Protein 3DGB (pdb70)

InterPro domains:
  IPR013341 Mandelate racemase, N-terminal domain [PF02746] (9-129)
  IPR013342 Mandelate racemase, C-terminal domain [PF13378] (151-365)
  IPR013342 Mandelate racemase, C-terminal domain [SM00922] (148-245)
  IPR013370 Muconate/chloromuconate cycloisomerase [SFLDG01258] (3-374)
  IPR013370 Muconate/chloromuconate cycloisomerase [TIGR02534] (6-373)
  IPR013370 Muconate/chloromuconate cycloisomerase [cd03318] (5-369)
  IPR018110 Mandelate racemase/muconate lactonizing enzyme, conserved site [PS00908] (104-129)
  IPR018110 Mandelate racemase/muconate lactonizing enzyme, conserved site [PS00909] (195-226)
  IPR029017 Enolase-like, N-terminal [G3DSA:3.30.390.10] (10-365)
  IPR029017 Enolase-like, N-terminal [SSF54826] (6-130)
  IPR036849 Enolase-like, C-terminal domain superfamily [G3DSA:3.20.20.120] (122-357)
  IPR036849 Enolase-like, C-terminal domain superfamily [SSF51604] (117-372)

B-factor: mean 21.84, std 7.02, range [8.34, 49.79]

Sequence (371 aa):
HASAIESIETIIVDLPTIRPHKLAMHTMQNQTLVLIRLRCADGIEGLGESTTIGGLAYGNESPDSIKTNIDRFVAPLLIGQDASNINAAMLRLEQSIRGNTFAKSGIESALLDAQGKRLGLPVSELLGGRVRDALPVAWTLASGDTAKDIAEAQKMLDLRRHRIFKLKIGAGEVDRDLAHVIAIKKALGDSASVRVDVNQAWDEAVALRACRILGGNGIDLIEQPISRNNRAGMVRLNASSPAPIMADESIECVEDAFNLAREGAASVFALKIAKNGGPRATLRTAAIAEAAGIGLYGGTMLEGGIGTLASAHAFLTLNKLSWDTELFGPLLLTEDILAEPPVYRDFHLHVSKAPGLGLSLDEERLAFFRR

Nearest PDB structures (foldseek):
  3dgb-assembly1_A  TM=1.003E+00  e=4.124E-79  Pseudomonas protegens Pf-5
  3ct2-assembly1_A  TM=9.993E-01  e=1.860E-71  Pseudomonas protegens Pf-5
  1muc-assembly1_A  TM=9.980E-01  e=3.178E-60  Pseudomonas putida
  3muc-assembly1_A  TM=9.979E-01  e=7.940E-60  Pseudomonas putida
  1f9c-assembly1_A  TM=9.973E-01  e=6.229E-59  Pseudomonas putida

Radius of gyration: 19.82 Å; Cα contacts (8 Å, |Δi|>4): 879; chains: 1; bounding box: 39×55×51 Å

Solvent-accessible surface area: 13949 Å² total; per-residue (Å²): 135,80,8,15,1,108,45,17,77,5,5,18,0,45,2,58,20,80,36,56,3,80,7,24,78,61,50,4,122,65,8,19,0,0,0,0,27,0,118,4,46,61,72,32,38,0,4,0,5,1,1,2,9,24,34,114,46,34,19,135,12,11,8,73,42,1,66,80,46,0,57,154,101,2,10,86,40,0,83,48,59,39,0,34,72,16,76,50,3,17,104,82,0,74,143,73,20,163,42,39,21,8,0,8,1,0,0,3,0,0,0,5,0,0,25,0,73,52,104,44,71,8,0,0,59,44,32,71,20,38,95,61,75,26,0,29,2,1,2,1,0,4,11,61,58,45,72,125,1,33,36,36,0,83,118,22,33,118,119,127,54,1,109,17,0,10,0,28,6,16,80,44,111,37,79,163,20,6,58,29,0,47,38,0,31,173,50,11,28,152,66,10,25,0,14,1,0,0,9,51,46,17,102,33,77,52,0,78,110,0,1,120,50,0,25,64,59,36,6,54,1,0,2,0,0,2,38,53,120,48,101,55,0,3,51,131,2,41,92,38,14,91,5,44,2,2,0,3,10,5,2,74,39,24,117,29,0,107,45,8,22,146,49,34,1,5,50,2,0,3,0,10,2,3,15,10,7,0,0,55,8,0,37,126,0,0,52,43,0,82,97,54,72,18,17,4,2,0,0,8,0,11,3,0,0,1,0,0,14,1,1,0,2,0,1,0,29,10,128,124,15,54,59,28,0,3,0,4,1,15,38,3,12,72,48,13,2,3,47,135,91,16,82,34,130,55,16,45,0,45,9,66,142,40,62,0,3,32,21,61,23,34,104,148,82,3,70,162,38,92,152

Structure (mmCIF, N/CA/C/O backbone):
data_3DGB
#
_entry.id   3DGB
#
_cell.length_a   133.842
_cell.length_b   133.842
_cell.length_c   103.371
_cell.angle_alpha   90.00
_cell.angle_beta   90.00
_cell.angle_gamma   90.00
#
_symmetry.space_group_name_H-M   'I 4 2 2'
#
loop_
_entity.id
_entity.type
_entity.pdbx_description
1 polymer 'Muconate cycloisomerase'
2 non-polymer 'MAGNESIUM ION'
3 non-polymer '[(2S)-5-oxo-2,5-dihydrofuran-2-yl]acetic acid'
4 water water
#
loop_
_atom_site.group_PDB
_atom_site.id
_atom_site.type_symbol
_atom_site.label_atom_id
_atom_site.label_alt_id
_atom_site.label_comp_id
_atom_site.label_asym_id
_atom_site.label_entity_id
_atom_site.label_seq_id
_atom_site.pdbx_PDB_ins_code
_atom_site.Cartn_x
_atom_site.Cartn_y
_atom_site.Cartn_z
_atom_site.occupancy
_atom_site.B_iso_or_equiv
_atom_site.auth_seq_id
_atom_site.auth_comp_id
_atom_site.auth_asym_id
_atom_site.auth_atom_id
_atom_site.pdbx_PDB_model_num
ATOM 1 N N . HIS A 1 4 ? 53.577 15.189 -12.865 1.00 42.85 4 HIS A N 1
ATOM 2 C CA . HIS A 1 4 ? 54.795 15.010 -12.023 1.00 42.40 4 HIS A CA 1
ATOM 3 C C . HIS A 1 4 ? 54.493 14.077 -10.853 1.00 40.79 4 HIS A C 1
ATOM 4 O O . HIS A 1 4 ? 53.355 14.001 -10.389 1.00 40.06 4 HIS A O 1
ATOM 11 N N . ALA A 1 5 ? 55.515 13.367 -10.385 1.00 39.52 5 ALA A N 1
ATOM 12 C CA . ALA A 1 5 ? 55.359 12.431 -9.276 1.00 37.98 5 ALA A CA 1
ATOM 13 C C . ALA A 1 5 ? 54.924 13.126 -7.988 1.00 36.65 5 ALA A C 1
ATOM 14 O O . ALA A 1 5 ? 54.323 12.504 -7.111 1.00 36.13 5 ALA A O 1
ATOM 16 N N . SER A 1 6 ? 55.230 14.416 -7.880 1.00 34.57 6 SER A N 1
ATOM 17 C CA . SER A 1 6 ? 54.874 15.192 -6.697 1.00 32.20 6 SER A CA 1
ATOM 18 C C . SER A 1 6 ? 53.826 16.252 -7.023 1.00 31.08 6 SER A C 1
ATOM 19 O O . SER A 1 6 ? 53.762 17.294 -6.369 1.00 30.22 6 SER A O 1
ATOM 22 N N . ALA A 1 7 ? 53.006 15.984 -8.032 1.00 28.27 7 ALA A N 1
ATOM 23 C CA . ALA A 1 7 ? 51.968 16.923 -8.439 1.00 27.44 7 ALA A CA 1
ATOM 24 C C . ALA A 1 7 ? 50.970 17.182 -7.317 1.00 26.07 7 ALA A C 1
ATOM 25 O O . ALA A 1 7 ? 50.639 16.283 -6.544 1.00 25.26 7 ALA A O 1
ATOM 27 N N . ILE A 1 8 ? 50.502 18.423 -7.228 1.00 24.73 8 ILE A N 1
ATOM 28 C CA . ILE A 1 8 ? 49.524 18.798 -6.215 1.00 23.81 8 ILE A CA 1
ATOM 29 C C . ILE A 1 8 ? 48.176 18.252 -6.673 1.00 24.10 8 ILE A C 1
ATOM 30 O O . ILE A 1 8 ? 47.714 18.568 -7.767 1.00 24.10 8 ILE A O 1
ATOM 35 N N . GLU A 1 9 ? 47.549 17.428 -5.841 1.00 25.04 9 GLU A N 1
ATOM 36 C CA . GLU A 1 9 ? 46.267 16.841 -6.207 1.00 26.47 9 GLU A CA 1
ATOM 37 C C . GLU A 1 9 ? 45.070 17.553 -5.593 1.00 25.20 9 GLU A C 1
ATOM 38 O O . GLU A 1 9 ? 43.984 17.568 -6.173 1.00 25.90 9 GLU A O 1
ATOM 44 N N . SER A 1 10 ? 45.261 18.150 -4.424 1.00 24.26 10 SER A N 1
ATOM 45 C CA . SER A 1 10 ? 44.168 18.864 -3.784 1.00 23.39 10 SER A CA 1
ATOM 46 C C . SER A 1 10 ? 44.650 19.862 -2.746 1.00 22.11 10 SER A C 1
ATOM 47 O O . SER A 1 10 ? 45.731 19.719 -2.176 1.00 21.99 10 SER A O 1
ATOM 50 N N . ILE A 1 11 ? 43.832 20.884 -2.528 1.00 20.51 11 ILE A N 1
ATOM 51 C CA . ILE A 1 11 ? 44.103 21.919 -1.544 1.00 20.87 11 ILE A CA 1
ATOM 52 C C . ILE A 1 11 ? 42.777 22.202 -0.852 1.00 21.39 11 ILE A C 1
ATOM 53 O O . ILE A 1 11 ? 41.831 22.676 -1.485 1.00 22.48 11 ILE A O 1
ATOM 58 N N . GLU A 1 12 ? 42.699 21.889 0.436 1.00 20.73 12 GLU A N 1
ATOM 59 C CA . GLU A 1 12 ? 41.479 22.132 1.194 1.00 21.64 12 GLU A CA 1
ATOM 60 C C . GLU A 1 12 ? 41.716 23.231 2.214 1.00 20.58 12 GLU A C 1
ATOM 61 O O . GLU A 1 12 ? 42.711 23.216 2.939 1.00 21.82 12 GLU A O 1
ATOM 67 N N . THR A 1 13 ? 40.809 24.199 2.261 1.00 20.18 13 THR A N 1
ATOM 68 C CA . THR A 1 13 ? 40.928 25.269 3.235 1.00 19.46 13 THR A CA 1
ATOM 69 C C . THR A 1 13 ? 39.823 25.071 4.258 1.00 20.13 13 THR A C 1
ATOM 70 O O . THR A 1 13 ? 38.662 24.848 3.905 1.00 19.59 13 THR A O 1
ATOM 74 N N . ILE A 1 14 ? 40.195 25.144 5.528 1.00 19.12 14 ILE A N 1
ATOM 75 C CA . ILE A 1 14 ? 39.248 24.939 6.612 1.00 18.99 14 ILE A CA 1
ATOM 76 C C . ILE A 1 14 ? 39.326 26.069 7.623 1.00 18.10 14 ILE A C 1
ATOM 77 O O . ILE A 1 14 ? 40.393 26.358 8.156 1.00 18.52 14 ILE A O 1
ATOM 82 N N . ILE A 1 15 ? 38.195 26.718 7.878 1.00 17.58 15 ILE A N 1
ATOM 83 C CA . ILE A 1 15 ? 38.163 27.794 8.852 1.00 17.64 15 ILE A CA 1
ATOM 84 C C . ILE A 1 15 ? 37.909 27.143 10.206 1.00 19.13 15 ILE A C 1
ATOM 85 O O . ILE A 1 15 ? 36.981 26.345 10.359 1.00 20.50 15 ILE A O 1
ATOM 90 N N . VAL A 1 16 ? 38.751 27.476 11.177 1.00 19.72 16 VAL A N 1
ATOM 91 C CA . VAL A 1 16 ? 38.645 26.922 12.519 1.00 18.95 16 VAL A CA 1
ATOM 92 C C . VAL A 1 16 ? 38.524 28.037 13.551 1.00 19.88 16 VAL A C 1
ATOM 93 O O . VAL A 1 16 ? 39.353 28.945 13.598 1.00 19.97 16 VAL A O 1
ATOM 97 N N . ASP A 1 17 ? 37.481 27.972 14.373 1.00 18.82 17 ASP A N 1
ATOM 98 C CA . ASP A 1 17 ? 37.265 28.976 15.410 1.00 20.28 17 ASP A CA 1
ATOM 99 C C . ASP A 1 17 ? 37.714 28.374 16.735 1.00 21.03 17 ASP A C 1
ATOM 100 O O . ASP A 1 17 ? 37.155 27.377 17.184 1.00 20.76 17 ASP A O 1
ATOM 105 N N . LEU A 1 18 ? 38.717 28.988 17.358 1.00 20.54 18 LEU A N 1
ATOM 106 C CA . LEU A 1 18 ? 39.271 28.481 18.612 1.00 22.29 18 LEU A CA 1
ATOM 107 C C . LEU A 1 18 ? 39.178 29.448 19.788 1.00 23.13 18 LEU A C 1
ATOM 108 O O . LEU A 1 18 ? 39.325 30.660 19.630 1.00 23.43 18 LEU A O 1
ATOM 113 N N . PRO A 1 19 ? 38.936 28.918 20.997 1.00 24.72 19 PRO A N 1
ATOM 114 C CA . PRO A 1 19 ? 38.836 29.763 22.191 1.00 24.75 19 PRO A CA 1
ATOM 115 C C . PRO A 1 19 ? 40.214 30.290 22.597 1.00 23.88 19 PRO A C 1
ATOM 116 O O . PRO A 1 19 ? 41.231 29.643 22.337 1.00 24.42 19 PRO A O 1
ATOM 120 N N . THR A 1 20 ? 40.238 31.461 23.226 1.00 24.55 20 THR A N 1
ATOM 121 C CA . THR A 1 20 ? 41.480 32.062 23.702 1.00 25.30 20 THR A CA 1
ATOM 122 C C . THR A 1 20 ? 41.453 32.074 25.231 1.00 25.95 20 THR A C 1
ATOM 123 O O . THR A 1 20 ? 40.392 31.897 25.837 1.00 25.62 20 THR A O 1
ATOM 127 N N . ILE A 1 21 ? 42.611 32.279 25.854 1.00 24.59 21 ILE A N 1
ATOM 128 C CA . ILE A 1 21 ? 42.700 32.275 27.316 1.00 26.04 21 ILE A CA 1
ATOM 129 C C . ILE A 1 21 ? 42.129 33.503 28.022 1.00 27.24 21 ILE A C 1
ATOM 130 O O . ILE A 1 21 ? 41.824 33.452 29.217 1.00 27.35 21 ILE A O 1
ATOM 135 N N . ARG A 1 22 ? 41.991 34.606 27.296 1.00 27.91 22 ARG A N 1
ATOM 136 C CA . ARG A 1 22 ? 41.455 35.836 27.872 1.00 29.02 22 ARG A CA 1
ATOM 137 C C . ARG A 1 22 ? 41.287 36.891 26.793 1.00 30.06 22 ARG A C 1
ATOM 138 O O . ARG A 1 22 ? 41.897 36.803 25.727 1.00 30.16 22 ARG A O 1
ATOM 146 N N . PRO A 1 23 ? 40.448 37.906 27.050 1.00 30.86 23 PRO A N 1
ATOM 147 C CA . PRO A 1 23 ? 40.259 38.954 26.045 1.00 30.31 23 PRO A CA 1
ATOM 148 C C . PRO A 1 23 ? 41.605 39.616 25.754 1.00 31.08 23 PRO A C 1
ATOM 149 O O . PRO A 1 23 ? 42.390 39.870 26.671 1.00 29.81 23 PRO A O 1
ATOM 153 N N . HIS A 1 24 ? 41.868 39.879 24.477 1.00 30.60 24 HIS A N 1
ATOM 154 C CA . HIS A 1 24 ? 43.117 40.504 24.049 1.00 30.61 24 HIS A CA 1
ATOM 155 C C . HIS A 1 24 ? 42.741 41.843 23.422 1.00 31.38 24 HIS A C 1
ATOM 156 O O . HIS A 1 24 ? 42.227 41.894 22.302 1.00 29.90 24 HIS A O 1
ATOM 163 N N . LYS A 1 25 ? 43.004 42.926 24.146 1.00 32.25 25 LYS A N 1
ATOM 164 C CA . LYS A 1 25 ? 42.640 44.258 23.681 1.00 32.71 25 LYS A CA 1
ATOM 165 C C . LYS A 1 25 ? 43.698 45.039 22.911 1.00 32.55 25 LYS A C 1
ATOM 166 O O . LYS A 1 25 ? 44.721 45.442 23.467 1.00 30.95 25 LYS A O 1
ATOM 172 N N . LEU A 1 26 ? 43.431 45.256 21.626 1.00 31.78 26 LEU A N 1
ATOM 173 C CA . LEU A 1 26 ? 44.326 46.028 20.774 1.00 31.92 26 LEU A CA 1
ATOM 174 C C . LEU A 1 26 ? 43.683 47.403 20.613 1.00 31.59 26 LEU A C 1
ATOM 175 O O . LEU A 1 26 ? 42.512 47.589 20.950 1.00 31.29 26 LEU A O 1
ATOM 180 N N . ALA A 1 27 ? 44.438 48.362 20.091 1.00 30.12 27 ALA A N 1
ATOM 181 C CA . ALA A 1 27 ? 43.921 49.715 19.917 1.00 31.12 27 ALA A CA 1
ATOM 182 C C . ALA A 1 27 ? 42.641 49.788 19.087 1.00 30.94 27 ALA A C 1
ATOM 183 O O . ALA A 1 27 ? 41.753 50.593 19.380 1.00 30.62 27 ALA A O 1
ATOM 185 N N . MET A 1 28 ? 42.536 48.940 18.067 1.00 31.51 28 MET A N 1
ATOM 186 C CA . MET A 1 28 ? 41.373 48.956 17.181 1.00 32.52 28 MET A CA 1
ATOM 187 C C . MET A 1 28 ? 40.367 47.828 17.381 1.00 33.21 28 MET A C 1
ATOM 188 O O . MET A 1 28 ? 39.247 47.900 16.871 1.00 32.77 28 MET A O 1
ATOM 193 N N . HIS A 1 29 ? 40.751 46.793 18.120 1.00 32.77 29 HIS A N 1
ATOM 194 C CA . HIS A 1 29 ? 39.856 45.660 18.309 1.00 33.23 29 HIS A CA 1
ATOM 195 C C . HIS A 1 29 ? 40.156 44.863 19.573 1.00 32.71 29 HIS A C 1
ATOM 196 O O . HIS A 1 29 ? 41.297 44.809 20.031 1.00 32.67 29 HIS A O 1
ATOM 203 N N . THR A 1 30 ? 39.117 44.251 20.134 1.00 32.88 30 THR A N 1
ATOM 204 C CA . THR A 1 30 ? 39.264 43.423 21.324 1.00 31.86 30 THR A CA 1
ATOM 205 C C . THR A 1 30 ? 38.950 41.981 20.937 1.00 31.89 30 THR A C 1
ATOM 206 O O . THR A 1 30 ? 37.817 41.655 20.576 1.00 31.61 30 THR A O 1
ATOM 210 N N . MET A 1 31 ? 39.963 41.124 21.005 1.00 30.82 31 MET A N 1
ATOM 211 C CA . MET A 1 31 ? 39.802 39.716 20.664 1.00 30.76 31 MET A CA 1
ATOM 212 C C . MET A 1 31 ? 39.114 38.944 21.785 1.00 31.44 31 MET A C 1
ATOM 213 O O . MET A 1 31 ? 39.486 39.067 22.952 1.00 31.91 31 MET A O 1
ATOM 218 N N . GLN A 1 32 ? 38.111 38.151 21.421 1.00 31.70 32 GLN A N 1
ATOM 219 C CA . GLN A 1 32 ? 37.381 37.330 22.385 1.00 32.00 32 GLN A CA 1
ATOM 220 C C . GLN A 1 32 ? 37.643 35.857 22.064 1.00 31.04 32 GLN A C 1
ATOM 221 O O . GLN A 1 32 ? 37.261 34.968 22.822 1.00 30.83 32 GLN A O 1
ATOM 227 N N . ASN A 1 33 ? 38.296 35.623 20.926 1.00 30.27 33 ASN A N 1
ATOM 228 C CA . ASN A 1 33 ? 38.646 34.282 20.448 1.00 29.25 33 ASN A CA 1
ATOM 229 C C . ASN A 1 33 ? 39.555 34.467 19.228 1.00 26.50 33 ASN A C 1
ATOM 230 O O . ASN A 1 33 ? 39.986 35.585 18.955 1.00 27.23 33 ASN A O 1
ATOM 235 N N . GLN A 1 34 ? 39.855 33.386 18.508 1.00 22.62 34 GLN A N 1
ATOM 236 C CA . GLN A 1 34 ? 40.713 33.474 17.317 1.00 22.04 34 GLN A CA 1
ATOM 237 C C . GLN A 1 34 ? 40.255 32.514 16.225 1.00 21.81 34 GLN A C 1
ATOM 238 O O . GLN A 1 34 ? 39.802 31.406 16.508 1.00 24.00 34 GLN A O 1
ATOM 244 N N . THR A 1 35 ? 40.377 32.942 14.974 1.00 20.15 35 THR A N 1
ATOM 245 C CA . THR A 1 35 ? 39.969 32.119 13.843 1.00 19.14 35 THR A CA 1
ATOM 246 C C . THR A 1 35 ? 41.148 31.864 12.917 1.00 19.69 35 THR A C 1
ATOM 247 O O . THR A 1 35 ? 41.834 32.797 12.508 1.00 19.38 35 THR A O 1
ATOM 251 N N . LEU A 1 36 ? 41.381 30.598 12.591 1.00 20.18 36 LEU A N 1
ATOM 252 C CA . LEU A 1 36 ? 42.488 30.234 11.718 1.00 21.30 36 LEU A CA 1
ATOM 253 C C . LEU A 1 36 ? 41.964 29.637 10.424 1.00 21.49 36 LEU A C 1
ATOM 254 O O . LEU A 1 36 ? 40.828 29.166 10.355 1.00 20.81 36 LEU A O 1
ATOM 259 N N . VAL A 1 37 ? 42.796 29.670 9.391 1.00 20.56 37 VAL A N 1
ATOM 260 C CA . VAL A 1 37 ? 42.437 29.048 8.132 1.00 19.12 37 VAL A CA 1
ATOM 261 C C . VAL A 1 37 ? 43.510 27.991 7.927 1.00 19.21 37 VAL A C 1
ATOM 262 O O . VAL A 1 37 ? 44.678 28.308 7.702 1.00 19.44 37 VAL A O 1
ATOM 266 N N . LEU A 1 38 ? 43.115 26.731 8.060 1.00 17.89 38 LEU A N 1
ATOM 267 C CA . LEU A 1 38 ? 44.039 25.628 7.876 1.00 17.80 38 LEU A CA 1
ATOM 268 C C . LEU A 1 38 ? 44.057 25.250 6.407 1.00 17.95 38 LEU A C 1
ATOM 269 O O . LEU A 1 38 ? 43.010 25.199 5.755 1.00 18.02 38 LEU A O 1
ATOM 274 N N . ILE A 1 39 ? 45.254 25.002 5.890 1.00 17.75 39 ILE A N 1
ATOM 275 C CA . ILE A 1 39 ? 45.428 24.603 4.504 1.00 18.82 39 ILE A CA 1
ATOM 276 C C . ILE A 1 39 ? 45.990 23.187 4.482 1.00 18.86 39 ILE A C 1
ATOM 277 O O . ILE A 1 39 ? 47.033 22.920 5.076 1.00 18.92 39 ILE A O 1
ATOM 282 N N . ARG A 1 40 ? 45.280 22.283 3.817 1.00 18.73 40 ARG A N 1
ATOM 283 C CA . ARG A 1 40 ? 45.722 20.901 3.691 1.00 19.71 40 ARG A CA 1
ATOM 284 C C . ARG A 1 40 ? 46.039 20.680 2.221 1.00 19.56 40 ARG A C 1
ATOM 285 O O . ARG A 1 40 ? 45.141 20.622 1.376 1.00 20.42 40 ARG A O 1
ATOM 293 N N . LEU A 1 41 ? 47.326 20.572 1.916 1.00 20.50 41 LEU A N 1
ATOM 294 C CA . LEU A 1 41 ? 47.774 20.385 0.543 1.00 21.28 41 LEU A CA 1
ATOM 295 C C . LEU A 1 41 ? 48.289 18.960 0.368 1.00 21.92 41 LEU A C 1
ATOM 296 O O . LEU A 1 41 ? 49.258 18.556 1.010 1.00 21.90 41 LEU A O 1
ATOM 301 N N . ARG A 1 42 ? 47.626 18.198 -0.496 1.00 20.68 42 ARG A N 1
ATOM 302 C CA . ARG A 1 42 ? 48.011 16.810 -0.730 1.00 22.15 42 ARG A CA 1
ATOM 303 C C . ARG A 1 42 ? 48.654 16.604 -2.093 1.00 21.90 42 ARG A C 1
ATOM 304 O O . ARG A 1 42 ? 48.194 17.147 -3.098 1.00 22.33 42 ARG A O 1
ATOM 312 N N . CYS A 1 43 ? 49.718 15.806 -2.114 1.00 23.29 43 CYS A N 1
ATOM 313 C CA . CYS A 1 43 ? 50.468 15.545 -3.336 1.00 24.24 43 CYS A CA 1
ATOM 314 C C . CYS A 1 43 ? 50.350 14.112 -3.843 1.00 26.40 43 CYS A C 1
ATOM 315 O O . CYS A 1 43 ? 49.997 13.198 -3.093 1.00 26.45 43 CYS A O 1
ATOM 318 N N . ALA A 1 44 ? 50.673 13.930 -5.120 1.00 26.93 44 ALA A N 1
ATOM 319 C CA . ALA A 1 44 ? 50.605 12.627 -5.775 1.00 29.79 44 ALA A CA 1
ATOM 320 C C . ALA A 1 44 ? 51.457 11.552 -5.107 1.00 30.87 44 ALA A C 1
ATOM 321 O O . ALA A 1 44 ? 51.155 10.361 -5.220 1.00 31.51 44 ALA A O 1
ATOM 323 N N . ASP A 1 45 ? 52.525 11.955 -4.422 1.00 31.20 45 ASP A N 1
ATOM 324 C CA . ASP A 1 45 ? 53.375 10.975 -3.752 1.00 32.34 45 ASP A CA 1
ATOM 325 C C . ASP A 1 45 ? 52.861 10.626 -2.358 1.00 31.96 45 ASP A C 1
ATOM 326 O O . ASP A 1 45 ? 53.594 10.082 -1.532 1.00 32.85 45 ASP A O 1
ATOM 331 N N . GLY A 1 46 ? 51.594 10.947 -2.109 1.00 31.73 46 GLY A N 1
ATOM 332 C CA . GLY A 1 46 ? 50.975 10.642 -0.831 1.00 31.27 46 GLY A CA 1
ATOM 333 C C . GLY A 1 46 ? 51.361 11.517 0.343 1.00 31.36 46 GLY A C 1
ATOM 334 O O . GLY A 1 46 ? 51.035 11.200 1.488 1.00 32.02 46 GLY A O 1
ATOM 335 N N . ILE A 1 47 ? 52.049 12.621 0.077 1.00 28.49 47 ILE A N 1
ATOM 336 C CA . ILE A 1 47 ? 52.465 13.517 1.148 1.00 27.07 47 ILE A CA 1
ATOM 337 C C . ILE A 1 47 ? 51.485 14.671 1.332 1.00 25.88 47 ILE A C 1
ATOM 338 O O . ILE A 1 47 ? 51.008 15.253 0.359 1.00 24.89 47 ILE A O 1
ATOM 343 N N . GLU A 1 48 ? 51.175 14.984 2.586 1.00 24.83 48 GLU A N 1
ATOM 344 C CA . GLU A 1 48 ? 50.278 16.091 2.885 1.00 23.99 48 GLU A CA 1
ATOM 345 C C . GLU A 1 48 ? 51.061 17.180 3.601 1.00 22.63 48 GLU A C 1
ATOM 346 O O . GLU A 1 48 ? 51.799 16.906 4.548 1.00 23.02 48 GLU A O 1
ATOM 352 N N . GLY A 1 49 ? 50.905 18.413 3.135 1.00 20.55 49 GLY A N 1
ATOM 353 C CA . GLY A 1 49 ? 51.585 19.528 3.764 1.00 19.36 49 GLY A CA 1
ATOM 354 C C . GLY A 1 49 ? 50.537 20.381 4.450 1.00 17.59 49 GLY A C 1
ATOM 355 O O . GLY A 1 49 ? 49.440 20.560 3.921 1.00 18.27 49 GLY A O 1
ATOM 356 N N . LEU A 1 50 ? 50.865 20.903 5.624 1.00 17.39 50 LEU A N 1
ATOM 357 C CA . LEU A 1 50 ? 49.930 21.731 6.373 1.00 16.99 50 LEU A CA 1
ATOM 358 C C . LEU A 1 50 ? 50.414 23.171 6.458 1.00 16.84 50 LEU A C 1
ATOM 359 O O . LEU A 1 50 ? 51.595 23.423 6.699 1.00 16.91 50 LEU A O 1
ATOM 364 N N . GLY A 1 51 ? 49.489 24.103 6.254 1.00 16.68 51 GLY A N 1
ATOM 365 C CA . GLY A 1 51 ? 49.812 25.518 6.319 1.00 16.32 51 GLY A CA 1
ATOM 366 C C . GLY A 1 51 ? 48.730 26.272 7.067 1.00 16.82 51 GLY A C 1
ATOM 367 O O . GLY A 1 51 ? 47.643 25.739 7.300 1.00 16.98 51 GLY A O 1
ATOM 368 N N . GLU A 1 52 ? 49.015 27.514 7.442 1.00 16.01 52 GLU A N 1
ATOM 369 C CA . GLU A 1 52 ? 48.043 28.317 8.179 1.00 16.93 52 GLU A CA 1
ATOM 370 C C . GLU A 1 52 ? 48.038 29.786 7.751 1.00 16.40 52 GLU A C 1
ATOM 371 O O . GLU A 1 52 ? 49.093 30.406 7.612 1.00 17.53 52 GLU A O 1
ATOM 377 N N . SER A 1 53 ? 46.841 30.322 7.534 1.00 15.79 53 SER A N 1
ATOM 378 C CA . SER A 1 53 ? 46.648 31.724 7.168 1.00 16.00 53 SER A CA 1
ATOM 379 C C . SER A 1 53 ? 45.720 32.270 8.246 1.00 18.16 53 SER A C 1
ATOM 380 O O . SER A 1 53 ? 44.543 31.908 8.296 1.00 18.87 53 SER A O 1
ATOM 383 N N . THR A 1 54 ? 46.247 33.134 9.106 1.00 17.36 54 THR A N 1
ATOM 384 C CA . THR A 1 54 ? 45.457 33.683 10.199 1.00 18.13 54 THR A CA 1
ATOM 385 C C . THR A 1 54 ? 45.631 35.185 10.355 1.00 18.37 54 THR A C 1
ATOM 386 O O . THR A 1 54 ? 46.706 35.722 10.103 1.00 18.46 54 THR A O 1
ATOM 390 N N . THR A 1 55 ? 44.566 35.868 10.758 1.00 17.75 55 THR A N 1
ATOM 391 C CA . THR A 1 55 ? 44.649 37.305 10.970 1.00 17.60 55 THR A CA 1
ATOM 392 C C . THR A 1 55 ? 44.018 37.655 12.312 1.00 17.99 55 THR A C 1
ATOM 393 O O . THR A 1 55 ? 43.807 36.778 13.153 1.00 20.19 55 THR A O 1
ATOM 397 N N . ILE A 1 56 ? 43.722 38.932 12.513 1.00 17.53 56 ILE A N 1
ATOM 398 C CA . ILE A 1 56 ? 43.136 39.391 13.763 1.00 17.83 56 ILE A CA 1
ATOM 399 C C . ILE A 1 56 ? 41.873 40.218 13.552 1.00 18.76 56 ILE A C 1
ATOM 400 O O . ILE A 1 56 ? 41.850 41.144 12.741 1.00 18.40 56 ILE A O 1
ATOM 405 N N . GLY A 1 57 ? 40.820 39.863 14.283 1.00 18.07 57 GLY A N 1
ATOM 406 C CA . GLY A 1 57 ? 39.570 40.602 14.224 1.00 19.20 57 GLY A CA 1
ATOM 407 C C . GLY A 1 57 ? 38.810 40.754 12.917 1.00 17.59 57 GLY A C 1
ATOM 408 O O . GLY A 1 57 ? 38.261 41.826 12.648 1.00 17.34 57 GLY A O 1
ATOM 409 N N . GLY A 1 58 ? 38.757 39.698 12.114 1.00 16.95 58 GLY A N 1
ATOM 410 C CA . GLY A 1 58 ? 38.022 39.765 10.860 1.00 16.53 58 GLY A CA 1
ATOM 411 C C . GLY A 1 58 ? 38.705 40.663 9.852 1.00 17.15 58 GLY A C 1
ATOM 412 O O . GLY A 1 58 ? 39.649 40.241 9.192 1.00 17.92 58 GLY A O 1
ATOM 413 N N . LEU A 1 59 ? 38.217 41.894 9.722 1.00 16.38 59 LEU A N 1
ATOM 414 C CA . LEU A 1 59 ? 38.805 42.865 8.801 1.00 15.92 59 LEU A CA 1
ATOM 415 C C . LEU A 1 59 ? 39.274 44.094 9.574 1.00 17.70 59 LEU A C 1
ATOM 416 O O . LEU A 1 59 ? 39.628 45.115 8.983 1.00 17.24 59 LEU A O 1
ATOM 421 N N . ALA A 1 60 ? 39.282 43.989 10.901 1.00 17.96 60 ALA A N 1
ATOM 422 C CA . ALA A 1 60 ? 39.691 45.107 11.747 1.00 20.79 60 ALA A CA 1
ATOM 423 C C . ALA A 1 60 ? 41.190 45.380 11.682 1.00 21.58 60 ALA A C 1
ATOM 424 O O . ALA A 1 60 ? 41.641 46.491 11.967 1.00 23.10 60 ALA A O 1
ATOM 426 N N . TYR A 1 61 ? 41.964 44.369 11.306 1.00 21.21 61 TYR A N 1
ATOM 427 C CA . TYR A 1 61 ? 43.406 44.530 11.228 1.00 22.94 61 TYR A CA 1
ATOM 428 C C . TYR A 1 61 ? 43.890 44.696 9.789 1.00 23.71 61 TYR A C 1
ATOM 429 O O . TYR A 1 61 ? 44.549 45.687 9.464 1.00 25.07 61 TYR A O 1
ATOM 438 N N . GLY A 1 62 ? 43.560 43.729 8.935 1.00 22.66 62 GLY A N 1
ATOM 439 C CA . GLY A 1 62 ? 43.979 43.777 7.543 1.00 21.54 62 GLY A CA 1
ATOM 440 C C . GLY A 1 62 ? 42.822 43.603 6.571 1.00 21.20 62 GLY A C 1
ATOM 441 O O . GLY A 1 62 ? 41.686 43.382 6.990 1.00 20.05 62 GLY A O 1
ATOM 442 N N . ASN A 1 63 ? 43.104 43.687 5.272 1.00 19.30 63 ASN A N 1
ATOM 443 C CA . ASN A 1 63 ? 42.050 43.564 4.269 1.00 19.05 63 ASN A CA 1
ATOM 444 C C . ASN A 1 63 ? 41.597 42.140 3.970 1.00 18.68 63 ASN A C 1
ATOM 445 O O . ASN A 1 63 ? 40.606 41.946 3.273 1.00 17.83 63 ASN A O 1
ATOM 450 N N . GLU A 1 64 ? 42.321 41.149 4.483 1.00 17.91 64 GLU A N 1
ATOM 451 C CA . GLU A 1 64 ? 41.950 39.749 4.272 1.00 17.40 64 GLU A CA 1
ATOM 452 C C . GLU A 1 64 ? 41.321 39.197 5.546 1.00 17.24 64 GLU A C 1
ATOM 453 O O . GLU A 1 64 ? 41.879 39.346 6.634 1.00 17.86 64 GLU A O 1
ATOM 459 N N . SER A 1 65 ? 40.158 38.570 5.413 1.00 16.35 65 SER A N 1
ATOM 460 C CA . SER A 1 65 ? 39.494 37.961 6.563 1.00 14.96 65 SER A CA 1
ATOM 461 C C . SER A 1 65 ? 39.674 36.457 6.410 1.00 15.38 65 SER A C 1
ATOM 462 O O . SER A 1 65 ? 40.054 35.979 5.344 1.00 13.58 65 SER A O 1
ATOM 465 N N . PRO A 1 66 ? 39.430 35.688 7.480 1.00 14.75 66 PRO A N 1
ATOM 466 C CA . PRO A 1 66 ? 39.594 34.242 7.315 1.00 16.00 66 PRO A CA 1
ATOM 467 C C . PRO A 1 66 ? 38.650 33.789 6.198 1.00 15.70 66 PRO A C 1
ATOM 468 O O . PRO A 1 66 ? 38.971 32.912 5.397 1.00 14.99 66 PRO A O 1
ATOM 472 N N . ASP A 1 67 ? 37.486 34.426 6.151 1.00 15.68 67 ASP A N 1
ATOM 473 C CA . ASP A 1 67 ? 36.464 34.106 5.165 1.00 15.58 67 ASP A CA 1
ATOM 474 C C . ASP A 1 67 ? 36.909 34.390 3.732 1.00 16.23 67 ASP A C 1
ATOM 475 O O . ASP A 1 67 ? 36.753 33.536 2.856 1.00 16.04 67 ASP A O 1
ATOM 480 N N . SER A 1 68 ? 37.475 35.572 3.488 1.00 15.47 68 SER A N 1
ATOM 481 C CA . SER A 1 68 ? 37.905 35.907 2.133 1.00 14.21 68 SER A CA 1
ATOM 482 C C . SER A 1 68 ? 39.164 35.147 1.728 1.00 15.37 68 SER A C 1
ATOM 483 O O . SER A 1 68 ? 39.396 34.908 0.544 1.00 14.49 68 SER A O 1
ATOM 486 N N . ILE A 1 69 ? 39.975 34.760 2.709 1.00 15.64 69 ILE A N 1
ATOM 487 C CA . ILE A 1 69 ? 41.176 33.987 2.424 1.00 14.81 69 ILE A CA 1
ATOM 488 C C . ILE A 1 69 ? 40.721 32.640 1.860 1.00 15.06 69 ILE A C 1
ATOM 489 O O . ILE A 1 69 ? 41.259 32.159 0.865 1.00 15.62 69 ILE A O 1
ATOM 494 N N . LYS A 1 70 ? 39.715 32.036 2.487 1.00 14.60 70 LYS A N 1
ATOM 495 C CA . LYS A 1 70 ? 39.212 30.760 1.995 1.00 14.37 70 LYS A CA 1
ATOM 496 C C . LYS A 1 70 ? 38.620 30.939 0.602 1.00 14.89 70 LYS A C 1
ATOM 497 O O . LYS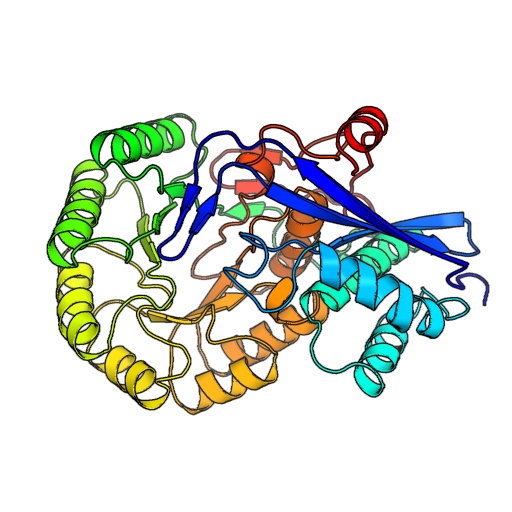 A 1 70 ? 38.866 30.131 -0.296 1.00 16.47 70 LYS A O 1
ATOM 503 N N . THR A 1 71 ? 37.854 32.008 0.415 1.00 14.65 71 THR A N 1
ATOM 504 C CA . THR A 1 71 ? 37.242 32.265 -0.883 1.00 15.13 71 THR A CA 1
ATOM 505 C C . THR A 1 71 ? 38.272 32.403 -1.998 1.00 15.60 71 THR A C 1
ATOM 506 O O . THR A 1 71 ? 38.155 31.756 -3.036 1.00 14.78 71 THR A O 1
ATOM 510 N N . ASN A 1 72 ? 39.284 33.242 -1.791 1.00 14.77 72 ASN A N 1
ATOM 511 C CA . ASN A 1 72 ? 40.292 33.441 -2.825 1.00 14.96 72 ASN A CA 1
ATOM 512 C C . ASN A 1 72 ? 41.198 32.234 -3.063 1.00 15.68 72 ASN A C 1
ATOM 513 O O . ASN A 1 72 ? 41.627 31.998 -4.193 1.00 15.68 72 ASN A O 1
ATOM 518 N N . ILE A 1 73 ? 41.495 31.460 -2.021 1.00 15.17 73 ILE A N 1
ATOM 519 C CA . ILE A 1 73 ? 42.329 30.281 -2.234 1.00 14.65 73 ILE A CA 1
ATOM 520 C C . ILE A 1 73 ? 41.528 29.258 -3.042 1.00 16.32 73 ILE A C 1
ATOM 521 O O . ILE A 1 73 ? 42.012 28.729 -4.045 1.00 16.09 73 ILE A O 1
ATOM 526 N N . ASP A 1 74 ? 40.294 28.994 -2.619 1.00 16.63 74 ASP A N 1
ATOM 527 C CA . ASP A 1 74 ? 39.460 28.017 -3.320 1.00 18.36 74 ASP A CA 1
ATOM 528 C C . ASP A 1 74 ? 39.155 28.386 -4.770 1.00 18.83 74 ASP A C 1
ATOM 529 O O . ASP A 1 74 ? 39.188 27.532 -5.657 1.00 19.06 74 ASP A O 1
ATOM 534 N N . ARG A 1 75 ? 38.862 29.660 -5.006 1.00 18.55 75 ARG A N 1
ATOM 535 C CA . ARG A 1 75 ? 38.491 30.127 -6.336 1.00 19.29 75 ARG A CA 1
ATOM 536 C C . ARG A 1 75 ? 39.629 30.464 -7.292 1.00 18.99 75 ARG A C 1
ATOM 537 O O . ARG A 1 75 ? 39.490 30.290 -8.504 1.00 19.72 75 ARG A O 1
ATOM 545 N N . PHE A 1 76 ? 40.754 30.933 -6.763 1.00 17.83 76 PHE A N 1
ATOM 546 C CA . PHE A 1 76 ? 41.863 31.334 -7.622 1.00 18.30 76 PHE A CA 1
ATOM 547 C C . PHE A 1 76 ? 43.187 30.605 -7.447 1.00 19.25 76 PHE A C 1
ATOM 548 O O . PHE A 1 76 ? 43.853 30.284 -8.432 1.00 20.70 76 PHE A O 1
ATOM 556 N N . VAL A 1 77 ? 43.575 30.347 -6.204 1.00 18.75 77 VAL A N 1
ATOM 557 C CA . VAL A 1 77 ? 44.836 29.664 -5.942 1.00 19.02 77 VAL A CA 1
ATOM 558 C C . VAL A 1 77 ? 44.821 28.190 -6.337 1.00 20.18 77 VAL A C 1
ATOM 559 O O . VAL A 1 77 ? 45.684 27.733 -7.088 1.00 19.69 77 VAL A O 1
ATOM 563 N N . ALA A 1 78 ? 43.841 27.448 -5.831 1.00 20.51 78 ALA A N 1
ATOM 564 C CA . ALA A 1 78 ? 43.747 26.021 -6.127 1.00 22.12 78 ALA A CA 1
ATOM 565 C C . ALA A 1 78 ? 43.799 25.708 -7.626 1.00 23.21 78 ALA A C 1
ATOM 566 O O . ALA A 1 78 ? 44.569 24.850 -8.057 1.00 23.10 78 ALA A O 1
ATOM 568 N N . PRO A 1 79 ? 42.987 26.400 -8.441 1.00 23.59 79 PRO A N 1
ATOM 569 C CA . PRO A 1 79 ? 42.987 26.151 -9.887 1.00 24.56 79 PRO A CA 1
ATOM 570 C C . PRO A 1 79 ? 44.371 26.317 -10.515 1.00 24.33 79 PRO A C 1
ATOM 571 O O . PRO A 1 79 ? 44.733 25.602 -11.451 1.00 24.14 79 PRO A O 1
ATOM 575 N N . LEU A 1 80 ? 45.142 27.265 -9.993 1.00 22.45 80 LEU A N 1
ATOM 576 C CA . LEU A 1 80 ? 46.482 27.525 -10.505 1.00 22.70 80 LEU A CA 1
ATOM 577 C C . LEU A 1 80 ? 47.522 26.494 -10.087 1.00 22.47 80 LEU A C 1
ATOM 578 O O . LEU A 1 80 ? 48.464 26.225 -10.831 1.00 23.32 80 LEU A O 1
ATOM 583 N N . LEU A 1 81 ? 47.350 25.910 -8.905 1.00 21.38 81 LEU A N 1
ATOM 584 C CA . LEU A 1 81 ? 48.322 24.954 -8.392 1.00 22.24 81 LEU A CA 1
ATOM 585 C C . LEU A 1 81 ? 48.038 23.472 -8.578 1.00 22.72 81 LEU A C 1
ATOM 586 O O . LEU A 1 81 ? 48.970 22.677 -8.696 1.00 23.10 81 LEU A O 1
ATOM 591 N N . ILE A 1 82 ? 46.770 23.084 -8.581 1.00 22.78 82 ILE A N 1
ATOM 592 C CA . ILE A 1 82 ? 46.457 21.674 -8.755 1.00 23.33 82 ILE A CA 1
ATOM 593 C C . ILE A 1 82 ? 47.050 21.196 -10.077 1.00 22.36 82 ILE A C 1
ATOM 594 O O . ILE A 1 82 ? 46.773 21.760 -11.135 1.00 23.31 82 ILE A O 1
ATOM 599 N N . GLY A 1 83 ? 47.886 20.165 -10.000 1.00 23.25 83 GLY A N 1
ATOM 600 C CA . GLY A 1 83 ? 48.525 19.636 -11.190 1.00 23.93 83 GLY A CA 1
ATOM 601 C C . GLY A 1 83 ? 49.974 20.078 -11.300 1.00 24.91 83 GLY A C 1
ATOM 602 O O . GLY A 1 83 ? 50.754 19.508 -12.064 1.00 25.49 83 GLY A O 1
ATOM 603 N N . GLN A 1 84 ? 50.343 21.100 -10.535 1.00 23.81 84 GLN A N 1
ATOM 604 C CA . GLN A 1 84 ? 51.709 21.612 -10.557 1.00 22.42 84 GLN A CA 1
ATOM 605 C C . GLN A 1 84 ? 52.627 20.781 -9.664 1.00 22.66 84 GLN A C 1
ATOM 606 O O . GLN A 1 84 ? 52.175 20.143 -8.712 1.00 22.43 84 GLN A O 1
ATOM 612 N N . ASP A 1 85 ? 53.917 20.795 -9.983 1.00 21.81 85 ASP A N 1
ATOM 613 C CA . ASP A 1 85 ? 54.917 20.062 -9.217 1.00 23.26 85 ASP A CA 1
ATOM 614 C C . ASP A 1 85 ? 55.103 20.724 -7.854 1.00 23.10 85 ASP A C 1
ATOM 615 O O . ASP A 1 85 ? 55.610 21.840 -7.764 1.00 23.07 85 ASP A O 1
ATOM 620 N N . ALA A 1 86 ? 54.693 20.032 -6.795 1.00 22.54 86 ALA A N 1
ATOM 621 C CA . ALA A 1 86 ? 54.800 20.567 -5.440 1.00 22.68 86 ALA A CA 1
ATOM 622 C C . ALA A 1 86 ? 56.233 20.673 -4.929 1.00 22.82 86 ALA A C 1
ATOM 623 O O . ALA A 1 86 ? 56.502 21.421 -3.984 1.00 22.85 86 ALA A O 1
ATOM 625 N N . SER A 1 87 ? 57.149 19.934 -5.550 1.00 22.27 87 SER A N 1
ATOM 626 C CA . SER A 1 87 ? 58.545 19.936 -5.126 1.00 22.85 87 SER A CA 1
ATOM 627 C C . SER A 1 87 ? 59.352 21.147 -5.595 1.00 22.51 87 SER A C 1
ATOM 628 O O . SER A 1 87 ? 60.506 21.312 -5.203 1.00 23.76 87 SER A O 1
ATOM 631 N N . ASN A 1 88 ? 58.759 21.986 -6.439 1.00 20.19 88 ASN A N 1
ATOM 632 C CA . ASN A 1 88 ? 59.447 23.192 -6.898 1.00 19.95 88 ASN A CA 1
ATOM 633 C C . ASN A 1 88 ? 58.649 24.355 -6.328 1.00 18.61 88 ASN A C 1
ATOM 634 O O . ASN A 1 88 ? 57.769 24.908 -6.987 1.00 18.73 88 ASN A O 1
ATOM 639 N N . ILE A 1 89 ? 58.963 24.719 -5.092 1.00 17.95 89 ILE A N 1
ATOM 640 C CA . ILE A 1 89 ? 58.241 25.776 -4.408 1.00 16.61 89 ILE A CA 1
ATOM 641 C C . ILE A 1 89 ? 58.389 27.165 -5.023 1.00 16.91 89 ILE A C 1
ATOM 642 O O . ILE A 1 89 ? 57.423 27.919 -5.090 1.00 16.44 89 ILE A O 1
ATOM 647 N N . ASN A 1 90 ? 59.588 27.499 -5.485 1.00 15.96 90 ASN A N 1
ATOM 648 C CA . ASN A 1 90 ? 59.815 28.807 -6.083 1.00 16.17 90 ASN A CA 1
ATOM 649 C C . ASN A 1 90 ? 58.952 28.999 -7.330 1.00 16.27 90 ASN A C 1
ATOM 650 O O . ASN A 1 90 ? 58.328 30.041 -7.508 1.00 15.71 90 ASN A O 1
ATOM 655 N N . ALA A 1 91 ? 58.898 27.984 -8.187 1.00 16.80 91 ALA A N 1
ATOM 656 C CA . ALA A 1 91 ? 58.093 28.083 -9.399 1.00 16.89 91 ALA A CA 1
ATOM 657 C C . ALA A 1 91 ? 56.608 28.198 -9.060 1.00 16.37 91 ALA A C 1
ATOM 658 O O . ALA A 1 91 ? 55.875 28.963 -9.685 1.00 16.99 91 ALA A O 1
ATOM 660 N N . ALA A 1 92 ? 56.167 27.433 -8.068 1.00 16.96 92 ALA A N 1
ATOM 661 C CA . ALA A 1 92 ? 54.766 27.453 -7.665 1.00 16.56 92 ALA A CA 1
ATOM 662 C C . ALA A 1 92 ? 54.352 28.813 -7.113 1.00 16.40 92 ALA A C 1
ATOM 663 O O . ALA A 1 92 ? 53.299 29.341 -7.471 1.00 16.58 92 ALA A O 1
ATOM 665 N N . MET A 1 93 ? 55.176 29.386 -6.242 1.00 17.26 93 MET A N 1
ATOM 666 C CA . MET A 1 93 ? 54.840 30.681 -5.664 1.00 16.19 93 MET A CA 1
ATOM 667 C C . MET A 1 93 ? 54.946 31.804 -6.696 1.00 17.07 93 MET A C 1
ATOM 668 O O . MET A 1 93 ? 54.204 32.783 -6.625 1.00 16.76 93 MET A O 1
ATOM 673 N N . LEU A 1 94 ? 55.849 31.663 -7.665 1.00 16.90 94 LEU A N 1
ATOM 674 C CA . LEU A 1 94 ? 55.977 32.682 -8.706 1.00 18.22 94 LEU A CA 1
ATOM 675 C C . LEU A 1 94 ? 54.787 32.579 -9.656 1.00 17.63 94 LEU A C 1
ATOM 676 O O . LEU A 1 94 ? 54.344 33.577 -10.228 1.00 19.05 94 LEU A O 1
ATOM 681 N N . ARG A 1 95 ? 54.267 31.366 -9.817 1.00 18.76 95 ARG A N 1
ATOM 682 C CA . ARG A 1 95 ? 53.108 31.155 -10.675 1.00 19.02 95 ARG A CA 1
ATOM 683 C C . ARG A 1 95 ? 51.929 31.910 -10.055 1.00 19.20 95 ARG A C 1
ATOM 684 O O . ARG A 1 95 ? 51.126 32.516 -10.762 1.00 19.77 95 ARG A O 1
ATOM 692 N N . LEU A 1 96 ? 51.830 31.879 -8.729 1.00 18.80 96 LEU A N 1
ATOM 693 C CA . LEU A 1 96 ? 50.751 32.587 -8.046 1.00 19.40 96 LEU A CA 1
ATOM 694 C C . LEU A 1 96 ? 50.964 34.089 -8.166 1.00 20.03 96 LEU A C 1
ATOM 695 O O . LEU A 1 96 ? 50.029 34.843 -8.426 1.00 19.01 96 LEU A O 1
ATOM 700 N N . GLU A 1 97 ? 52.209 34.512 -7.983 1.00 20.63 97 GLU A N 1
ATOM 701 C CA . GLU A 1 97 ? 52.547 35.925 -8.032 1.00 22.48 97 GLU A CA 1
ATOM 702 C C . GLU A 1 97 ? 52.233 36.581 -9.374 1.00 23.22 97 GLU A C 1
ATOM 703 O O . GLU A 1 97 ? 51.847 37.750 -9.419 1.00 23.19 97 GLU A O 1
ATOM 709 N N . GLN A 1 98 ? 52.379 35.840 -10.468 1.00 23.51 98 GLN A N 1
ATOM 710 C CA . GLN A 1 98 ? 52.101 36.421 -11.776 1.00 26.76 98 GLN A CA 1
ATOM 711 C C . GLN A 1 98 ? 50.615 36.590 -12.090 1.00 25.81 98 GLN A C 1
ATOM 712 O O . GLN A 1 98 ? 50.261 37.338 -13.000 1.00 26.81 98 GLN A O 1
ATOM 718 N N . SER A 1 99 ? 49.747 35.914 -11.342 1.00 23.78 99 SER A N 1
ATOM 719 C CA . SER A 1 99 ? 48.308 36.017 -11.585 1.00 22.73 99 SER A CA 1
ATOM 720 C C . SER A 1 99 ? 47.495 36.554 -10.410 1.00 21.95 99 SER A C 1
ATOM 721 O O . SER A 1 99 ? 46.334 36.928 -10.580 1.00 20.26 99 SER A O 1
ATOM 724 N N . ILE A 1 100 ? 48.098 36.593 -9.226 1.00 19.00 100 ILE A N 1
ATOM 725 C CA . ILE A 1 100 ? 47.394 37.062 -8.037 1.00 18.85 100 ILE A CA 1
ATOM 726 C C . ILE A 1 100 ? 48.067 38.239 -7.339 1.00 17.71 100 ILE A C 1
ATOM 727 O O . ILE A 1 100 ? 49.206 38.134 -6.882 1.00 18.34 100 ILE A O 1
ATOM 732 N N . ARG A 1 101 ? 47.344 39.350 -7.245 1.00 17.18 101 ARG A N 1
ATOM 733 C CA . ARG A 1 101 ? 47.849 40.558 -6.596 1.00 19.16 101 ARG A CA 1
ATOM 734 C C . ARG A 1 101 ? 47.497 40.543 -5.113 1.00 18.68 101 ARG A C 1
ATOM 735 O O . ARG A 1 101 ? 46.396 40.143 -4.741 1.00 19.67 101 ARG A O 1
ATOM 743 N N . GLY A 1 102 ? 48.431 40.979 -4.272 1.00 18.32 102 GLY A N 1
ATOM 744 C CA . GLY A 1 102 ? 48.178 41.004 -2.841 1.00 16.98 102 GLY A CA 1
ATOM 745 C C . GLY A 1 102 ? 47.906 39.623 -2.274 1.00 16.23 102 GLY A C 1
ATOM 746 O O . GLY A 1 102 ? 48.586 38.658 -2.627 1.00 15.47 102 GLY A O 1
AT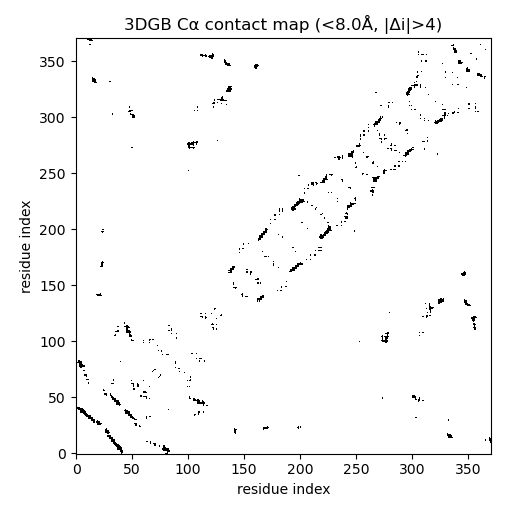OM 747 N N . ASN A 1 103 ? 46.916 39.529 -1.389 1.00 14.86 103 ASN A N 1
ATOM 748 C CA . ASN A 1 103 ? 46.556 38.254 -0.774 1.00 15.49 103 ASN A CA 1
ATOM 749 C C . ASN A 1 103 ? 47.775 37.573 -0.149 1.00 14.44 103 ASN A C 1
ATOM 750 O O . ASN A 1 103 ? 47.969 36.368 -0.302 1.00 13.99 103 ASN A O 1
ATOM 755 N N . THR A 1 104 ? 48.589 38.350 0.565 1.00 13.30 104 THR A N 1
ATOM 756 C CA . THR A 1 104 ? 49.787 37.809 1.199 1.00 14.00 104 THR A CA 1
ATOM 757 C C . THR A 1 104 ? 49.479 36.777 2.280 1.00 13.02 104 THR A C 1
ATOM 758 O O . THR A 1 104 ? 50.232 35.817 2.452 1.00 13.17 104 THR A O 1
ATOM 762 N N . PHE A 1 105 ? 48.385 36.967 3.014 1.00 13.96 105 PHE A N 1
ATOM 763 C CA . PHE A 1 105 ? 48.029 36.010 4.063 1.00 13.87 105 PHE A CA 1
ATOM 764 C C . PHE A 1 105 ? 47.750 34.641 3.446 1.00 14.07 105 PHE A C 1
ATOM 765 O O . PHE A 1 105 ? 48.218 33.613 3.943 1.00 14.44 105 PHE A O 1
ATOM 773 N N . ALA A 1 106 ? 46.990 34.631 2.354 1.00 14.43 106 ALA A N 1
ATOM 774 C CA . ALA A 1 106 ? 46.672 33.386 1.668 1.00 14.16 106 ALA A CA 1
ATOM 775 C C . ALA A 1 106 ? 47.954 32.746 1.143 1.00 14.72 106 ALA A C 1
ATOM 776 O O . ALA A 1 106 ? 48.183 31.548 1.315 1.00 15.30 106 ALA A O 1
ATOM 778 N N . LYS A 1 107 ? 48.797 33.551 0.502 1.00 13.87 107 LYS A N 1
ATOM 779 C CA . LYS A 1 107 ? 50.051 33.049 -0.048 1.00 14.21 107 LYS A CA 1
ATOM 780 C C . LYS A 1 107 ? 50.954 32.453 1.024 1.00 13.95 107 LYS A C 1
ATOM 781 O O . LYS A 1 107 ? 51.620 31.442 0.794 1.00 14.45 107 LYS A O 1
ATOM 787 N N . SER A 1 108 ? 50.975 33.081 2.194 1.00 13.38 108 SER A N 1
ATOM 788 C CA . SER A 1 108 ? 51.801 32.611 3.302 1.00 14.73 108 SER A CA 1
ATOM 789 C C . SER A 1 108 ? 51.385 31.206 3.730 1.00 15.05 108 SER A C 1
ATOM 790 O O . SER A 1 108 ? 52.231 30.341 3.965 1.00 14.75 108 SER A O 1
ATOM 793 N N . GLY A 1 109 ? 50.078 30.992 3.842 1.00 14.62 109 GLY A N 1
ATOM 794 C CA . GLY A 1 109 ? 49.578 29.688 4.236 1.00 14.56 109 GLY A CA 1
ATOM 795 C C . GLY A 1 109 ? 49.907 28.638 3.191 1.00 14.99 109 GLY A C 1
ATOM 796 O O . GLY A 1 109 ? 50.265 27.507 3.519 1.00 14.99 109 GLY A O 1
ATOM 797 N N . ILE A 1 110 ? 49.788 29.014 1.921 1.00 13.91 110 ILE A N 1
ATOM 798 C CA . ILE A 1 110 ? 50.080 28.094 0.830 1.00 14.97 110 ILE A CA 1
ATOM 799 C C . ILE A 1 110 ? 51.558 27.705 0.816 1.00 16.07 110 ILE A C 1
ATOM 800 O O . ILE A 1 110 ? 51.896 26.525 0.703 1.00 15.31 110 ILE A O 1
ATOM 805 N N . GLU A 1 111 ? 52.448 28.685 0.944 1.00 14.14 111 GLU A N 1
ATOM 806 C CA . GLU A 1 111 ? 53.868 28.364 0.929 1.00 14.98 111 GLU A CA 1
ATOM 807 C C . GLU A 1 111 ? 54.259 27.536 2.148 1.00 15.22 111 GLU A C 1
ATOM 808 O O . GLU A 1 111 ? 55.116 26.661 2.067 1.00 14.83 111 GLU A O 1
ATOM 814 N N . SER A 1 112 ? 53.625 27.811 3.281 1.00 15.47 112 SER A N 1
ATOM 815 C CA . SER A 1 112 ? 53.928 27.068 4.496 1.00 14.47 112 SER A CA 1
ATOM 816 C C . SER A 1 112 ? 53.601 25.593 4.288 1.00 14.91 112 SER A C 1
ATOM 817 O O . SER A 1 112 ? 54.363 24.716 4.693 1.00 14.55 112 SER A O 1
ATOM 820 N N . ALA A 1 113 ? 52.469 25.329 3.641 1.00 14.74 113 ALA A N 1
ATOM 821 C CA . ALA A 1 113 ? 52.041 23.957 3.374 1.00 15.38 113 ALA A CA 1
ATOM 822 C C . ALA A 1 113 ? 53.002 23.273 2.406 1.00 16.52 113 ALA A C 1
ATOM 823 O O . ALA A 1 113 ? 53.336 22.099 2.578 1.00 16.28 113 ALA A O 1
ATOM 825 N N . LEU A 1 114 ? 53.454 24.008 1.392 1.00 16.13 114 LEU A N 1
ATOM 826 C CA . LEU A 1 114 ? 54.382 23.447 0.416 1.00 15.90 114 LEU A CA 1
ATOM 827 C C . LEU A 1 114 ? 55.710 23.108 1.081 1.00 16.44 114 LEU A C 1
ATOM 828 O O . LEU A 1 114 ? 56.312 22.076 0.783 1.00 16.57 114 LEU A O 1
ATOM 833 N N . LEU A 1 115 ? 56.162 23.980 1.982 1.00 15.36 115 LEU A N 1
ATOM 834 C CA . LEU A 1 115 ? 57.415 23.764 2.697 1.00 16.19 115 LEU A CA 1
ATOM 835 C C . LEU A 1 115 ? 57.294 22.562 3.627 1.00 16.20 115 LEU A C 1
ATOM 836 O O . LEU A 1 115 ? 58.218 21.751 3.731 1.00 16.96 115 LEU A O 1
ATOM 841 N N . ASP A 1 116 ? 56.151 22.445 4.295 1.00 16.02 116 ASP A N 1
ATOM 842 C CA . ASP A 1 116 ? 55.922 21.321 5.196 1.00 17.62 116 ASP A CA 1
ATOM 843 C C . ASP A 1 116 ? 55.998 20.019 4.398 1.00 18.48 116 ASP A C 1
ATOM 844 O O . ASP A 1 116 ? 56.692 19.083 4.794 1.00 18.68 116 ASP A O 1
ATOM 849 N N . ALA A 1 117 ? 55.299 19.972 3.265 1.00 18.87 117 ALA A N 1
ATOM 850 C CA . ALA A 1 117 ? 55.295 18.779 2.415 1.00 19.20 117 ALA A CA 1
ATOM 851 C C . ALA A 1 117 ? 56.687 18.463 1.866 1.00 20.58 117 ALA A C 1
ATOM 852 O O . ALA A 1 117 ? 57.103 17.302 1.829 1.00 19.68 117 ALA A O 1
ATOM 854 N N . GLN A 1 118 ? 57.405 19.496 1.434 1.00 19.85 118 GLN A N 1
ATOM 855 C CA . GLN A 1 118 ? 58.747 19.313 0.894 1.00 20.57 118 GLN A CA 1
ATOM 856 C C . GLN A 1 118 ? 59.700 18.816 1.978 1.00 20.56 118 GLN A C 1
ATOM 857 O O . GLN A 1 118 ? 60.618 18.043 1.702 1.00 21.54 118 GLN A O 1
ATOM 863 N N . GLY A 1 119 ? 59.484 19.269 3.211 1.00 20.12 119 GLY A N 1
ATOM 864 C CA . GLY A 1 119 ? 60.329 18.843 4.313 1.00 20.45 119 GLY A CA 1
ATOM 865 C C . GLY A 1 119 ? 60.123 17.365 4.574 1.00 21.01 119 GLY A C 1
ATOM 866 O O . GLY A 1 119 ? 61.075 16.618 4.793 1.00 21.75 119 GLY A O 1
ATOM 867 N N . LYS A 1 120 ? 58.867 16.940 4.546 1.00 21.32 120 LYS A N 1
ATOM 868 C CA . LYS A 1 120 ? 58.541 15.537 4.763 1.00 22.86 120 LYS A CA 1
ATOM 869 C C . LYS A 1 120 ? 59.091 14.716 3.603 1.00 22.54 120 LYS A C 1
ATOM 870 O O . LYS A 1 120 ? 59.581 13.601 3.791 1.00 23.68 120 LYS A O 1
ATOM 876 N N . ARG A 1 121 ? 59.012 15.282 2.404 1.00 22.83 121 ARG A N 1
ATOM 877 C CA . ARG A 1 121 ? 59.485 14.613 1.196 1.00 23.21 121 ARG A CA 1
ATOM 878 C C . ARG A 1 121 ? 60.984 14.321 1.238 1.00 24.56 121 ARG A C 1
ATOM 879 O O . ARG A 1 121 ? 61.428 13.253 0.807 1.00 24.00 121 ARG A O 1
ATOM 887 N N . LEU A 1 122 ? 61.760 15.267 1.759 1.00 23.91 122 LEU A N 1
ATOM 888 C CA . LEU A 1 122 ? 63.207 15.108 1.843 1.00 24.94 122 LEU A CA 1
ATOM 889 C C . LEU A 1 122 ? 63.673 14.665 3.224 1.00 24.15 122 LEU A C 1
ATOM 890 O O . LEU A 1 122 ? 64.856 14.396 3.425 1.00 25.48 122 LEU A O 1
ATOM 895 N N . GLY A 1 123 ? 62.745 14.595 4.173 1.00 23.61 123 GLY A N 1
ATOM 896 C CA . GLY A 1 123 ? 63.102 14.195 5.523 1.00 24.10 123 GLY A CA 1
ATOM 897 C C . GLY A 1 123 ? 63.956 15.249 6.203 1.00 24.63 123 GLY A C 1
ATOM 898 O O . GLY A 1 123 ? 64.892 14.934 6.943 1.00 25.08 123 GLY A O 1
ATOM 899 N N . LEU A 1 124 ? 63.624 16.511 5.957 1.00 23.34 124 LEU A N 1
ATOM 900 C CA . LEU A 1 124 ? 64.364 17.629 6.530 1.00 22.73 124 LEU A CA 1
ATOM 901 C C . LEU A 1 124 ? 63.422 18.657 7.142 1.00 20.70 124 LEU A C 1
ATOM 902 O O . LEU A 1 124 ? 62.321 18.873 6.643 1.00 20.90 124 LEU A O 1
ATOM 907 N N . PRO A 1 125 ? 63.836 19.289 8.248 1.00 20.78 125 PRO A N 1
ATOM 908 C CA . PRO A 1 125 ? 62.949 20.294 8.835 1.00 20.28 125 PRO A CA 1
ATOM 909 C C . PRO A 1 125 ? 62.985 21.507 7.902 1.00 19.50 125 PRO A C 1
ATOM 910 O O . PRO A 1 125 ? 63.961 21.705 7.175 1.00 18.56 125 PRO A O 1
ATOM 914 N N . VAL A 1 126 ? 61.925 22.306 7.911 1.00 17.96 126 VAL A N 1
ATOM 915 C CA . VAL A 1 126 ? 61.853 23.476 7.041 1.00 17.25 126 VAL A CA 1
ATOM 916 C C . VAL A 1 126 ? 63.062 24.396 7.177 1.00 17.16 126 VAL A C 1
ATOM 917 O O . VAL A 1 126 ? 63.559 24.930 6.184 1.00 18.33 126 VAL A O 1
ATOM 921 N N . SER A 1 127 ? 63.541 24.573 8.404 1.00 17.27 127 SER A N 1
ATOM 922 C CA . SER A 1 127 ? 64.692 25.433 8.650 1.00 16.64 127 SER A CA 1
ATOM 923 C C . SER A 1 127 ? 65.887 25.026 7.798 1.00 18.71 127 SER A C 1
ATOM 924 O O . SER A 1 127 ? 66.694 25.875 7.403 1.00 17.49 127 SER A O 1
ATOM 927 N N . GLU A 1 128 ? 66.004 23.731 7.512 1.00 18.84 128 GLU A N 1
ATOM 928 C CA . GLU A 1 128 ? 67.120 23.256 6.705 1.00 21.18 128 GLU A CA 1
ATOM 929 C C . GLU A 1 128 ? 66.831 23.451 5.223 1.00 21.06 128 GLU A C 1
ATOM 930 O O . GLU A 1 128 ? 67.750 23.661 4.433 1.00 21.50 128 GLU A O 1
ATOM 936 N N . LEU A 1 129 ? 65.556 23.388 4.847 1.00 20.65 129 LEU A N 1
ATOM 937 C CA . LEU A 1 129 ? 65.170 23.604 3.458 1.00 20.86 129 LEU A CA 1
ATOM 938 C C . LEU A 1 129 ? 65.483 25.052 3.117 1.00 21.48 129 LEU A C 1
ATOM 939 O O . LEU A 1 129 ? 65.814 25.376 1.977 1.00 22.61 129 LEU A O 1
ATOM 944 N N . LEU A 1 130 ? 65.372 25.920 4.118 1.00 20.14 130 LEU A N 1
ATOM 945 C CA . LEU A 1 130 ? 65.620 27.343 3.928 1.00 20.38 130 LEU A CA 1
ATOM 946 C C . LEU A 1 130 ? 67.082 27.747 4.059 1.00 20.49 130 LEU A C 1
ATOM 947 O O . LEU A 1 130 ? 67.394 28.934 4.098 1.00 22.83 130 LEU A O 1
ATOM 952 N N . GLY A 1 131 ? 67.978 26.768 4.135 1.00 20.79 131 GLY A N 1
ATOM 953 C CA . GLY A 1 131 ? 69.391 27.089 4.228 1.00 20.24 131 GLY A CA 1
ATOM 954 C C . GLY A 1 131 ? 70.151 26.504 5.400 1.00 20.36 131 GLY A C 1
ATOM 955 O O . GLY A 1 131 ? 71.352 26.251 5.293 1.00 20.29 131 GLY A O 1
ATOM 956 N N . GLY A 1 132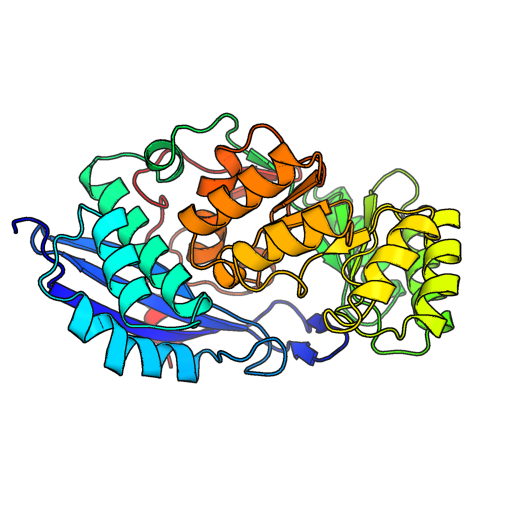 ? 69.467 26.301 6.522 1.00 18.76 132 GLY A N 1
ATOM 957 C CA . GLY A 1 132 ? 70.126 25.746 7.689 1.00 18.47 132 GLY A CA 1
ATOM 958 C C . GLY A 1 132 ? 69.990 26.639 8.905 1.00 18.84 132 GLY A C 1
ATOM 959 O O . GLY A 1 132 ? 70.169 27.853 8.824 1.00 17.80 132 GLY A O 1
ATOM 960 N N . ARG A 1 133 ? 69.672 26.038 10.044 1.00 17.92 133 ARG A N 1
ATOM 961 C CA . ARG A 1 133 ? 69.512 26.798 11.274 1.00 18.39 133 ARG A CA 1
ATOM 962 C C . ARG A 1 133 ? 70.849 27.164 11.905 1.00 18.29 133 ARG A C 1
ATOM 963 O O . ARG A 1 133 ? 71.856 26.479 11.705 1.00 18.88 133 ARG A O 1
ATOM 971 N N . VAL A 1 134 ? 70.851 28.252 12.667 1.00 17.93 134 VAL A N 1
ATOM 972 C CA . VAL A 1 134 ? 72.045 28.688 13.377 1.00 19.23 134 VAL A CA 1
ATOM 973 C C . VAL A 1 134 ? 71.711 28.730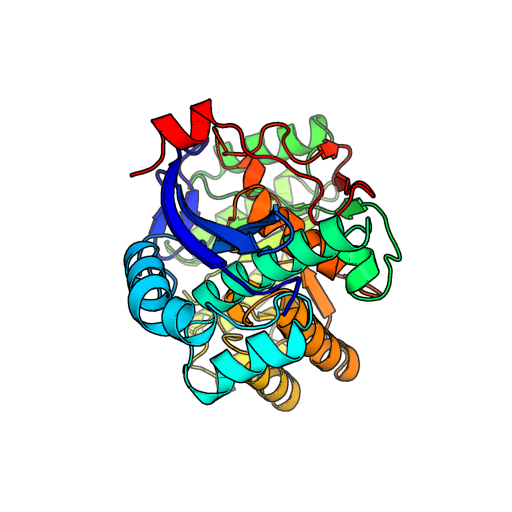 14.865 1.00 18.88 134 VAL A C 1
ATOM 974 O O . VAL A 1 134 ? 72.514 29.171 15.686 1.00 19.83 134 VAL A O 1
ATOM 978 N N . ARG A 1 135 ? 70.507 28.264 15.194 1.00 18.78 135 ARG A N 1
ATOM 979 C CA . ARG A 1 135 ? 70.033 28.194 16.573 1.00 16.31 135 ARG A CA 1
ATOM 980 C C . ARG A 1 135 ? 68.860 27.218 16.632 1.00 16.90 135 ARG A C 1
ATOM 981 O O . ARG A 1 135 ? 68.211 26.961 15.615 1.00 15.41 135 ARG A O 1
ATOM 989 N N . ASP A 1 136 ? 68.605 26.666 17.816 1.00 17.10 136 ASP A N 1
ATOM 990 C CA . ASP A 1 136 ? 67.506 25.723 18.006 1.00 19.18 136 ASP A CA 1
ATOM 991 C C . ASP A 1 136 ? 66.354 26.348 18.781 1.00 18.92 136 ASP A C 1
ATOM 992 O O . ASP A 1 136 ? 65.250 25.807 18.801 1.00 20.44 136 ASP A O 1
ATOM 997 N N . ALA A 1 137 ? 66.614 27.481 19.423 1.00 18.46 137 ALA A N 1
ATOM 998 C CA . ALA A 1 137 ? 65.589 28.141 20.223 1.00 18.74 137 ALA A CA 1
ATOM 999 C C . ALA A 1 137 ? 65.467 29.627 19.920 1.00 18.68 137 ALA A C 1
ATOM 1000 O O . ALA A 1 137 ? 66.438 30.276 19.530 1.00 18.78 137 ALA A O 1
ATOM 1002 N N . LEU A 1 138 ? 64.261 30.156 20.113 1.00 16.92 138 LEU A N 1
ATOM 1003 C CA . LEU A 1 138 ? 63.980 31.567 19.870 1.00 16.26 138 LEU A CA 1
ATOM 1004 C C . LEU A 1 138 ? 63.369 32.217 21.104 1.00 16.31 138 LEU A C 1
ATOM 1005 O O . LEU A 1 138 ? 62.463 31.655 21.723 1.00 17.48 138 LEU A O 1
ATOM 1010 N N . PRO A 1 139 ? 63.867 33.404 21.488 1.00 15.73 139 PRO A N 1
ATOM 1011 C CA . PRO A 1 139 ? 63.332 34.106 22.660 1.00 16.15 139 PRO A CA 1
ATOM 1012 C C . PRO A 1 139 ? 61.914 34.562 22.322 1.00 17.20 139 PRO A C 1
ATOM 1013 O O . PRO A 1 139 ? 61.664 35.043 21.214 1.00 16.52 139 PRO A O 1
ATOM 1017 N N . VAL A 1 140 ? 60.991 34.409 23.267 1.00 15.99 140 VAL A N 1
ATOM 1018 C CA . VAL A 1 140 ? 59.598 34.771 23.020 1.00 15.82 140 VAL A CA 1
ATOM 1019 C C . VAL A 1 140 ? 59.011 35.774 24.007 1.00 16.16 140 VAL A C 1
ATOM 1020 O O . VAL A 1 140 ? 58.930 35.506 25.205 1.00 16.16 140 VAL A O 1
ATOM 1024 N N . ALA A 1 141 ? 58.599 36.928 23.488 1.00 16.23 141 ALA A N 1
ATOM 1025 C CA . ALA A 1 141 ? 57.998 37.973 24.303 1.00 16.06 141 ALA A CA 1
ATOM 1026 C C . ALA A 1 141 ? 56.541 37.617 24.568 1.00 16.65 141 ALA A C 1
ATOM 1027 O O . ALA A 1 141 ? 56.006 36.674 23.984 1.00 17.58 141 ALA A O 1
ATOM 1029 N N . TRP A 1 142 ? 55.906 38.386 25.445 1.00 15.02 142 TRP A N 1
ATOM 1030 C CA . TRP A 1 142 ? 54.513 38.165 25.807 1.00 15.76 142 TRP A CA 1
ATOM 1031 C C . TRP A 1 142 ? 53.786 39.498 25.792 1.00 15.33 142 TRP A C 1
ATOM 1032 O O . TRP A 1 142 ? 54.307 40.501 26.274 1.00 17.48 142 TRP A O 1
ATOM 1043 N N . THR A 1 143 ? 52.579 39.513 25.240 1.00 16.60 143 THR A N 1
ATOM 1044 C CA . THR A 1 143 ? 51.818 40.750 25.182 1.00 16.59 143 THR A CA 1
ATOM 1045 C C . THR A 1 143 ? 50.846 40.893 26.341 1.00 18.42 143 THR A C 1
ATOM 1046 O O . THR A 1 143 ? 50.107 39.964 26.671 1.00 18.96 143 THR A O 1
ATOM 1050 N N . LEU A 1 144 ? 50.873 42.067 26.962 1.00 19.23 144 LEU A N 1
ATOM 1051 C CA . LEU A 1 144 ? 49.979 42.383 28.068 1.00 22.77 144 LEU A CA 1
ATOM 1052 C C . LEU A 1 144 ? 48.911 43.291 27.455 1.00 23.45 144 LEU A C 1
ATOM 1053 O O . LEU A 1 144 ? 49.215 44.381 26.965 1.00 25.20 144 LEU A O 1
ATOM 1058 N N . ALA A 1 145 ? 47.664 42.833 27.454 1.00 26.39 145 ALA A N 1
ATOM 1059 C CA . ALA A 1 145 ? 46.583 43.616 26.868 1.00 27.07 145 ALA A CA 1
ATOM 1060 C C . ALA A 1 145 ? 45.227 43.296 27.486 1.00 29.00 145 ALA A C 1
ATOM 1061 O O . ALA A 1 145 ? 44.230 43.171 26.775 1.00 28.32 145 ALA A O 1
ATOM 1063 N N . SER A 1 146 ? 45.193 43.170 28.808 1.00 29.07 146 SER A N 1
ATOM 1064 C CA . SER A 1 146 ? 43.949 42.869 29.508 1.00 31.48 146 SER A CA 1
ATOM 1065 C C . SER A 1 146 ? 43.092 44.125 29.628 1.00 32.04 146 SER A C 1
ATOM 1066 O O . SER A 1 146 ? 41.871 44.045 29.765 1.00 33.84 146 SER A O 1
ATOM 1069 N N . GLY A 1 147 ? 43.743 45.283 29.580 1.00 33.16 147 GLY A N 1
ATOM 1070 C CA . GLY A 1 147 ? 43.036 46.544 29.696 1.00 33.70 147 GLY A CA 1
ATOM 1071 C C . GLY A 1 147 ? 43.073 47.071 31.120 1.00 34.54 147 GLY A C 1
ATOM 1072 O O . GLY A 1 147 ? 42.490 48.114 31.417 1.00 35.81 147 GLY A O 1
ATOM 1073 N N . ASP A 1 148 ? 43.764 46.347 31.998 1.00 33.87 148 ASP A N 1
ATOM 1074 C CA . ASP A 1 148 ? 43.886 46.726 33.405 1.00 33.83 148 ASP A CA 1
ATOM 1075 C C . ASP A 1 148 ? 45.347 46.693 33.848 1.00 32.38 148 ASP A C 1
ATOM 1076 O O . ASP A 1 148 ? 46.026 45.677 33.698 1.00 33.25 148 ASP A O 1
ATOM 1081 N N . THR A 1 149 ? 45.819 47.799 34.413 1.00 29.84 149 THR A N 1
ATOM 1082 C CA . THR A 1 149 ? 47.204 47.908 34.860 1.00 29.07 149 THR A CA 1
ATOM 1083 C C . THR A 1 149 ? 47.594 46.884 35.920 1.00 29.17 149 THR A C 1
ATOM 1084 O O . THR A 1 149 ? 48.637 46.235 35.814 1.00 27.92 149 THR A O 1
ATOM 1088 N N . ALA A 1 150 ? 46.761 46.745 36.947 1.00 28.70 150 ALA A N 1
ATOM 1089 C CA . ALA A 1 150 ? 47.032 45.799 38.022 1.00 29.08 150 ALA A CA 1
ATOM 1090 C C . ALA A 1 150 ? 47.103 44.366 37.496 1.00 27.55 150 ALA A C 1
ATOM 1091 O O . ALA A 1 150 ? 47.992 43.604 37.873 1.00 27.65 150 ALA A O 1
ATOM 1093 N N . LYS A 1 151 ? 46.166 44.005 36.626 1.00 27.83 151 LYS A N 1
ATOM 1094 C CA . LYS A 1 151 ? 46.143 42.661 36.059 1.00 29.61 151 LYS A CA 1
ATOM 1095 C C . LYS A 1 151 ? 47.396 42.390 35.225 1.00 28.55 151 LYS A C 1
ATOM 1096 O O . LYS A 1 151 ? 47.995 41.319 35.329 1.00 28.23 151 LYS A O 1
ATOM 1102 N N . ASP A 1 152 ? 47.795 43.363 34.411 1.00 27.12 152 ASP A N 1
ATOM 1103 C CA . ASP A 1 152 ? 48.980 43.210 33.567 1.00 25.76 152 ASP A CA 1
ATOM 1104 C C . ASP A 1 152 ? 50.259 43.004 34.379 1.00 24.36 152 ASP A C 1
ATOM 1105 O O . ASP A 1 152 ? 51.079 42.143 34.055 1.00 24.32 152 ASP A O 1
ATOM 1110 N N . ILE A 1 153 ? 50.440 43.799 35.427 1.00 23.76 153 ILE A N 1
ATOM 1111 C CA . ILE A 1 153 ? 51.628 43.674 36.257 1.00 22.89 153 ILE A CA 1
ATOM 1112 C C . ILE A 1 153 ? 51.697 42.291 36.895 1.00 24.57 153 ILE A C 1
ATOM 1113 O O . ILE A 1 153 ? 52.752 41.657 36.914 1.00 23.52 153 ILE A O 1
ATOM 1118 N N . ALA A 1 154 ? 50.565 41.824 37.410 1.00 24.88 154 ALA A N 1
ATOM 1119 C CA . ALA A 1 154 ? 50.506 40.515 38.048 1.00 25.82 154 ALA A CA 1
ATOM 1120 C C . ALA A 1 154 ? 50.836 39.411 37.051 1.00 24.81 154 ALA A C 1
ATOM 1121 O O . ALA A 1 154 ? 51.586 38.488 37.361 1.00 24.66 154 ALA A O 1
ATOM 1123 N N . GLU A 1 155 ? 50.272 39.516 35.852 1.00 25.88 155 GLU A N 1
ATOM 1124 C CA . GLU A 1 155 ? 50.495 38.523 34.806 1.00 23.94 155 GLU A CA 1
ATOM 1125 C C . GLU A 1 155 ? 51.964 38.464 34.399 1.00 23.27 155 GLU A C 1
ATOM 1126 O O . GLU A 1 155 ? 52.526 37.380 34.244 1.00 23.50 155 GLU A O 1
ATOM 1132 N N . ALA A 1 156 ? 52.585 39.628 34.229 1.00 22.08 156 ALA A N 1
ATOM 1133 C CA . ALA A 1 156 ? 53.994 39.681 33.845 1.00 22.01 156 ALA A CA 1
ATOM 1134 C C . ALA A 1 156 ? 54.874 39.072 34.935 1.00 22.67 156 ALA A C 1
ATOM 1135 O O . ALA A 1 156 ? 55.798 38.315 34.645 1.00 21.57 156 ALA A O 1
ATOM 1137 N N . GLN A 1 157 ? 54.581 39.401 36.189 1.00 24.03 157 GLN A N 1
ATOM 1138 C CA . GLN A 1 157 ? 55.355 38.872 37.304 1.00 24.78 157 GLN A CA 1
ATOM 1139 C C . GLN A 1 157 ? 55.291 37.344 37.344 1.00 23.82 157 GLN A C 1
ATOM 1140 O O . GLN A 1 157 ? 56.288 36.683 37.640 1.00 23.87 157 GLN A O 1
ATOM 1146 N N . LYS A 1 158 ? 54.122 36.789 37.037 1.00 24.50 158 LYS A N 1
ATOM 1147 C CA . LYS A 1 158 ? 53.950 35.340 37.031 1.00 24.91 158 LYS A CA 1
ATOM 1148 C C . LYS A 1 158 ? 54.721 34.700 35.878 1.00 23.37 158 LYS A C 1
ATOM 1149 O O . LYS A 1 158 ? 55.331 33.643 36.043 1.00 22.18 158 LYS A O 1
ATOM 1155 N N . MET A 1 159 ? 54.688 35.332 34.707 1.00 21.09 159 MET A N 1
ATOM 1156 C CA . MET A 1 159 ? 55.403 34.785 33.561 1.00 19.92 159 MET A CA 1
ATOM 1157 C C . MET A 1 159 ? 56.899 34.776 33.840 1.00 19.70 159 MET A C 1
ATOM 1158 O O . MET A 1 159 ? 57.624 33.913 33.351 1.00 20.40 159 MET A O 1
ATOM 1163 N N . LEU A 1 160 ? 57.359 35.737 34.633 1.00 20.77 160 LEU A N 1
ATOM 1164 C CA . LEU A 1 160 ? 58.767 35.797 34.996 1.00 22.57 160 LEU A CA 1
ATOM 1165 C C . LEU A 1 160 ? 59.073 34.643 35.945 1.00 23.83 160 LEU A C 1
ATOM 1166 O O . LEU A 1 160 ? 60.031 33.898 35.743 1.00 23.30 160 LEU A O 1
ATOM 1171 N N . ASP A 1 161 ? 58.242 34.485 36.970 1.00 25.16 161 ASP A N 1
ATOM 1172 C CA . ASP A 1 161 ? 58.445 33.418 37.944 1.00 25.67 161 ASP A CA 1
ATOM 1173 C C . ASP A 1 161 ? 58.424 32.036 37.303 1.00 25.32 161 ASP A C 1
ATOM 1174 O O . ASP A 1 161 ? 59.162 31.142 37.716 1.00 25.30 161 ASP A O 1
ATOM 1179 N N . LEU A 1 162 ? 57.579 31.870 36.291 1.00 23.26 162 LEU A N 1
ATOM 1180 C CA . LEU A 1 162 ? 57.452 30.600 35.586 1.00 22.19 162 LEU A CA 1
ATOM 1181 C C . LEU A 1 162 ? 58.555 30.416 34.546 1.00 21.56 162 LEU A C 1
ATOM 1182 O O . LEU A 1 162 ? 58.627 29.378 33.887 1.00 21.17 162 LEU A O 1
ATOM 1187 N N . ARG A 1 163 ? 59.416 31.421 34.414 1.00 20.65 163 ARG A N 1
ATOM 1188 C CA . ARG A 1 163 ? 60.499 31.392 33.434 1.00 21.24 163 ARG A CA 1
ATOM 1189 C C . ARG A 1 163 ? 59.900 31.201 32.044 1.00 20.64 163 ARG A C 1
ATOM 1190 O O . ARG A 1 163 ? 60.483 30.552 31.175 1.00 21.89 163 ARG A O 1
ATOM 1198 N N . ARG A 1 164 ? 58.720 31.780 31.850 1.00 18.96 164 ARG A N 1
ATOM 1199 C CA . ARG A 1 164 ? 58.017 31.702 30.578 1.00 18.65 164 ARG A CA 1
ATOM 1200 C C . ARG A 1 164 ? 58.379 32.873 29.667 1.00 17.38 164 ARG A C 1
ATOM 1201 O O . ARG A 1 164 ? 58.682 32.676 28.490 1.00 16.58 164 ARG A O 1
ATOM 1209 N N . HIS A 1 165 ? 58.350 34.086 30.211 1.00 17.91 165 HIS A N 1
ATOM 1210 C CA . HIS A 1 165 ? 58.661 35.285 29.430 1.00 17.09 165 HIS A CA 1
ATOM 1211 C C . HIS A 1 165 ? 59.346 36.352 30.274 1.00 17.78 165 HIS A C 1
ATOM 1212 O O . HIS A 1 165 ? 59.080 36.473 31.468 1.00 16.96 165 HIS A O 1
ATOM 1219 N N . ARG A 1 166 ? 60.223 37.130 29.644 1.00 17.27 166 ARG A N 1
ATOM 1220 C CA . ARG A 1 166 ? 60.916 38.208 30.336 1.00 18.64 166 ARG A CA 1
ATOM 1221 C C . ARG A 1 166 ? 60.941 39.466 29.474 1.00 18.75 166 ARG A C 1
ATOM 1222 O O . ARG A 1 166 ? 61.598 40.450 29.805 1.00 19.42 166 ARG A O 1
ATOM 1230 N N . ILE A 1 167 ? 60.211 39.416 28.365 1.00 16.20 167 ILE A N 1
ATOM 1231 C CA . ILE A 1 167 ? 60.086 40.549 27.452 1.00 16.42 167 ILE A CA 1
ATOM 1232 C C . ILE A 1 167 ? 58.586 40.761 27.319 1.00 15.35 167 ILE A C 1
ATOM 1233 O O . ILE A 1 167 ? 57.858 39.834 26.972 1.00 16.60 167 ILE A O 1
ATOM 1238 N N . PHE A 1 168 ? 58.123 41.974 27.599 1.00 16.59 168 PHE A N 1
ATOM 1239 C CA . PHE A 1 168 ? 56.698 42.257 27.542 1.00 16.36 168 PHE A CA 1
ATOM 1240 C C . PHE A 1 168 ? 56.331 43.375 26.590 1.00 16.84 168 PHE A C 1
ATOM 1241 O O . PHE A 1 168 ? 56.953 44.437 26.586 1.00 18.50 168 PHE A O 1
ATOM 1249 N N . LYS A 1 169 ? 55.310 43.105 25.783 1.00 16.27 169 LYS A N 1
ATOM 1250 C CA . LYS A 1 169 ? 54.801 44.042 24.794 1.00 17.20 169 LYS A CA 1
ATOM 1251 C C . LYS A 1 169 ? 53.452 44.546 25.281 1.00 17.77 169 LYS A C 1
ATOM 1252 O O . LYS A 1 169 ? 52.548 43.756 25.552 1.00 19.14 169 LYS A O 1
ATOM 1258 N N . LEU A 1 170 ? 53.327 45.862 25.405 1.00 18.27 170 LEU A N 1
ATOM 1259 C CA . LEU A 1 170 ? 52.091 46.469 25.885 1.00 19.06 170 LEU A CA 1
ATOM 1260 C C . LEU A 1 170 ? 51.295 47.136 24.777 1.00 18.82 170 LEU A C 1
ATOM 1261 O O . LEU A 1 170 ? 51.804 48.004 24.066 1.00 18.71 170 LEU A O 1
ATOM 1266 N N . LYS A 1 171 ? 50.039 46.723 24.644 1.00 18.88 171 LYS A N 1
ATOM 1267 C CA . LYS A 1 171 ? 49.135 47.281 23.647 1.00 18.66 171 LYS A CA 1
ATOM 1268 C C . LYS A 1 171 ? 48.532 48.574 24.175 1.00 19.62 171 LYS A C 1
ATOM 1269 O O . LYS A 1 171 ? 47.896 48.577 25.230 1.00 21.49 171 LYS A O 1
ATOM 1275 N N . ILE A 1 172 ? 48.740 49.670 23.453 1.00 17.34 172 ILE A N 1
ATOM 1276 C CA . ILE A 1 172 ? 48.177 50.957 23.851 1.00 17.69 172 ILE A CA 1
ATOM 1277 C C . ILE A 1 172 ? 47.596 51.666 22.633 1.00 18.66 172 ILE A C 1
ATOM 1278 O O . ILE A 1 172 ? 47.699 51.172 21.512 1.00 17.96 172 ILE A O 1
ATOM 1283 N N . GLY A 1 173 ? 46.965 52.814 22.856 1.00 19.23 173 GLY A N 1
ATOM 1284 C CA . GLY A 1 173 ? 46.399 53.563 21.746 1.00 21.76 173 GLY A CA 1
ATOM 1285 C C . GLY A 1 173 ? 44.885 53.650 21.726 1.00 24.35 173 GLY A C 1
ATOM 1286 O O . GLY A 1 173 ? 44.324 54.469 21.001 1.00 24.89 173 GLY A O 1
ATOM 1287 N N . ALA A 1 174 ? 44.216 52.815 22.515 1.00 25.69 174 ALA A N 1
ATOM 1288 C CA . ALA A 1 174 ? 42.755 52.826 22.555 1.00 28.80 174 ALA A CA 1
ATOM 1289 C C . ALA A 1 174 ? 42.207 53.899 23.494 1.00 29.92 174 ALA A C 1
ATOM 1290 O O . ALA A 1 174 ? 41.093 54.389 23.302 1.00 31.57 174 ALA A O 1
ATOM 1292 N N . GLY A 1 175 ? 42.988 54.268 24.503 1.00 29.96 175 GLY A N 1
ATOM 1293 C CA . GLY A 1 175 ? 42.528 55.272 25.447 1.00 29.79 175 GLY A CA 1
ATOM 1294 C C . GLY A 1 175 ? 43.199 56.626 25.322 1.00 29.74 175 GLY A C 1
ATOM 1295 O O . GLY A 1 175 ? 43.866 56.915 24.326 1.00 28.58 175 GLY A O 1
ATOM 1296 N N . GLU A 1 176 ? 43.006 57.465 26.335 1.00 29.49 176 GLU A N 1
ATOM 1297 C CA . GLU A 1 176 ? 43.607 58.793 26.355 1.00 30.36 176 GLU A CA 1
ATOM 1298 C C . GLU A 1 176 ? 45.114 58.601 26.441 1.00 29.07 176 GLU A C 1
ATOM 1299 O O . GLU A 1 176 ? 45.596 57.772 27.213 1.00 27.00 176 GLU A O 1
ATOM 1305 N N . VAL A 1 177 ? 45.857 59.366 25.650 1.00 27.96 177 VAL A N 1
ATOM 1306 C CA . VAL A 1 177 ? 47.307 59.240 25.627 1.00 27.07 177 VAL A CA 1
ATOM 1307 C C . VAL A 1 177 ? 47.971 59.241 27.004 1.00 26.15 177 VAL A C 1
ATOM 1308 O O . VAL A 1 177 ? 48.768 58.357 27.308 1.00 23.54 177 VAL A O 1
ATOM 1312 N N . ASP A 1 178 ? 47.643 60.212 27.850 1.00 25.73 178 ASP A N 1
ATOM 1313 C CA . ASP A 1 178 ? 48.267 60.264 29.166 1.00 27.01 178 ASP A CA 1
ATOM 1314 C C . ASP A 1 178 ? 47.921 59.072 30.051 1.00 25.47 178 ASP A C 1
ATOM 1315 O O . ASP A 1 178 ? 48.748 58.626 30.846 1.00 25.13 178 ASP A O 1
ATOM 1320 N N . ARG A 1 179 ? 46.707 58.551 29.919 1.00 25.76 179 ARG A N 1
ATOM 1321 C CA . ARG A 1 179 ? 46.317 57.396 30.718 1.00 25.39 179 ARG A CA 1
ATOM 1322 C C . ARG A 1 179 ? 47.082 56.171 30.229 1.00 23.99 179 ARG A C 1
ATOM 1323 O O . ARG A 1 179 ? 47.520 55.341 31.029 1.00 21.57 179 ARG A O 1
ATOM 1331 N N . ASP A 1 180 ? 47.243 56.057 28.913 1.00 21.56 180 ASP A N 1
ATOM 1332 C CA . ASP A 1 180 ? 47.987 54.936 28.345 1.00 20.73 180 ASP A CA 1
ATOM 1333 C C . ASP A 1 180 ? 49.458 55.043 28.746 1.00 20.70 180 ASP A C 1
ATOM 1334 O O . ASP A 1 180 ? 50.117 54.037 29.014 1.00 19.93 180 ASP A O 1
ATOM 1339 N N . LEU A 1 181 ? 49.976 56.268 28.782 1.00 20.92 181 LEU A N 1
ATOM 1340 C CA . LEU A 1 181 ? 51.367 56.477 29.158 1.00 20.87 181 LEU A CA 1
ATOM 1341 C C . LEU A 1 181 ? 51.602 56.105 30.623 1.00 20.27 181 LEU A C 1
ATOM 1342 O O . LEU A 1 181 ? 52.592 55.455 30.954 1.00 19.25 181 LEU A O 1
ATOM 1347 N N . ALA A 1 182 ? 50.684 56.515 31.493 1.00 21.07 182 ALA A N 1
ATOM 1348 C CA . ALA A 1 182 ? 50.799 56.216 32.916 1.00 21.67 182 ALA A CA 1
ATOM 1349 C C . ALA A 1 182 ? 50.787 54.705 33.122 1.00 20.88 182 ALA A C 1
ATOM 1350 O O . ALA A 1 182 ? 51.520 54.172 33.954 1.00 20.87 182 ALA A O 1
ATOM 1352 N N . HIS A 1 183 ? 49.934 54.035 32.356 1.00 20.34 183 HIS A N 1
ATOM 1353 C CA . HIS A 1 183 ? 49.779 52.587 32.392 1.00 19.98 183 HIS A CA 1
ATOM 1354 C C . HIS A 1 183 ? 51.111 51.905 32.085 1.00 20.69 183 HIS A C 1
ATOM 1355 O O . HIS A 1 183 ? 51.575 51.044 32.837 1.00 18.56 183 HIS A O 1
ATOM 1362 N N . VAL A 1 184 ? 51.729 52.304 30.978 1.00 19.69 184 VAL A N 1
ATOM 1363 C CA . VAL A 1 184 ? 53.005 51.732 30.564 1.00 20.02 184 VAL A CA 1
ATOM 1364 C C . VAL A 1 184 ? 54.121 52.012 31.566 1.00 20.15 184 VAL A C 1
ATOM 1365 O O . VAL A 1 184 ? 54.910 51.129 31.902 1.00 20.19 184 VAL A O 1
ATOM 1369 N N . ILE A 1 185 ? 54.188 53.247 32.040 1.00 21.11 185 ILE A N 1
ATOM 1370 C CA . ILE A 1 185 ? 55.218 53.622 32.990 1.00 22.37 185 ILE A CA 1
ATOM 1371 C C . ILE A 1 185 ? 55.092 52.840 34.295 1.00 22.34 185 ILE A C 1
ATOM 1372 O O . ILE A 1 185 ? 56.095 52.403 34.857 1.00 24.06 185 ILE A O 1
ATOM 1377 N N . ALA A 1 186 ? 53.862 52.651 34.762 1.00 22.67 186 ALA A N 1
ATOM 1378 C CA . ALA A 1 186 ? 53.621 51.921 36.007 1.00 21.82 186 ALA A CA 1
ATOM 1379 C C . ALA A 1 186 ? 54.074 50.469 35.902 1.00 22.61 186 ALA A C 1
ATOM 1380 O O . ALA A 1 186 ? 54.598 49.899 36.862 1.00 22.06 186 ALA A O 1
ATOM 1382 N N . ILE A 1 187 ? 53.866 49.870 34.735 1.00 21.30 187 ILE A N 1
ATOM 1383 C CA . ILE A 1 187 ? 54.263 48.487 34.513 1.00 20.72 187 ILE A CA 1
ATOM 1384 C C . ILE A 1 187 ? 55.782 48.350 34.514 1.00 21.41 187 ILE A C 1
ATOM 1385 O O . ILE A 1 187 ? 56.327 47.448 35.150 1.00 21.38 187 ILE A O 1
ATOM 1390 N N . LYS A 1 188 ? 56.471 49.242 33.809 1.00 21.25 188 LYS A N 1
ATOM 1391 C CA . LYS A 1 188 ? 57.927 49.180 33.771 1.00 22.48 188 LYS A CA 1
ATOM 1392 C C . LYS A 1 188 ? 58.502 49.459 35.158 1.00 22.50 188 LYS A C 1
ATOM 1393 O O . LYS A 1 188 ? 59.498 48.860 35.558 1.00 22.93 188 LYS A O 1
ATOM 1399 N N . LYS A 1 189 ? 57.865 50.363 35.893 1.00 24.52 189 LYS A N 1
ATOM 1400 C CA . LYS A 1 189 ? 58.326 50.698 37.235 1.00 27.59 189 LYS A CA 1
ATOM 1401 C C . LYS A 1 189 ? 58.240 49.468 38.135 1.00 26.81 189 LYS A C 1
ATOM 1402 O O . LYS A 1 189 ? 59.169 49.170 38.885 1.00 28.08 189 LYS A O 1
ATOM 1408 N N . ALA A 1 190 ? 57.125 48.748 38.042 1.00 26.64 190 ALA A N 1
ATOM 1409 C CA . ALA A 1 190 ? 56.906 47.550 38.851 1.00 26.93 190 ALA A CA 1
ATOM 1410 C C . ALA A 1 190 ? 57.862 46.406 38.515 1.00 27.71 190 ALA A C 1
ATOM 1411 O O . ALA A 1 190 ? 58.289 45.667 39.402 1.00 27.39 190 ALA A O 1
ATOM 1413 N N . LEU A 1 191 ? 58.198 46.259 37.236 1.00 26.43 191 LEU A N 1
ATOM 1414 C CA . LEU A 1 191 ? 59.093 45.187 36.804 1.00 27.03 191 LEU A CA 1
ATOM 1415 C C . LEU A 1 191 ? 60.571 45.560 36.865 1.00 27.70 191 LEU A C 1
ATOM 1416 O O . LEU A 1 191 ? 61.431 44.688 36.977 1.00 27.61 191 LEU A O 1
ATOM 1421 N N . GLY A 1 192 ? 60.866 46.852 36.781 1.00 28.72 192 GLY A N 1
ATOM 1422 C CA . GLY A 1 192 ? 62.249 47.289 36.834 1.00 29.01 192 GLY A CA 1
ATOM 1423 C C . GLY A 1 192 ? 63.138 46.634 35.792 1.00 30.16 192 GLY A C 1
ATOM 1424 O O . GLY A 1 192 ? 62.725 46.429 34.650 1.00 29.54 192 GLY A O 1
ATOM 1425 N N . ASP A 1 193 ? 64.359 46.290 36.190 1.00 30.71 193 ASP A N 1
ATOM 1426 C CA . ASP A 1 193 ? 65.319 45.676 35.279 1.00 32.08 193 ASP A CA 1
ATOM 1427 C C . ASP A 1 193 ? 65.132 44.176 35.069 1.00 30.59 193 ASP A C 1
ATOM 1428 O O . ASP A 1 193 ? 65.915 43.548 34.360 1.00 31.02 193 ASP A O 1
ATOM 1433 N N . SER A 1 194 ? 64.100 43.600 35.677 1.00 29.83 194 SER A N 1
ATOM 1434 C CA . SER A 1 194 ? 63.856 42.169 35.531 1.00 28.70 194 SER A CA 1
ATOM 1435 C C . SER A 1 194 ? 63.241 41.830 34.177 1.00 27.38 194 SER A C 1
ATOM 1436 O O . SER A 1 194 ? 63.138 40.660 33.809 1.00 26.79 194 SER A O 1
ATOM 1439 N N . ALA A 1 195 ? 62.833 42.848 33.428 1.00 24.92 195 ALA A N 1
ATOM 1440 C CA . ALA A 1 195 ? 62.225 42.594 32.130 1.00 23.66 195 ALA A CA 1
ATOM 1441 C C . ALA A 1 195 ? 62.352 43.756 31.161 1.00 22.58 195 ALA A C 1
ATOM 1442 O O . ALA A 1 195 ? 62.589 44.897 31.560 1.00 23.70 195 ALA A O 1
ATOM 1444 N N . SER A 1 196 ? 62.208 43.443 29.879 1.00 21.86 196 SER A N 1
ATOM 1445 C CA . SER A 1 196 ? 62.250 44.451 28.830 1.00 21.49 196 SER A CA 1
ATOM 1446 C C . SER A 1 196 ? 60.791 44.795 28.562 1.00 20.72 196 SER A C 1
ATOM 1447 O O . SER A 1 196 ? 59.970 43.897 28.366 1.00 21.88 196 SER A O 1
ATOM 1450 N N . VAL A 1 197 ? 60.466 46.083 28.570 1.00 18.97 197 VAL A N 1
ATOM 1451 C CA . VAL A 1 197 ? 59.097 46.516 28.316 1.00 19.06 197 VAL A CA 1
ATOM 1452 C C . VAL A 1 197 ? 59.047 47.342 27.037 1.00 18.49 197 VAL A C 1
ATOM 1453 O O . VAL A 1 197 ? 59.817 48.292 26.864 1.00 18.52 197 VAL A O 1
ATOM 1457 N N . ARG A 1 198 ? 58.143 46.966 26.139 1.00 18.26 198 ARG A N 1
ATOM 1458 C CA . ARG A 1 198 ? 57.981 47.664 24.870 1.00 17.65 198 ARG A CA 1
ATOM 1459 C C . ARG A 1 198 ? 56.504 47.949 24.662 1.00 16.87 198 ARG A C 1
ATOM 1460 O O . ARG A 1 198 ? 55.658 47.410 25.374 1.00 16.41 198 ARG A O 1
ATOM 1468 N N . VAL A 1 199 ? 56.189 48.797 23.689 1.00 15.40 199 VAL A N 1
ATOM 1469 C CA . VAL A 1 199 ? 54.793 49.109 23.410 1.00 14.50 199 VAL A CA 1
ATOM 1470 C C . VAL A 1 199 ? 54.477 48.981 21.928 1.00 15.39 199 VAL A C 1
ATOM 1471 O O . VAL A 1 199 ? 55.374 48.995 21.086 1.00 14.73 199 VAL A O 1
ATOM 1475 N N . ASP A 1 200 ? 53.191 48.827 21.628 1.00 14.17 200 ASP A N 1
ATOM 1476 C CA . ASP A 1 200 ? 52.710 48.739 20.253 1.00 14.54 200 ASP A CA 1
ATOM 1477 C C . ASP A 1 200 ? 51.464 49.613 20.242 1.00 15.44 200 ASP A C 1
ATOM 1478 O O . ASP A 1 200 ? 50.514 49.344 20.976 1.00 16.67 200 ASP A O 1
ATOM 1483 N N . VAL A 1 201 ? 51.475 50.661 19.423 1.00 15.11 201 VAL A N 1
ATOM 1484 C CA . VAL A 1 201 ? 50.344 51.575 19.347 1.00 15.06 201 VAL A CA 1
ATOM 1485 C C . VAL A 1 201 ? 49.405 51.247 18.184 1.00 14.37 201 VAL A C 1
ATOM 1486 O O . VAL A 1 201 ? 48.367 51.884 18.021 1.00 15.40 201 VAL A O 1
ATOM 1490 N N . ASN A 1 202 ? 49.771 50.25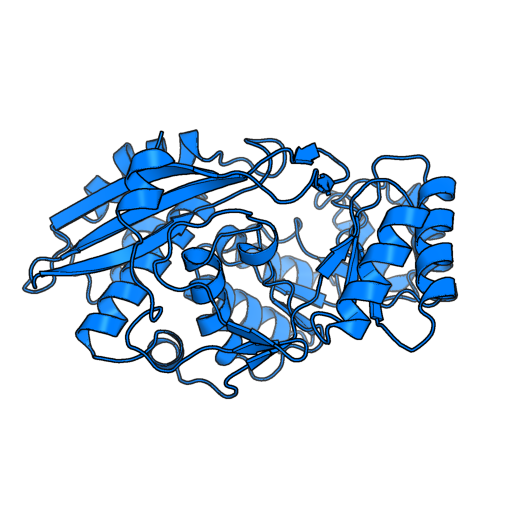1 17.382 1.00 14.00 202 ASN A N 1
ATOM 1491 C CA . ASN A 1 202 ? 48.955 49.846 16.237 1.00 15.52 202 ASN A CA 1
ATOM 1492 C C . ASN A 1 202 ? 48.438 51.023 15.398 1.00 15.31 202 ASN A C 1
ATOM 1493 O O . ASN A 1 202 ? 47.248 51.088 15.066 1.00 15.42 202 ASN A O 1
ATOM 1498 N N . GLN A 1 203 ? 49.339 51.950 15.072 1.00 14.18 203 GLN A N 1
ATOM 1499 C CA . GLN A 1 203 ? 49.023 53.122 14.244 1.00 14.50 203 GLN A CA 1
ATOM 1500 C C . GLN A 1 203 ? 48.058 54.129 14.857 1.00 15.22 203 GLN A C 1
ATOM 1501 O O . GLN A 1 203 ? 47.691 55.106 14.202 1.00 15.80 203 GLN A O 1
ATOM 1507 N N . ALA A 1 204 ? 47.656 53.910 16.103 1.00 15.62 204 ALA A N 1
ATOM 1508 C CA . ALA A 1 204 ? 46.657 54.765 16.741 1.00 17.79 204 ALA A CA 1
ATOM 1509 C C . ALA A 1 204 ? 46.920 56.254 16.914 1.00 17.50 204 ALA A C 1
ATOM 1510 O O . ALA A 1 204 ? 45.985 57.055 16.830 1.00 20.87 204 ALA A O 1
ATOM 1512 N N . TRP A 1 205 ? 48.166 56.643 17.154 1.00 17.04 205 TRP A N 1
ATOM 1513 C CA . TRP A 1 205 ? 48.467 58.057 17.366 1.00 16.14 205 TRP A CA 1
ATOM 1514 C C . TRP A 1 205 ? 48.687 58.906 16.128 1.00 16.12 205 TRP A C 1
ATOM 1515 O O . TRP A 1 205 ? 49.099 58.411 15.082 1.00 17.19 205 TRP A O 1
ATOM 1526 N N . ASP A 1 206 ? 48.399 60.198 16.269 1.00 16.48 206 ASP A N 1
ATOM 1527 C CA . ASP A 1 206 ? 48.668 61.161 15.209 1.00 16.90 206 ASP A CA 1
ATOM 1528 C C . ASP A 1 206 ? 50.101 61.566 15.523 1.00 15.25 206 ASP A C 1
ATOM 1529 O O . ASP A 1 206 ? 50.534 61.471 16.674 1.00 14.76 206 ASP A O 1
ATOM 1534 N N . GLU A 1 207 ? 50.837 62.028 14.519 1.00 13.67 207 GLU A N 1
ATOM 1535 C CA . GLU A 1 207 ? 52.211 62.467 14.735 1.00 13.03 207 GLU A CA 1
ATOM 1536 C C . GLU A 1 207 ? 52.274 63.550 15.825 1.00 15.15 207 GLU A C 1
ATOM 1537 O O . GLU A 1 207 ? 53.222 63.601 16.607 1.00 14.91 207 GLU A O 1
ATOM 1543 N N . ALA A 1 208 ? 51.257 64.406 15.877 1.00 14.59 208 ALA A N 1
ATOM 1544 C CA . ALA A 1 208 ? 51.204 65.483 16.868 1.00 16.32 208 ALA A CA 1
ATOM 1545 C C . ALA A 1 208 ? 51.250 64.945 18.297 1.00 17.49 208 ALA A C 1
ATOM 1546 O O . ALA A 1 208 ? 51.772 65.602 19.198 1.00 19.83 208 ALA A O 1
ATOM 1548 N N . VAL A 1 209 ? 50.686 63.759 18.499 1.00 17.43 209 VAL A N 1
ATOM 1549 C CA . VAL A 1 209 ? 50.665 63.122 19.815 1.00 19.78 209 VAL A CA 1
ATOM 1550 C C . VAL A 1 209 ? 51.935 62.299 20.017 1.00 19.66 209 VAL A C 1
ATOM 1551 O O . VAL A 1 209 ? 52.578 62.358 21.068 1.00 17.82 209 VAL A O 1
ATOM 1555 N N . ALA A 1 210 ? 52.303 61.546 18.986 1.00 18.86 210 ALA A N 1
ATOM 1556 C CA . ALA A 1 210 ? 53.480 60.684 19.041 1.00 18.88 210 ALA A CA 1
ATOM 1557 C C . ALA A 1 210 ? 54.788 61.406 19.325 1.00 19.27 210 ALA A C 1
ATOM 1558 O O . ALA A 1 210 ? 55.645 60.884 20.037 1.00 17.77 210 ALA A O 1
ATOM 1560 N N . LEU A 1 211 ? 54.954 62.601 18.768 1.00 21.65 211 LEU A N 1
ATOM 1561 C CA . LEU A 1 211 ? 56.196 63.332 18.976 1.00 21.84 211 LEU A CA 1
ATOM 1562 C C . LEU A 1 211 ? 56.461 63.611 20.459 1.00 23.01 211 LEU A C 1
ATOM 1563 O O . LEU A 1 211 ? 57.613 63.694 20.886 1.00 23.90 211 LEU A O 1
ATOM 1568 N N . ARG A 1 212 ? 55.398 63.733 21.244 1.00 22.06 212 ARG A N 1
ATOM 1569 C CA . ARG A 1 212 ? 55.533 63.975 22.680 1.00 22.13 212 ARG A CA 1
ATOM 1570 C C . ARG A 1 212 ? 55.609 62.642 23.429 1.00 21.97 212 ARG A C 1
ATOM 1571 O O . ARG A 1 212 ? 56.512 62.417 24.238 1.00 21.76 212 ARG A O 1
ATOM 1579 N N . ALA A 1 213 ? 54.664 61.754 23.134 1.00 20.27 213 ALA A N 1
ATOM 1580 C CA . ALA A 1 213 ? 54.593 60.448 23.786 1.00 19.93 213 ALA A CA 1
ATOM 1581 C C . ALA A 1 213 ? 55.865 59.608 23.686 1.00 20.21 213 ALA A C 1
ATOM 1582 O O . ALA A 1 213 ? 56.258 58.958 24.650 1.00 20.25 213 ALA A O 1
ATOM 1584 N N . CYS A 1 214 ? 56.507 59.608 22.523 1.00 19.95 214 CYS A N 1
ATOM 1585 C CA . CYS A 1 214 ? 57.724 58.825 22.353 1.00 19.37 214 CYS A CA 1
ATOM 1586 C C . CYS A 1 214 ? 58.838 59.331 23.260 1.00 20.43 214 CYS A C 1
ATOM 1587 O O . CYS A 1 214 ? 59.631 58.544 23.777 1.00 19.56 214 CYS A O 1
ATOM 1590 N N . ARG A 1 215 ? 58.897 60.645 23.448 1.00 21.65 215 ARG A N 1
ATOM 1591 C CA . ARG A 1 215 ? 59.909 61.238 24.313 1.00 23.02 215 ARG A CA 1
ATOM 1592 C C . ARG A 1 215 ? 59.684 60.754 25.748 1.00 22.65 215 ARG A C 1
ATOM 1593 O O . ARG A 1 215 ? 60.619 60.341 26.433 1.00 21.94 215 ARG A O 1
ATOM 1601 N N . ILE A 1 216 ? 58.432 60.792 26.189 1.00 21.76 216 ILE A N 1
ATOM 1602 C CA . ILE A 1 216 ? 58.085 60.359 27.539 1.00 23.37 216 ILE A CA 1
ATOM 1603 C C . ILE A 1 216 ? 58.392 58.879 27.761 1.00 23.05 216 ILE A C 1
ATOM 1604 O O . ILE A 1 216 ? 58.963 58.507 28.784 1.00 23.55 216 ILE A O 1
ATOM 1609 N N . LEU A 1 217 ? 58.019 58.033 26.806 1.00 22.71 217 LEU A N 1
ATOM 1610 C CA . LEU A 1 217 ? 58.277 56.604 26.934 1.00 22.57 217 LEU A CA 1
ATOM 1611 C C . LEU A 1 217 ? 59.771 56.306 26.951 1.00 23.17 217 LEU A C 1
ATOM 1612 O O . LEU A 1 217 ? 60.246 55.526 27.775 1.00 22.93 217 LEU A O 1
ATOM 1617 N N . GLY A 1 218 ? 60.510 56.931 26.041 1.00 24.10 218 GLY A N 1
ATOM 1618 C CA . GLY A 1 218 ? 61.943 56.710 25.986 1.00 25.55 218 GLY A CA 1
ATOM 1619 C C . GLY A 1 218 ? 62.618 57.164 27.266 1.00 27.06 218 GLY A C 1
ATOM 1620 O O . GLY A 1 218 ? 63.607 56.578 27.701 1.00 28.36 218 GLY A O 1
ATOM 1621 N N . GLY A 1 219 ? 62.074 58.208 27.877 1.00 26.71 219 GLY A N 1
ATOM 1622 C CA . GLY A 1 219 ? 62.649 58.718 29.107 1.00 27.77 219 GLY A CA 1
ATOM 1623 C C . GLY A 1 219 ? 62.216 57.942 30.336 1.00 28.05 219 GLY A C 1
ATOM 1624 O O . GLY A 1 219 ? 62.620 58.271 31.452 1.00 29.43 219 GLY A O 1
ATOM 1625 N N . ASN A 1 220 ? 61.401 56.909 30.143 1.00 26.11 220 ASN A N 1
ATOM 1626 C CA . ASN A 1 220 ? 60.922 56.111 31.264 1.00 26.49 220 ASN A CA 1
ATOM 1627 C C . ASN A 1 220 ? 61.220 54.616 31.168 1.00 25.79 220 ASN A C 1
ATOM 1628 O O . ASN A 1 220 ? 60.488 53.794 31.718 1.00 26.23 220 ASN A O 1
ATOM 1633 N N . GLY A 1 221 ? 62.289 54.268 30.459 1.00 24.46 221 GLY A N 1
ATOM 1634 C CA . GLY A 1 221 ? 62.681 52.875 30.355 1.00 22.74 221 GLY A CA 1
ATOM 1635 C C . GLY A 1 221 ? 61.982 51.973 29.355 1.00 21.25 221 GLY A C 1
ATOM 1636 O O . GLY A 1 221 ? 62.094 50.752 29.456 1.00 21.14 221 GLY A O 1
ATOM 1637 N N . ILE A 1 222 ? 61.259 52.545 28.400 1.00 18.10 222 ILE A N 1
ATOM 1638 C CA . ILE A 1 222 ? 60.581 51.727 27.395 1.00 17.95 222 ILE A CA 1
ATOM 1639 C C . ILE A 1 222 ? 61.594 51.473 26.281 1.00 16.38 222 ILE A C 1
ATOM 1640 O O . ILE A 1 222 ? 62.130 52.413 25.699 1.00 18.16 222 ILE A O 1
ATOM 1645 N N . ASP A 1 223 ? 61.846 50.202 25.984 1.00 16.32 223 ASP A N 1
ATOM 1646 C CA . ASP A 1 223 ? 62.853 49.827 24.993 1.00 15.77 223 ASP A CA 1
ATOM 1647 C C . ASP A 1 223 ? 62.543 49.938 23.508 1.00 16.99 223 ASP A C 1
ATOM 1648 O O . ASP A 1 223 ? 63.461 50.088 22.702 1.00 17.37 223 ASP A O 1
ATOM 1653 N N . LEU A 1 224 ? 61.272 49.856 23.136 1.00 15.68 224 LEU A N 1
ATOM 1654 C CA . LEU A 1 224 ? 60.909 49.902 21.723 1.00 15.82 224 LEU A CA 1
ATOM 1655 C C . LEU A 1 224 ? 59.486 50.414 21.552 1.00 15.33 224 LEU A C 1
ATOM 1656 O O . LEU A 1 224 ? 58.610 50.098 22.356 1.00 15.44 224 LEU A O 1
ATOM 1661 N N . ILE A 1 225 ? 59.262 51.201 20.502 1.00 13.66 225 ILE A N 1
ATOM 1662 C CA . ILE A 1 225 ? 57.939 51.748 20.222 1.00 14.05 225 ILE A CA 1
ATOM 1663 C C . ILE A 1 225 ? 57.502 51.249 18.845 1.00 14.58 225 ILE A C 1
ATOM 1664 O O . ILE A 1 225 ? 58.014 51.696 17.817 1.00 14.12 225 ILE A O 1
ATOM 1669 N N . GLU A 1 226 ? 56.558 50.312 18.841 1.00 14.04 226 GLU A N 1
ATOM 1670 C CA . GLU A 1 226 ? 56.062 49.720 17.604 1.00 13.33 226 GLU A CA 1
ATOM 1671 C C . GLU A 1 226 ? 54.924 50.503 16.953 1.00 14.57 226 GLU A C 1
ATOM 1672 O O . GLU A 1 226 ? 53.934 50.832 17.607 1.00 13.25 226 GLU A O 1
ATOM 1678 N N . GLN A 1 227 ? 55.101 50.787 15.660 1.00 13.39 227 GLN A N 1
ATOM 1679 C CA . GLN A 1 227 ? 54.142 51.503 14.806 1.00 13.32 227 GLN A CA 1
ATOM 1680 C C . GLN A 1 227 ? 53.285 52.531 15.551 1.00 13.37 227 GLN A C 1
ATOM 1681 O O . GLN A 1 227 ? 52.072 52.373 15.677 1.00 11.46 227 GLN A O 1
ATOM 1687 N N . PRO A 1 228 ? 53.906 53.618 16.032 1.00 14.14 228 PRO A N 1
ATOM 1688 C CA . PRO A 1 228 ? 53.149 54.641 16.762 1.00 13.29 228 PRO A CA 1
ATOM 1689 C C . PRO A 1 228 ? 52.089 55.377 15.946 1.00 14.25 228 PRO A C 1
ATOM 1690 O O . PRO A 1 228 ? 51.046 55.755 16.479 1.00 14.31 228 PRO A O 1
ATOM 1694 N N . ILE A 1 229 ? 52.347 55.578 14.657 1.00 13.07 229 ILE A N 1
ATOM 1695 C CA . ILE A 1 229 ? 51.398 56.299 13.817 1.00 13.98 229 ILE A CA 1
ATOM 1696 C C . ILE A 1 229 ? 51.026 55.553 12.541 1.00 14.24 229 ILE A C 1
ATOM 1697 O O . ILE A 1 229 ? 51.544 54.475 12.262 1.00 14.49 229 ILE A O 1
ATOM 1702 N N . SER A 1 230 ? 50.111 56.141 11.781 1.00 13.51 230 SER A N 1
ATOM 1703 C CA . SER A 1 230 ? 49.640 55.550 10.538 1.00 13.97 230 SER A CA 1
ATOM 1704 C C . SER A 1 230 ? 50.749 55.308 9.526 1.00 13.72 230 SER A C 1
ATOM 1705 O O . SER A 1 230 ? 51.625 56.152 9.335 1.00 14.52 230 SER A O 1
ATOM 1708 N N . ARG A 1 231 ? 50.691 54.154 8.871 1.00 12.87 231 ARG A N 1
ATOM 1709 C CA . ARG A 1 231 ? 51.664 53.796 7.843 1.00 13.82 231 ARG A CA 1
ATOM 1710 C C . ARG A 1 231 ? 51.560 54.787 6.686 1.00 14.07 231 ARG A C 1
ATOM 1711 O O . ARG A 1 231 ? 52.470 54.899 5.862 1.00 14.52 231 ARG A O 1
ATOM 1719 N N . ASN A 1 232 ? 50.440 55.500 6.629 1.00 13.39 232 ASN A N 1
ATOM 1720 C CA . ASN A 1 232 ? 50.202 56.483 5.578 1.00 13.50 232 ASN A CA 1
ATOM 1721 C C . ASN A 1 232 ? 50.962 57.787 5.811 1.00 13.95 232 ASN A C 1
ATOM 1722 O O . ASN A 1 232 ? 51.176 58.555 4.874 1.00 14.60 232 ASN A O 1
ATOM 1727 N N . ASN A 1 233 ? 51.353 58.057 7.054 1.00 12.08 233 ASN A N 1
ATOM 1728 C CA . ASN A 1 233 ? 52.104 59.277 7.322 1.00 12.87 233 ASN A CA 1
ATOM 1729 C C . ASN A 1 233 ? 53.571 58.907 7.169 1.00 13.70 233 ASN A C 1
ATOM 1730 O O . ASN A 1 233 ? 54.314 58.782 8.148 1.00 13.41 233 ASN A O 1
ATOM 1735 N N . ARG A 1 234 ? 53.971 58.722 5.916 1.00 13.91 234 ARG A N 1
ATOM 1736 C CA . ARG A 1 234 ? 55.327 58.324 5.579 1.00 15.08 234 ARG A CA 1
ATOM 1737 C C . ARG A 1 234 ? 56.383 59.309 6.066 1.00 15.99 234 ARG A C 1
ATOM 1738 O O . ARG A 1 234 ? 57.377 58.907 6.669 1.00 15.84 234 ARG A O 1
ATOM 1746 N N . ALA A 1 235 ? 56.163 60.593 5.802 1.00 14.78 235 ALA A N 1
ATOM 1747 C CA . ALA A 1 235 ? 57.108 61.628 6.209 1.00 15.71 235 ALA A CA 1
ATOM 1748 C C . ALA A 1 235 ? 57.169 61.730 7.728 1.00 15.43 235 ALA A C 1
ATOM 1749 O O . ALA A 1 235 ? 58.231 61.997 8.298 1.00 15.13 235 ALA A O 1
ATOM 1751 N N . GLY A 1 236 ? 56.028 61.506 8.377 1.00 14.43 236 GLY A N 1
ATOM 1752 C CA . GLY A 1 236 ? 55.968 61.569 9.829 1.00 14.91 236 GLY A CA 1
ATOM 1753 C C . GLY A 1 236 ? 56.768 60.470 10.502 1.00 15.62 236 GLY A C 1
ATOM 1754 O O . GLY A 1 236 ? 57.415 60.698 11.524 1.00 15.16 236 GLY A O 1
ATOM 1755 N N . MET A 1 237 ? 56.721 59.262 9.952 1.00 13.50 237 MET A N 1
ATOM 1756 C CA . MET A 1 237 ? 57.482 58.177 10.544 1.00 15.12 237 MET A CA 1
ATOM 1757 C C . MET A 1 237 ? 58.965 58.512 10.488 1.00 15.11 237 MET A C 1
ATOM 1758 O O . MET A 1 237 ? 59.694 58.264 11.444 1.00 16.48 237 MET A O 1
ATOM 1763 N N . VAL A 1 238 ? 59.404 59.095 9.376 1.00 14.06 238 VAL A N 1
ATOM 1764 C CA . VAL A 1 238 ? 60.808 59.472 9.229 1.00 15.54 238 VAL A CA 1
ATOM 1765 C C . VAL A 1 238 ? 61.177 60.516 10.286 1.00 16.24 238 VAL A C 1
ATOM 1766 O O . VAL A 1 238 ? 62.209 60.406 10.950 1.00 17.42 238 VAL A O 1
ATOM 1770 N N . ARG A 1 239 ? 60.323 61.521 10.452 1.00 16.49 239 ARG A N 1
ATOM 1771 C CA . ARG A 1 239 ? 60.582 62.563 11.441 1.00 15.74 239 ARG A CA 1
ATOM 1772 C C . ARG A 1 239 ? 60.617 62.009 12.867 1.00 17.58 239 ARG A C 1
ATOM 1773 O O . ARG A 1 239 ? 61.457 62.413 13.675 1.00 19.01 239 ARG A O 1
ATOM 1781 N N . LEU A 1 240 ? 59.718 61.080 13.182 1.00 16.97 240 LEU A N 1
ATOM 1782 C CA . LEU A 1 240 ? 59.685 60.507 14.525 1.00 18.77 240 LEU A CA 1
ATOM 1783 C C . LEU A 1 240 ? 60.930 59.685 14.844 1.00 19.26 240 LEU A C 1
ATOM 1784 O O . LEU A 1 240 ? 61.350 59.610 15.997 1.00 20.08 240 LEU A O 1
ATOM 1789 N N . ASN A 1 241 ? 61.516 59.056 13.833 1.00 20.72 241 ASN A N 1
ATOM 1790 C CA . ASN A 1 241 ? 62.722 58.270 14.058 1.00 25.07 241 ASN A CA 1
ATOM 1791 C C . ASN A 1 241 ? 63.841 59.175 14.561 1.00 28.04 241 ASN A C 1
ATOM 1792 O O . ASN A 1 241 ? 64.743 58.730 15.271 1.00 29.44 241 ASN A O 1
ATOM 1797 N N . ALA A 1 242 ? 63.765 60.452 14.202 1.00 28.88 242 ALA A N 1
ATOM 1798 C CA . ALA A 1 242 ? 64.777 61.422 14.608 1.00 27.59 242 ALA A CA 1
ATOM 1799 C C . ALA A 1 242 ? 64.515 62.032 15.984 1.00 27.65 242 ALA A C 1
ATOM 1800 O O . ALA A 1 242 ? 65.442 62.216 16.776 1.00 27.67 242 ALA A O 1
ATOM 1802 N N . SER A 1 243 ? 63.255 62.343 16.272 1.00 27.28 243 SER A N 1
ATOM 1803 C CA . SER A 1 243 ? 62.896 62.948 17.552 1.00 27.39 243 SER A CA 1
ATOM 1804 C C . SER A 1 243 ? 62.753 61.950 18.701 1.00 27.01 243 SER A C 1
ATOM 1805 O O . SER A 1 243 ? 62.905 62.315 19.870 1.00 26.38 243 SER A O 1
ATOM 1808 N N . SER A 1 244 ? 62.466 60.694 18.381 1.00 25.62 244 SER A N 1
ATOM 1809 C CA . SER A 1 244 ? 62.298 59.691 19.423 1.00 24.32 244 SER A CA 1
ATOM 1810 C C . SER A 1 244 ? 63.609 59.151 19.979 1.00 22.93 244 SER A C 1
ATOM 1811 O O . SER A 1 244 ? 64.473 58.694 19.235 1.00 22.15 244 SER A O 1
ATOM 1814 N N . PRO A 1 245 ? 63.771 59.209 21.309 1.00 23.26 245 PRO A N 1
ATOM 1815 C CA . PRO A 1 245 ? 64.980 58.714 21.969 1.00 22.47 245 PRO A CA 1
ATOM 1816 C C . PRO A 1 245 ? 64.929 57.191 22.090 1.00 20.59 245 PRO A C 1
ATOM 1817 O O . PRO A 1 245 ? 65.904 56.554 22.488 1.00 19.97 245 PRO A O 1
ATOM 1821 N N . ALA A 1 246 ? 63.776 56.618 21.751 1.00 18.72 246 ALA A N 1
ATOM 1822 C CA . ALA A 1 246 ? 63.586 55.171 21.788 1.00 16.58 246 ALA A CA 1
ATOM 1823 C C . ALA A 1 246 ? 63.403 54.707 20.348 1.00 15.74 246 ALA A C 1
ATOM 1824 O O . ALA A 1 246 ? 62.733 55.376 19.555 1.00 17.78 246 ALA A O 1
ATOM 1826 N N . PRO A 1 247 ? 63.995 53.561 19.984 1.00 14.60 247 PRO A N 1
ATOM 1827 C CA . PRO A 1 247 ? 63.843 53.089 18.605 1.00 13.75 247 PRO A CA 1
ATOM 1828 C C . PRO A 1 247 ? 62.398 52.790 18.215 1.00 14.80 247 PRO A C 1
ATOM 1829 O O . PRO A 1 247 ? 61.601 52.325 19.030 1.00 14.17 247 PRO A O 1
ATOM 1833 N N . ILE A 1 248 ? 62.076 53.071 16.958 1.00 13.85 248 ILE A N 1
ATOM 1834 C CA . ILE A 1 248 ? 60.738 52.841 16.428 1.00 13.97 248 ILE A CA 1
ATOM 1835 C C . ILE A 1 248 ? 60.757 51.631 15.493 1.00 14.48 248 ILE A C 1
ATOM 1836 O O . ILE A 1 248 ? 61.662 51.491 14.660 1.00 14.16 248 ILE A O 1
ATOM 1841 N N . MET A 1 249 ? 59.769 50.750 15.645 1.00 13.17 249 MET A N 1
ATOM 1842 C CA . MET A 1 249 ? 59.674 49.554 14.811 1.00 14.29 249 MET A CA 1
ATOM 1843 C C . MET A 1 249 ? 58.484 49.652 13.864 1.00 13.80 249 MET A C 1
ATOM 1844 O O . MET A 1 249 ? 57.402 50.093 14.252 1.00 14.42 249 MET A O 1
ATOM 1849 N N . ALA A 1 250 ? 58.696 49.252 12.615 1.00 12.56 250 ALA A N 1
ATOM 1850 C CA . ALA A 1 250 ? 57.630 49.267 11.621 1.00 11.95 250 ALA A CA 1
ATOM 1851 C C . ALA A 1 250 ? 56.973 47.890 11.593 1.00 13.15 250 ALA A C 1
ATOM 1852 O O . ALA A 1 250 ? 57.659 46.868 11.620 1.00 13.88 250 ALA A O 1
ATOM 1854 N N . ASP A 1 251 ? 55.646 47.869 11.567 1.00 12.10 251 ASP A N 1
ATOM 1855 C CA . ASP A 1 251 ? 54.903 46.617 11.491 1.00 13.45 251 ASP A CA 1
ATOM 1856 C C . ASP A 1 251 ? 53.889 46.766 10.366 1.00 12.76 251 ASP A C 1
ATOM 1857 O O . ASP A 1 251 ? 54.119 46.291 9.257 1.00 14.25 251 ASP A O 1
ATOM 1862 N N . GLU A 1 252 ? 52.779 47.443 10.642 1.00 14.30 252 GLU A N 1
ATOM 1863 C CA . GLU A 1 252 ? 51.758 47.645 9.625 1.00 14.28 252 GLU A CA 1
ATOM 1864 C C . GLU A 1 252 ? 52.307 48.357 8.388 1.00 13.73 252 GLU A C 1
ATOM 1865 O O . GLU A 1 252 ? 51.759 48.219 7.294 1.00 14.30 252 GLU A O 1
ATOM 1871 N N . SER A 1 253 ? 53.386 49.117 8.551 1.00 12.62 253 SER A N 1
ATOM 1872 C CA . SER A 1 253 ? 53.973 49.805 7.401 1.00 13.86 253 SER A CA 1
ATOM 1873 C C . SER A 1 253 ? 54.493 48.806 6.366 1.00 14.52 253 SER A C 1
ATOM 1874 O O . SER A 1 253 ? 54.675 49.150 5.198 1.00 15.34 253 SER A O 1
ATOM 1877 N N . ILE A 1 254 ? 54.736 47.572 6.794 1.00 14.02 254 ILE A N 1
ATOM 1878 C CA . ILE A 1 254 ? 55.211 46.539 5.878 1.00 14.13 254 ILE A CA 1
ATOM 1879 C C . ILE A 1 254 ? 54.051 45.637 5.458 1.00 14.46 254 ILE A C 1
ATOM 1880 O O . ILE A 1 254 ? 53.525 44.873 6.271 1.00 14.70 254 ILE A O 1
ATOM 1885 N N . GLU A 1 255 ? 53.639 45.742 4.197 1.00 15.06 255 GLU A N 1
ATOM 1886 C CA . GLU A 1 255 ? 52.559 44.905 3.681 1.00 16.36 255 GLU A CA 1
ATOM 1887 C C . GLU A 1 255 ? 53.042 44.107 2.470 1.00 17.01 255 GLU A C 1
ATOM 1888 O O . GLU A 1 255 ? 52.255 43.451 1.784 1.00 18.89 255 GLU A O 1
ATOM 1894 N N . CYS A 1 256 ? 54.346 44.176 2.220 1.00 15.51 256 CYS A N 1
ATOM 1895 C CA . CYS A 1 256 ? 54.998 43.451 1.132 1.00 15.98 256 CYS A CA 1
ATOM 1896 C C . CYS A 1 256 ? 56.502 43.706 1.208 1.00 15.85 256 CYS A C 1
ATOM 1897 O O . CYS A 1 256 ? 56.958 44.619 1.902 1.00 15.00 256 CYS A O 1
ATOM 1900 N N . VAL A 1 257 ? 57.275 42.886 0.509 1.00 14.76 257 VAL A N 1
ATOM 1901 C CA . VAL A 1 257 ? 58.719 43.036 0.518 1.00 14.74 257 VAL A CA 1
ATOM 1902 C C . VAL A 1 257 ? 59.144 44.424 0.039 1.00 14.48 257 VAL A C 1
ATOM 1903 O O . VAL A 1 257 ? 60.056 45.031 0.605 1.00 15.55 257 VAL A O 1
ATOM 1907 N N . GLU A 1 258 ? 58.486 44.927 -0.999 1.00 13.29 258 GLU A N 1
ATOM 1908 C CA . GLU A 1 258 ? 58.827 46.244 -1.525 1.00 13.67 258 GLU A CA 1
ATOM 1909 C C . GLU A 1 258 ? 58.668 47.354 -0.486 1.00 13.46 258 GLU A C 1
ATOM 1910 O O . GLU A 1 258 ? 59.425 48.330 -0.495 1.00 13.45 258 GLU A O 1
ATOM 1916 N N . ASP A 1 259 ? 57.691 47.215 0.409 1.00 13.64 259 ASP A N 1
ATOM 1917 C CA . ASP A 1 259 ? 57.491 48.226 1.446 1.00 14.53 259 ASP A CA 1
ATOM 1918 C C . ASP A 1 259 ? 58.733 48.270 2.333 1.00 15.15 259 ASP A C 1
ATOM 1919 O O . ASP A 1 259 ? 59.161 49.340 2.772 1.00 14.97 259 ASP A O 1
ATOM 1924 N N . ALA A 1 260 ? 59.313 47.102 2.598 1.00 14.59 260 ALA A N 1
ATOM 1925 C CA . ALA A 1 260 ? 60.507 47.027 3.427 1.00 14.58 260 ALA A CA 1
ATOM 1926 C C . ALA A 1 260 ? 61.615 47.865 2.804 1.00 14.28 260 ALA A C 1
ATOM 1927 O O . ALA A 1 260 ? 62.305 48.615 3.494 1.00 13.47 260 ALA A O 1
ATOM 1929 N N . PHE A 1 261 ? 61.793 47.742 1.493 1.00 12.92 261 PHE A N 1
ATOM 1930 C CA . PHE A 1 261 ? 62.828 48.525 0.847 1.00 13.12 261 PHE A CA 1
ATOM 1931 C C . PHE A 1 261 ? 62.543 50.019 0.961 1.00 12.93 261 PHE A C 1
ATOM 1932 O O . PHE A 1 261 ? 63.415 50.796 1.351 1.00 12.46 261 PHE A O 1
ATOM 1940 N N . ASN A 1 262 ? 61.327 50.424 0.612 1.00 12.59 262 ASN A N 1
ATOM 1941 C CA . ASN A 1 262 ? 60.980 51.836 0.674 1.00 12.06 262 ASN A CA 1
ATOM 1942 C C . ASN A 1 262 ? 61.124 52.414 2.078 1.00 11.68 262 ASN A C 1
ATOM 1943 O O . ASN A 1 262 ? 61.607 53.530 2.240 1.00 12.92 262 ASN A O 1
ATOM 1948 N N . LEU A 1 263 ? 60.721 51.661 3.097 1.00 11.62 263 LEU A N 1
ATOM 1949 C CA . LEU A 1 263 ? 60.860 52.151 4.468 1.00 12.12 263 LEU A CA 1
ATOM 1950 C C . LEU A 1 263 ? 62.338 52.329 4.821 1.00 12.20 263 LEU A C 1
ATOM 1951 O O . LEU A 1 263 ? 62.718 53.294 5.484 1.00 12.83 263 LEU A O 1
ATOM 1956 N N . ALA A 1 264 ? 63.168 51.387 4.383 1.00 11.83 264 ALA A N 1
ATOM 1957 C CA . ALA A 1 264 ? 64.598 51.460 4.661 1.00 13.16 264 ALA A CA 1
ATOM 1958 C C . ALA A 1 264 ? 65.211 52.640 3.903 1.00 12.28 264 ALA A C 1
ATOM 1959 O O . ALA A 1 264 ? 66.062 53.362 4.434 1.00 14.35 264 ALA A O 1
ATOM 1961 N N . ARG A 1 265 ? 64.775 52.836 2.663 1.00 12.77 265 ARG A N 1
ATOM 1962 C CA . ARG A 1 265 ? 65.281 53.939 1.847 1.00 13.17 265 ARG A CA 1
ATOM 1963 C C . ARG A 1 265 ? 64.965 55.282 2.494 1.00 13.25 265 ARG A C 1
ATOM 1964 O O . ARG A 1 265 ? 65.821 56.168 2.580 1.00 14.67 265 ARG A O 1
ATOM 1972 N N . GLU A 1 266 ? 63.730 55.427 2.960 1.00 13.26 266 GLU A N 1
ATOM 1973 C CA . GLU A 1 266 ? 63.283 56.669 3.570 1.00 15.12 266 GLU A CA 1
ATOM 1974 C C . GLU A 1 266 ? 63.753 56.880 5.013 1.00 14.54 266 GLU A C 1
ATOM 1975 O O . GLU A 1 266 ? 63.840 58.020 5.477 1.00 15.17 266 GLU A O 1
ATOM 1981 N N . GLY A 1 267 ? 64.084 55.789 5.702 1.00 14.37 267 GLY A N 1
ATOM 1982 C CA . GLY A 1 267 ? 64.518 55.878 7.089 1.00 14.35 267 GLY A CA 1
ATOM 1983 C C . GLY A 1 267 ? 63.311 56.005 8.007 1.00 15.29 267 GLY A C 1
ATOM 1984 O O . GLY A 1 267 ? 63.316 56.785 8.965 1.00 15.69 267 GLY A O 1
ATOM 1985 N N . ALA A 1 268 ? 62.284 55.210 7.724 1.00 14.64 268 ALA A N 1
ATOM 1986 C CA . ALA A 1 268 ? 61.034 55.247 8.483 1.00 14.24 268 ALA A CA 1
ATOM 1987 C C . ALA A 1 268 ? 61.030 54.504 9.818 1.00 14.77 268 ALA A C 1
ATOM 1988 O O . ALA A 1 268 ? 60.137 54.715 10.645 1.00 14.46 268 ALA A O 1
ATOM 1990 N N . ALA A 1 269 ? 62.012 53.633 10.029 1.00 13.19 269 ALA A N 1
ATOM 1991 C CA . ALA A 1 269 ? 62.104 52.867 11.271 1.00 13.70 269 ALA A CA 1
ATOM 1992 C C . ALA A 1 269 ? 63.485 52.226 11.390 1.00 13.42 269 ALA A C 1
ATOM 1993 O O . ALA A 1 269 ? 64.129 51.955 10.376 1.00 14.88 269 ALA A O 1
ATOM 1995 N N . SER A 1 270 ? 63.936 51.978 12.619 1.00 12.56 270 SER A N 1
ATOM 1996 C CA . SER A 1 270 ? 65.248 51.363 12.822 1.00 14.15 270 SER A CA 1
ATOM 1997 C C . SER A 1 270 ? 65.161 49.865 13.102 1.00 13.81 270 SER A C 1
ATOM 1998 O O . SER A 1 270 ? 66.184 49.182 13.199 1.00 13.35 270 SER A O 1
ATOM 2001 N N . VAL A 1 271 ? 63.933 49.364 13.223 1.00 12.66 271 VAL A N 1
ATOM 2002 C CA . VAL A 1 271 ? 63.680 47.944 13.459 1.00 12.44 271 VAL A CA 1
ATOM 2003 C C . VAL A 1 271 ? 62.468 47.545 12.620 1.00 11.54 271 VAL A C 1
ATOM 2004 O O . VAL A 1 271 ? 61.520 48.323 12.491 1.00 11.86 271 VAL A O 1
ATOM 2008 N N . PHE A 1 272 ? 62.506 46.346 12.040 1.00 11.57 272 PHE A N 1
ATOM 2009 C CA . PHE A 1 272 ? 61.389 45.842 11.237 1.00 12.44 272 PHE A CA 1
ATOM 2010 C C . PHE A 1 272 ? 60.815 44.580 11.861 1.00 12.65 272 PHE A C 1
ATOM 2011 O O . PHE A 1 272 ? 61.565 43.690 12.267 1.00 12.64 272 PHE A O 1
ATOM 2019 N N . ALA A 1 273 ? 59.490 44.504 11.935 1.00 13.22 273 ALA A N 1
ATOM 2020 C CA . ALA A 1 273 ? 58.842 43.302 12.434 1.00 14.69 273 ALA A CA 1
ATOM 2021 C C . ALA A 1 273 ? 58.775 42.402 11.200 1.00 14.08 273 ALA A C 1
ATOM 2022 O O . ALA A 1 273 ? 58.508 42.881 10.097 1.00 15.82 273 ALA A O 1
ATOM 2024 N N . LEU A 1 274 ? 59.032 41.111 11.382 1.00 13.60 274 LEU A N 1
ATOM 2025 C CA . LEU A 1 274 ? 58.993 40.157 10.279 1.00 12.85 274 LEU A CA 1
ATOM 2026 C C . LEU A 1 274 ? 57.789 39.248 10.463 1.00 12.93 274 LEU A C 1
ATOM 2027 O O . LEU A 1 274 ? 57.754 38.461 11.400 1.00 13.60 274 LEU A O 1
ATOM 2032 N N . LYS A 1 275 ? 56.814 39.354 9.565 1.00 13.37 275 LYS A N 1
ATOM 2033 C CA . LYS A 1 275 ? 55.609 38.527 9.643 1.00 12.82 275 LYS A CA 1
ATOM 2034 C C . LYS A 1 275 ? 55.381 37.799 8.326 1.00 14.07 275 LYS A C 1
ATOM 2035 O O . LYS A 1 275 ? 55.278 38.422 7.269 1.00 13.48 275 LYS A O 1
ATOM 2041 N N . ILE A 1 276 ? 55.289 36.474 8.382 1.00 13.40 276 ILE A N 1
ATOM 2042 C CA . ILE A 1 276 ? 55.103 35.727 7.152 1.00 12.72 276 ILE A CA 1
ATOM 2043 C C . ILE A 1 276 ? 53.785 36.076 6.474 1.00 12.75 276 ILE A C 1
ATOM 2044 O O . ILE A 1 276 ? 53.704 36.101 5.247 1.00 13.74 276 ILE A O 1
ATOM 2049 N N . ALA A 1 277 ? 52.767 36.390 7.271 1.00 12.90 277 ALA A N 1
ATOM 2050 C CA . ALA A 1 277 ? 51.463 36.745 6.722 1.00 13.03 277 ALA A CA 1
ATOM 2051 C C . ALA A 1 277 ? 51.483 38.053 5.936 1.00 13.24 277 ALA A C 1
ATOM 2052 O O . ALA A 1 277 ? 50.753 38.199 4.957 1.00 14.04 277 ALA A O 1
ATOM 2054 N N . LYS A 1 278 ? 52.310 39.002 6.366 1.00 12.25 278 LYS A N 1
ATOM 2055 C CA . LYS A 1 278 ? 52.382 40.305 5.709 1.00 12.70 278 LYS A CA 1
ATOM 2056 C C . LYS A 1 278 ? 53.281 40.321 4.473 1.00 14.29 278 LYS A C 1
ATOM 2057 O O . LYS A 1 278 ? 53.150 41.198 3.618 1.00 15.42 278 LYS A O 1
ATOM 2063 N N . ASN A 1 279 ? 54.186 39.353 4.374 1.00 12.15 279 ASN A N 1
ATOM 2064 C CA . ASN A 1 279 ? 55.101 39.307 3.238 1.00 13.21 279 ASN A CA 1
ATOM 2065 C C . ASN A 1 279 ? 54.751 38.269 2.182 1.00 13.69 279 ASN A C 1
ATOM 2066 O O . ASN A 1 279 ? 55.169 38.389 1.029 1.00 15.30 279 ASN A O 1
ATOM 2071 N N . GLY A 1 280 ? 53.996 37.248 2.573 1.00 13.44 280 GLY A N 1
ATOM 2072 C CA . GLY A 1 280 ? 53.612 36.222 1.621 1.00 14.02 280 GLY A CA 1
ATOM 2073 C C . GLY A 1 280 ? 54.281 34.879 1.856 1.00 14.36 280 GLY A C 1
ATOM 2074 O O . GLY A 1 280 ? 54.481 34.106 0.915 1.00 14.62 280 GLY A O 1
ATOM 2075 N N . GLY A 1 281 ? 54.638 34.600 3.106 1.00 14.21 281 GLY A N 1
ATOM 2076 C CA . GLY A 1 281 ? 55.264 33.329 3.423 1.00 13.96 281 GLY A CA 1
ATOM 2077 C C . GLY A 1 281 ? 56.681 33.427 3.950 1.00 15.18 281 GLY A C 1
ATOM 2078 O O . GLY A 1 281 ? 57.304 34.486 3.872 1.00 15.41 281 GLY A O 1
ATOM 2079 N N . PRO A 1 282 ? 57.221 32.328 4.503 1.00 15.29 282 PRO A N 1
ATOM 2080 C CA . PRO A 1 282 ? 58.581 32.286 5.050 1.00 14.07 282 PRO A CA 1
ATOM 2081 C C . PRO A 1 282 ? 59.672 32.797 4.102 1.00 14.70 282 PRO A C 1
ATOM 2082 O O . PRO A 1 282 ? 60.555 33.549 4.516 1.00 14.18 282 PRO A O 1
ATOM 2086 N N . ARG A 1 283 ? 59.614 32.389 2.837 1.00 13.92 283 ARG A N 1
ATOM 2087 C CA . ARG A 1 283 ? 60.637 32.797 1.876 1.00 14.67 283 ARG A CA 1
ATOM 2088 C C . ARG A 1 283 ? 60.626 34.288 1.574 1.00 13.28 283 ARG A C 1
ATOM 2089 O O . ARG A 1 283 ? 61.681 34.920 1.531 1.00 13.78 283 ARG A O 1
ATOM 2097 N N . ALA A 1 284 ? 59.441 34.854 1.370 1.00 13.83 284 ALA A N 1
ATOM 2098 C CA . ALA A 1 284 ? 59.339 36.285 1.098 1.00 13.89 284 ALA A CA 1
ATOM 2099 C C . ALA A 1 284 ? 59.806 37.054 2.330 1.00 12.97 284 ALA A C 1
ATOM 2100 O O . ALA A 1 284 ? 60.445 38.104 2.225 1.00 14.55 284 ALA A O 1
ATOM 2102 N N . THR A 1 285 ? 59.491 36.521 3.506 1.00 13.62 285 THR A N 1
ATOM 2103 C CA . THR A 1 285 ? 59.877 37.174 4.748 1.00 12.75 285 THR A CA 1
ATOM 2104 C C . THR A 1 285 ? 61.394 37.214 4.890 1.00 13.20 285 THR A C 1
ATOM 2105 O O . THR A 1 285 ? 61.944 38.167 5.440 1.00 13.57 285 THR A O 1
ATOM 2109 N N . LEU A 1 286 ? 62.073 36.185 4.392 1.00 13.09 286 LEU A N 1
ATOM 2110 C CA . LEU A 1 286 ? 63.525 36.163 4.469 1.00 13.64 286 LEU A CA 1
ATOM 2111 C C . LEU A 1 286 ? 64.113 37.203 3.518 1.00 13.66 286 LEU A C 1
ATOM 2112 O O . LEU A 1 286 ? 65.215 37.701 3.743 1.00 13.85 286 LEU A O 1
ATOM 2117 N N . ARG A 1 287 ? 63.385 37.537 2.456 1.00 14.30 287 ARG A N 1
ATOM 2118 C CA . ARG A 1 287 ? 63.869 38.562 1.537 1.00 14.45 287 ARG A CA 1
ATOM 2119 C C . ARG A 1 287 ? 63.735 39.913 2.235 1.00 14.14 287 ARG A C 1
ATOM 2120 O O . ARG A 1 287 ? 64.617 40.764 2.137 1.00 13.04 287 ARG A O 1
ATOM 2128 N N . THR A 1 288 ? 62.633 40.106 2.956 1.00 13.91 288 THR A N 1
ATOM 2129 C CA . THR A 1 288 ? 62.435 41.350 3.691 1.00 13.85 288 THR A CA 1
ATOM 2130 C C . THR A 1 288 ? 63.532 41.479 4.752 1.00 13.83 288 THR A C 1
ATOM 2131 O O . THR A 1 288 ? 64.065 42.562 4.982 1.00 12.64 288 THR A O 1
ATOM 2135 N N . ALA A 1 289 ? 63.881 40.364 5.386 1.00 12.93 289 ALA A N 1
ATOM 2136 C CA . ALA A 1 289 ? 64.931 40.375 6.396 1.00 12.31 289 ALA A CA 1
ATOM 2137 C C . ALA A 1 289 ? 66.265 40.738 5.735 1.00 13.34 289 ALA A C 1
ATOM 2138 O O . ALA A 1 289 ? 67.071 41.475 6.308 1.00 13.72 289 ALA A O 1
ATOM 2140 N N . ALA A 1 290 ? 66.500 40.224 4.531 1.00 12.50 290 ALA A N 1
ATOM 2141 C CA . ALA A 1 290 ? 67.752 40.517 3.827 1.00 14.15 290 ALA A CA 1
ATOM 2142 C C . ALA A 1 290 ? 67.873 42.010 3.550 1.00 14.37 290 ALA A C 1
ATOM 2143 O O . ALA A 1 290 ? 68.960 42.583 3.657 1.00 13.52 290 ALA A O 1
ATOM 2145 N N . ILE A 1 291 ? 66.756 42.635 3.188 1.00 14.24 291 ILE A N 1
ATOM 2146 C CA . ILE A 1 291 ? 66.741 44.069 2.913 1.00 14.40 291 ILE A CA 1
ATOM 2147 C C . ILE A 1 291 ? 67.044 44.829 4.200 1.00 13.83 291 ILE A C 1
ATOM 2148 O O . ILE A 1 291 ? 67.886 45.727 4.220 1.00 14.08 291 ILE A O 1
ATOM 2153 N N . ALA A 1 292 ? 66.359 44.469 5.279 1.00 13.28 292 ALA A N 1
ATOM 2154 C CA . ALA A 1 292 ? 66.591 45.135 6.553 1.00 12.68 292 ALA A CA 1
ATOM 2155 C C . ALA A 1 292 ? 68.053 45.021 6.977 1.00 13.39 292 ALA A C 1
ATOM 2156 O O . ALA A 1 292 ? 68.671 46.016 7.350 1.00 13.79 292 ALA A O 1
ATOM 2158 N N . GLU A 1 293 ? 68.601 43.809 6.923 1.00 13.95 293 GLU A N 1
ATOM 2159 C CA . GLU A 1 293 ? 69.996 43.588 7.312 1.00 14.76 293 GLU A CA 1
ATOM 2160 C C . GLU A 1 293 ? 70.949 44.437 6.481 1.00 15.73 293 GLU A C 1
ATOM 2161 O O . GLU A 1 293 ? 71.893 45.023 7.014 1.00 15.65 293 GLU A O 1
ATOM 2167 N N . ALA A 1 294 ? 70.699 44.496 5.176 1.00 15.47 294 ALA A N 1
ATOM 2168 C CA . ALA A 1 294 ? 71.548 45.264 4.270 1.00 15.05 294 ALA A CA 1
ATOM 2169 C C . ALA A 1 294 ? 71.500 46.756 4.575 1.00 16.03 294 ALA A C 1
ATOM 2170 O O . ALA A 1 294 ? 72.425 47.497 4.230 1.00 17.71 294 ALA A O 1
ATOM 2172 N N . ALA A 1 295 ? 70.425 47.186 5.229 1.00 13.94 295 ALA A N 1
ATOM 2173 C CA . ALA A 1 295 ? 70.227 48.591 5.584 1.00 14.13 295 ALA A CA 1
ATOM 2174 C C . ALA A 1 295 ? 70.615 48.894 7.030 1.00 14.92 295 ALA A C 1
ATOM 2175 O O . ALA A 1 295 ? 70.541 50.043 7.467 1.00 15.81 295 ALA A O 1
ATOM 2177 N N . GLY A 1 296 ? 71.010 47.864 7.773 1.00 12.67 296 GLY A N 1
ATOM 2178 C CA . GLY A 1 296 ? 71.408 48.057 9.159 1.00 14.08 296 GLY A CA 1
ATOM 2179 C C . GLY A 1 296 ? 70.234 48.189 10.111 1.00 14.76 296 GLY A C 1
ATOM 2180 O O . GLY A 1 296 ? 70.366 48.734 11.210 1.00 13.63 296 GLY A O 1
ATOM 2181 N N . ILE A 1 297 ? 69.085 47.688 9.672 1.00 13.95 297 ILE A N 1
ATOM 2182 C CA . ILE A 1 297 ? 67.851 47.726 10.444 1.00 13.87 297 ILE A CA 1
ATOM 2183 C C . ILE A 1 297 ? 67.703 46.434 11.255 1.00 13.62 297 ILE A C 1
ATOM 2184 O O . ILE A 1 297 ? 67.926 45.333 10.743 1.00 14.71 297 ILE A O 1
ATOM 2189 N N . GLY A 1 298 ? 67.348 46.582 12.528 1.00 12.36 298 GLY A N 1
ATOM 2190 C CA . GLY A 1 298 ? 67.200 45.431 13.403 1.00 13.34 298 GLY A CA 1
ATOM 2191 C C . GLY A 1 298 ? 66.008 44.566 13.047 1.00 14.29 298 GLY A C 1
ATOM 2192 O O . GLY A 1 298 ? 65.059 45.043 12.421 1.00 13.58 298 GLY A O 1
ATOM 2193 N N . LEU A 1 299 ? 66.053 43.298 13.453 1.00 14.35 299 LEU A N 1
ATOM 2194 C CA . LEU A 1 299 ? 64.970 42.362 13.163 1.00 14.69 299 LEU A CA 1
ATOM 2195 C C . LEU A 1 299 ? 64.207 41.902 14.402 1.00 14.29 299 LEU A C 1
ATOM 2196 O O . LEU A 1 299 ? 64.769 41.763 15.492 1.00 14.89 299 LEU A O 1
ATOM 2201 N N . TYR A 1 300 ? 62.916 41.663 14.197 1.00 12.61 300 TYR A N 1
ATOM 2202 C CA . TYR A 1 300 ? 61.994 41.205 15.228 1.00 13.76 300 TYR A CA 1
ATOM 2203 C C . TYR A 1 300 ? 61.128 40.119 14.598 1.00 13.87 300 TYR A C 1
ATOM 2204 O O . TYR A 1 300 ? 60.577 40.315 13.511 1.00 14.75 300 TYR A O 1
ATOM 2213 N N . GLY A 1 301 ? 61.012 38.975 15.267 1.00 12.06 301 GLY A N 1
ATOM 2214 C CA . GLY A 1 301 ? 60.194 37.897 14.734 1.00 13.12 301 GLY A CA 1
ATOM 2215 C C . GLY A 1 301 ? 58.747 38.150 15.110 1.00 15.73 301 GLY A C 1
ATOM 2216 O O . GLY A 1 301 ? 58.345 37.897 16.243 1.00 16.35 301 GLY A O 1
ATOM 2217 N N . GLY A 1 302 ? 57.961 38.646 14.159 1.00 14.98 302 GLY A N 1
ATOM 2218 C CA . GLY A 1 302 ? 56.574 38.966 14.442 1.00 14.73 302 GLY A CA 1
ATOM 2219 C C . GLY A 1 302 ? 55.551 37.868 14.236 1.00 13.84 302 GLY A C 1
ATOM 2220 O O . GLY A 1 302 ? 55.850 36.803 13.691 1.00 14.36 302 GLY A O 1
ATOM 2221 N N . THR A 1 303 ? 54.327 38.146 14.671 1.00 15.07 303 THR A N 1
ATOM 2222 C CA . THR A 1 303 ? 53.238 37.188 14.543 1.00 15.26 303 THR A CA 1
ATOM 2223 C C . THR A 1 303 ? 51.907 37.893 14.314 1.00 14.69 303 THR A C 1
ATOM 2224 O O . THR A 1 303 ? 51.752 39.078 14.637 1.00 14.48 303 THR A O 1
ATOM 2228 N N . MET A 1 304 ? 50.960 37.169 13.724 1.00 14.21 304 MET A N 1
ATOM 2229 C CA . MET A 1 304 ? 49.610 37.690 13.525 1.00 15.60 304 MET A CA 1
ATOM 2230 C C . MET A 1 304 ? 48.716 36.828 14.424 1.00 16.73 304 MET A C 1
ATOM 2231 O O . MET A 1 304 ? 47.519 36.677 14.185 1.00 17.72 304 MET A O 1
ATOM 2236 N N . LEU A 1 305 ? 49.335 36.270 15.464 1.00 16.35 305 LEU A N 1
ATOM 2237 C CA . LEU A 1 305 ? 48.676 35.409 16.445 1.00 17.25 305 LEU A CA 1
ATOM 2238 C C . LEU A 1 305 ? 48.228 34.071 15.863 1.00 18.10 305 LEU A C 1
ATOM 2239 O O . LEU A 1 305 ? 47.127 33.583 16.134 1.00 17.40 305 LEU A O 1
ATOM 2244 N N . GLU A 1 306 ? 49.111 33.481 15.063 1.00 17.69 306 GLU A N 1
ATOM 2245 C CA . GLU A 1 306 ? 48.860 32.188 14.448 1.00 16.74 306 GLU A CA 1
ATOM 2246 C C . GLU A 1 306 ? 48.933 31.084 15.495 1.00 17.39 306 GLU A C 1
ATOM 2247 O O . GLU A 1 306 ? 49.503 31.268 16.575 1.00 16.76 306 GLU A O 1
ATOM 2253 N N . GLY A 1 307 ? 48.349 29.938 15.162 1.00 17.26 307 GLY A N 1
ATOM 2254 C CA . GLY A 1 307 ? 48.404 28.794 16.048 1.00 17.48 307 GLY A CA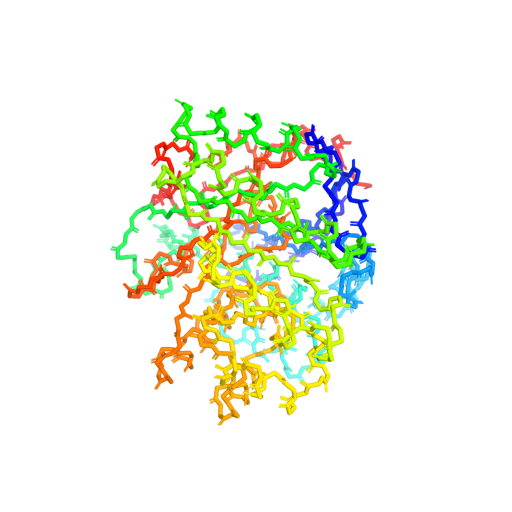 1
ATOM 2255 C C . GLY A 1 307 ? 49.746 28.121 15.815 1.00 17.69 307 GLY A C 1
ATOM 2256 O O . GLY A 1 307 ? 50.657 28.729 15.250 1.00 17.64 307 GLY A O 1
ATOM 2257 N N . GLY A 1 308 ? 49.873 26.866 16.230 1.00 17.89 308 GLY A N 1
ATOM 2258 C CA . GLY A 1 308 ? 51.129 26.156 16.066 1.00 16.41 308 GLY A CA 1
ATOM 2259 C C . GLY A 1 308 ? 51.699 26.039 14.662 1.00 16.50 308 GLY A C 1
ATOM 2260 O O . GLY A 1 308 ? 52.910 26.147 14.481 1.00 17.77 308 GLY A O 1
ATOM 2261 N N . ILE A 1 309 ? 50.849 25.815 13.667 1.00 15.67 309 ILE A N 1
ATOM 2262 C CA . ILE A 1 309 ? 51.330 25.666 12.297 1.00 16.45 309 ILE A CA 1
ATOM 2263 C C . ILE A 1 309 ? 52.000 26.939 11.787 1.00 16.66 309 ILE A C 1
ATOM 2264 O O . ILE A 1 309 ? 53.149 26.909 11.343 1.00 16.01 309 ILE A O 1
ATOM 2269 N N . GLY A 1 310 ? 51.275 28.049 11.847 1.00 15.59 310 GLY A N 1
ATOM 2270 C CA . GLY A 1 310 ? 51.821 29.312 11.386 1.00 14.60 310 GLY A CA 1
ATOM 2271 C C . GLY A 1 310 ? 52.985 29.785 12.230 1.00 15.42 310 GLY A C 1
ATOM 2272 O O . GLY A 1 310 ? 53.913 30.419 11.726 1.00 14.37 310 GLY A O 1
ATOM 2273 N N . THR A 1 311 ? 52.934 29.493 13.525 1.00 14.35 311 THR A N 1
ATOM 2274 C CA . THR A 1 311 ? 54.000 29.890 14.433 1.00 14.70 311 THR A CA 1
ATOM 2275 C C . THR A 1 311 ? 55.285 29.146 14.105 1.00 14.34 311 THR A C 1
ATOM 2276 O O . THR A 1 311 ? 56.363 29.742 14.070 1.00 13.98 311 THR A O 1
ATOM 2280 N N . LEU A 1 312 ? 55.179 27.844 13.850 1.00 14.11 312 LEU A N 1
ATOM 2281 C CA . LEU A 1 312 ? 56.365 27.066 13.517 1.00 15.30 312 LEU A CA 1
ATOM 2282 C C . LEU A 1 312 ? 56.899 27.418 12.127 1.00 15.05 312 LEU A C 1
ATOM 2283 O O . LEU A 1 312 ? 58.112 27.409 11.908 1.00 15.38 312 LEU A O 1
ATOM 2288 N N . ALA A 1 313 ? 56.008 27.744 11.195 1.00 14.43 313 ALA A N 1
ATOM 2289 C CA . ALA A 1 313 ? 56.449 28.126 9.852 1.00 14.99 313 ALA A CA 1
ATOM 2290 C C . ALA A 1 313 ? 57.304 29.388 9.995 1.00 15.20 313 ALA A C 1
ATOM 2291 O O . ALA A 1 313 ? 58.337 29.532 9.340 1.00 15.66 313 ALA A O 1
ATOM 2293 N N . SER A 1 314 ? 56.869 30.294 10.866 1.00 14.32 314 SER A N 1
ATOM 2294 C CA . SER A 1 314 ? 57.606 31.529 11.116 1.00 14.02 314 SER A CA 1
ATOM 2295 C C . SER A 1 314 ? 58.930 31.197 11.807 1.00 13.96 314 SER A C 1
ATOM 2296 O O . SER A 1 314 ? 59.994 31.675 11.409 1.00 13.47 314 SER A O 1
ATOM 2299 N N . ALA A 1 315 ? 58.854 30.369 12.845 1.00 14.66 315 ALA A N 1
ATOM 2300 C CA . ALA A 1 315 ? 60.032 29.974 13.609 1.00 14.80 315 ALA A CA 1
ATOM 2301 C C . ALA A 1 315 ? 61.130 29.357 12.747 1.00 14.50 315 ALA A C 1
ATOM 2302 O O . ALA A 1 315 ? 62.299 29.719 12.877 1.00 14.61 315 ALA A O 1
ATOM 2304 N N . HIS A 1 316 ? 60.761 28.422 11.876 1.00 14.79 316 HIS A N 1
ATOM 2305 C CA . HIS A 1 316 ? 61.755 27.778 11.022 1.00 15.48 316 HIS A CA 1
ATOM 2306 C C . HIS A 1 316 ? 62.525 28.771 10.166 1.00 15.53 316 HIS A C 1
ATOM 2307 O O . HIS A 1 316 ? 63.713 28.583 9.912 1.00 16.31 316 HIS A O 1
ATOM 2314 N N . ALA A 1 317 ? 61.856 29.828 9.722 1.00 15.48 317 ALA A N 1
ATOM 2315 C CA . ALA A 1 317 ? 62.533 30.842 8.927 1.00 15.39 317 ALA A CA 1
ATOM 2316 C C . ALA A 1 317 ? 63.469 31.642 9.841 1.00 15.35 317 ALA A C 1
ATOM 2317 O O . ALA A 1 317 ? 64.625 31.893 9.499 1.00 15.32 317 ALA A O 1
ATOM 2319 N N . PHE A 1 318 ? 62.975 32.024 11.016 1.00 14.50 318 PHE A N 1
ATOM 2320 C CA . PHE A 1 318 ? 63.781 32.812 11.941 1.00 14.25 318 PHE A CA 1
ATOM 2321 C C . PHE A 1 318 ? 65.026 32.084 12.443 1.00 15.03 318 PHE A C 1
ATOM 2322 O O . PHE A 1 318 ? 66.022 32.721 12.783 1.00 15.46 318 PHE A O 1
ATOM 2330 N N . LEU A 1 319 ? 64.975 30.756 12.490 1.00 15.05 319 LEU A N 1
ATOM 2331 C CA . LEU A 1 319 ? 66.126 29.986 12.947 1.00 15.10 319 LEU A CA 1
ATOM 2332 C C . LEU A 1 319 ? 67.337 30.189 12.040 1.00 16.36 319 LEU A C 1
ATOM 2333 O O . LEU A 1 319 ? 68.473 29.971 12.462 1.00 16.91 319 LEU A O 1
ATOM 2338 N N . THR A 1 320 ? 67.092 30.602 10.798 1.00 16.33 320 THR A N 1
ATOM 2339 C CA . THR A 1 320 ? 68.175 30.796 9.835 1.00 15.58 320 THR A CA 1
ATOM 2340 C C . THR A 1 320 ? 68.793 32.192 9.835 1.00 15.36 320 THR A C 1
ATOM 2341 O O . THR A 1 320 ? 69.839 32.405 9.225 1.00 15.86 320 THR A O 1
ATOM 2345 N N . LEU A 1 321 ? 68.153 33.143 10.507 1.00 15.03 321 LEU A N 1
ATOM 2346 C CA . LEU A 1 321 ? 68.671 34.504 10.537 1.00 15.18 321 LEU A CA 1
ATOM 2347 C C . LEU A 1 321 ? 69.926 34.654 11.383 1.00 16.07 321 LEU A C 1
ATOM 2348 O O . LEU A 1 321 ? 70.030 34.082 12.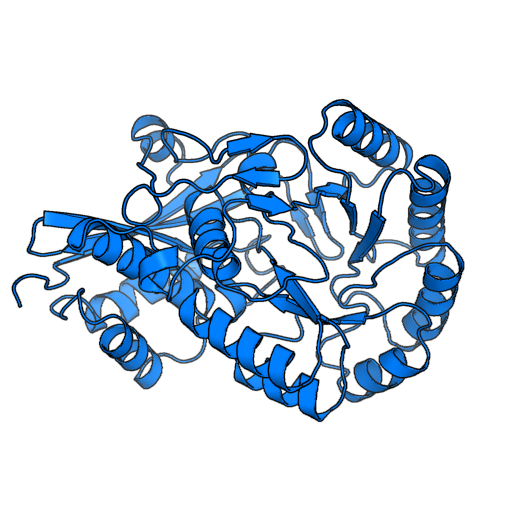470 1.00 16.38 321 LEU A O 1
ATOM 2353 N N . ASN A 1 322 ? 70.877 35.436 10.881 1.00 15.10 322 ASN A N 1
ATOM 2354 C CA . ASN A 1 322 ? 72.123 35.661 11.596 1.00 17.20 322 ASN A CA 1
ATOM 2355 C C . ASN A 1 322 ? 71.835 36.196 12.992 1.00 17.60 322 ASN A C 1
ATOM 2356 O O . ASN A 1 322 ? 72.394 35.716 13.982 1.00 19.05 322 ASN A O 1
ATOM 2361 N N . LYS A 1 323 ? 70.951 37.184 13.072 1.00 17.29 323 LYS A N 1
ATOM 2362 C CA . LYS A 1 323 ? 70.610 37.766 14.356 1.00 20.07 323 LYS A CA 1
ATOM 2363 C C . LYS A 1 323 ? 69.223 38.391 14.376 1.00 20.00 323 LYS A C 1
ATOM 2364 O O . LYS A 1 323 ? 68.778 38.984 13.392 1.00 18.57 323 LYS A O 1
ATOM 2370 N N . LEU A 1 324 ? 68.544 38.231 15.507 1.00 19.60 324 LEU A N 1
ATOM 2371 C CA . LEU A 1 324 ? 67.227 38.814 15.731 1.00 19.02 324 LEU A CA 1
ATOM 2372 C C . LEU A 1 324 ? 67.426 39.664 16.978 1.00 18.44 324 LEU A C 1
ATOM 2373 O O . LEU A 1 324 ? 67.067 39.269 18.089 1.00 19.54 324 LEU A O 1
ATOM 2378 N N . SER A 1 325 ? 68.023 40.832 16.775 1.00 17.32 325 SER A N 1
ATOM 2379 C CA . SER A 1 325 ? 68.340 41.751 17.858 1.00 17.71 325 SER A CA 1
ATOM 2380 C C . SER A 1 325 ? 67.203 42.073 18.804 1.00 17.17 325 SER A C 1
ATOM 2381 O O . SER A 1 325 ? 67.434 42.292 19.993 1.00 17.28 325 SER A O 1
ATOM 2384 N N . TRP A 1 326 ? 65.978 42.097 18.289 1.00 15.43 326 TRP A N 1
ATOM 2385 C CA . TRP A 1 326 ? 64.845 42.430 19.130 1.00 14.44 326 TRP A CA 1
ATOM 2386 C C . TRP A 1 326 ? 63.950 41.262 19.506 1.00 14.58 326 TRP A C 1
ATOM 2387 O O . TRP A 1 326 ? 62.816 41.453 19.946 1.00 15.40 326 TRP A O 1
ATOM 2398 N N . ASP A 1 327 ? 64.482 40.054 19.337 1.00 14.45 327 ASP A N 1
ATOM 2399 C CA . ASP A 1 327 ? 63.788 38.826 19.710 1.00 15.31 327 ASP A CA 1
ATOM 2400 C C . ASP A 1 327 ? 62.535 38.514 18.889 1.00 15.97 327 ASP A C 1
ATOM 2401 O O . ASP A 1 327 ? 62.443 38.906 17.728 1.00 15.42 327 ASP A O 1
ATOM 2406 N N . THR A 1 328 ? 61.585 37.784 19.472 1.00 15.18 328 THR A N 1
ATOM 2407 C CA . THR A 1 328 ? 60.356 37.438 18.753 1.00 15.77 328 THR A CA 1
ATOM 2408 C C . THR A 1 328 ? 59.139 37.488 19.665 1.00 15.50 328 THR A C 1
ATOM 2409 O O . THR A 1 328 ? 59.264 37.581 20.888 1.00 16.18 328 THR A O 1
ATOM 2413 N N . GLU A 1 329 ? 57.964 37.425 19.047 1.00 15.39 329 GLU A N 1
ATOM 2414 C CA . GLU A 1 329 ? 56.692 37.418 19.761 1.00 14.89 329 GLU A CA 1
ATOM 2415 C C . GLU A 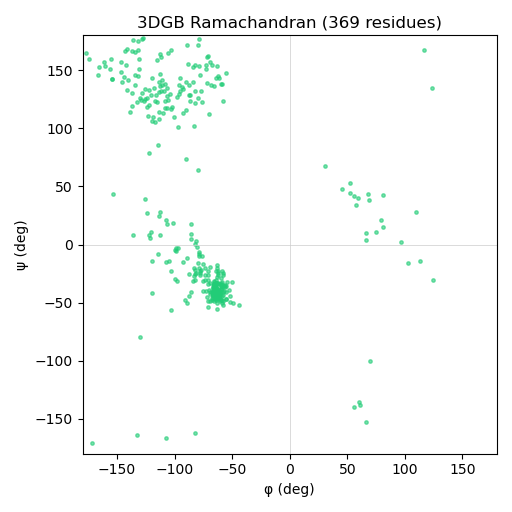1 329 ? 55.888 36.199 19.306 1.00 14.94 329 GLU A C 1
ATOM 2416 O O . GLU A 1 329 ? 54.674 36.272 19.126 1.00 14.25 329 GLU A O 1
ATOM 2422 N N . LEU A 1 330 ? 56.574 35.076 19.115 1.00 15.24 330 LEU A N 1
ATOM 2423 C CA . LEU A 1 330 ? 55.908 33.859 18.667 1.00 15.42 330 LEU A CA 1
ATOM 2424 C C . LEU A 1 330 ? 55.206 33.137 19.815 1.00 15.02 330 LEU A C 1
ATOM 2425 O O . LEU A 1 330 ? 55.561 32.011 20.160 1.00 16.32 330 LEU A O 1
ATOM 2430 N N . PHE A 1 331 ? 54.197 33.791 20.385 1.00 16.27 331 PHE A N 1
ATOM 2431 C CA . PHE A 1 331 ? 53.444 33.228 21.505 1.00 16.34 331 PHE A CA 1
ATOM 2432 C C . PHE A 1 331 ? 51.998 32.886 21.146 1.00 18.10 331 PHE A C 1
ATOM 2433 O O . PHE A 1 331 ? 51.200 32.540 22.024 1.00 17.72 331 PHE A O 1
ATOM 2441 N N . GLY A 1 332 ? 51.666 32.984 19.860 1.00 16.38 332 GLY A N 1
ATOM 2442 C CA . GLY A 1 332 ? 50.314 32.693 19.411 1.00 17.83 332 GLY A CA 1
ATOM 2443 C C . GLY A 1 332 ? 49.687 31.442 20.006 1.00 18.17 332 GLY A C 1
ATOM 2444 O O . GLY A 1 332 ? 48.573 31.500 20.527 1.00 18.10 332 GLY A O 1
ATOM 2445 N N . PRO A 1 333 ? 50.372 30.291 19.938 1.00 18.11 333 PRO A N 1
ATOM 2446 C CA . PRO A 1 333 ? 49.833 29.042 20.488 1.00 18.95 333 PRO A CA 1
ATOM 2447 C C . PRO A 1 333 ? 49.527 29.117 21.983 1.00 20.22 333 PRO A C 1
ATOM 2448 O O . PRO A 1 333 ? 48.707 28.351 22.493 1.00 21.65 333 PRO A O 1
ATOM 2452 N N . LEU A 1 334 ? 50.182 30.039 22.681 1.00 19.32 334 LEU A N 1
ATOM 2453 C CA . LEU A 1 334 ? 49.980 30.187 24.120 1.00 20.45 334 LEU A CA 1
ATOM 2454 C C . LEU A 1 334 ? 48.746 31.013 24.464 1.00 23.29 334 LEU A C 1
ATOM 2455 O O . LEU A 1 334 ? 48.215 30.914 25.572 1.00 24.36 334 LEU A O 1
ATOM 2460 N N . LEU A 1 335 ? 48.295 31.831 23.518 1.00 25.13 335 LEU A N 1
ATOM 2461 C CA . LEU A 1 335 ? 47.120 32.669 23.729 1.00 28.00 335 LEU A CA 1
ATOM 2462 C C . LEU A 1 335 ? 45.862 31.842 23.475 1.00 28.87 335 LEU A C 1
ATOM 2463 O O . LEU A 1 335 ? 44.790 32.139 24.007 1.00 28.65 335 LEU A O 1
ATOM 2468 N N . LEU A 1 336 ? 46.010 30.800 22.662 1.00 29.48 336 LEU A N 1
ATOM 2469 C CA . LEU A 1 336 ? 44.912 29.897 22.332 1.00 31.21 336 LEU A CA 1
ATOM 2470 C C . LEU A 1 336 ? 44.745 28.862 23.442 1.00 33.19 336 LEU A C 1
ATOM 2471 O O . LEU A 1 336 ? 45.723 28.250 23.873 1.00 34.65 336 LEU A O 1
ATOM 2476 N N . THR A 1 337 ? 43.514 28.660 23.903 1.00 34.02 337 THR A N 1
ATOM 2477 C CA . THR A 1 337 ? 43.268 27.666 24.944 1.00 35.49 337 THR A CA 1
ATOM 2478 C C . THR A 1 337 ? 43.257 26.297 24.286 1.00 34.35 337 THR A C 1
ATOM 2479 O O . THR A 1 337 ? 43.442 25.274 24.942 1.00 35.18 337 THR A O 1
ATOM 2483 N N . GLU A 1 338 ? 43.038 26.291 22.975 1.00 34.15 338 GLU A N 1
ATOM 2484 C CA . GLU A 1 338 ? 42.996 25.055 22.209 1.00 32.80 338 GLU A CA 1
ATOM 2485 C C . GLU A 1 338 ? 43.566 25.324 20.816 1.00 32.10 338 GLU A C 1
ATOM 2486 O O . GLU A 1 338 ? 43.301 26.371 20.225 1.00 32.16 338 GLU A O 1
ATOM 2492 N N . ASP A 1 339 ? 44.351 24.382 20.301 1.00 28.92 339 ASP A N 1
ATOM 2493 C CA . ASP A 1 339 ? 44.950 24.511 18.972 1.00 28.30 339 ASP A CA 1
ATOM 2494 C C . ASP A 1 339 ? 44.677 23.193 18.256 1.00 28.68 339 ASP A C 1
ATOM 2495 O O . ASP A 1 339 ? 44.142 22.266 18.862 1.00 31.53 339 ASP A O 1
ATOM 2500 N N . ILE A 1 340 ? 45.036 23.094 16.979 1.00 26.32 340 ILE A N 1
ATOM 2501 C CA . ILE A 1 340 ? 44.782 21.862 16.237 1.00 25.38 340 ILE A CA 1
ATOM 2502 C C . ILE A 1 340 ? 45.985 20.939 16.057 1.00 25.35 340 ILE A C 1
ATOM 2503 O O . ILE A 1 340 ? 45.974 20.068 15.187 1.00 25.86 340 ILE A O 1
ATOM 2508 N N . LEU A 1 341 ? 47.020 21.124 16.872 1.00 25.42 341 LEU A N 1
ATOM 2509 C CA . LEU A 1 341 ? 48.208 20.275 16.792 1.00 24.99 341 LEU A CA 1
ATOM 2510 C C . LEU A 1 341 ? 48.109 19.140 17.805 1.00 24.86 341 LEU A C 1
ATOM 2511 O O . LEU A 1 341 ? 47.601 19.332 18.908 1.00 24.12 341 LEU A O 1
ATOM 2516 N N . ALA A 1 342 ? 48.597 17.963 17.426 1.00 24.55 342 ALA A N 1
ATOM 2517 C CA . ALA A 1 342 ? 48.574 16.800 18.308 1.00 25.83 342 ALA A CA 1
ATOM 2518 C C . ALA A 1 342 ? 49.497 17.050 19.496 1.00 26.41 342 ALA A C 1
ATOM 2519 O O . ALA A 1 342 ? 49.218 16.625 20.618 1.00 25.83 342 ALA A O 1
ATOM 2521 N N . GLU A 1 343 ? 50.603 17.739 19.229 1.00 26.50 343 GLU A N 1
ATOM 2522 C CA . GLU A 1 343 ? 51.587 18.090 20.248 1.00 28.24 343 GLU A CA 1
ATOM 2523 C C . GLU A 1 343 ? 51.903 19.570 20.063 1.00 27.05 343 GLU A C 1
ATOM 2524 O O . GLU A 1 343 ? 52.332 19.985 18.990 1.00 26.00 343 GLU A O 1
ATOM 2530 N N . PRO A 1 344 ? 51.700 20.384 21.108 1.00 26.77 344 PRO A N 1
ATOM 2531 C CA . PRO A 1 344 ? 51.978 21.819 20.998 1.00 25.22 344 PRO A CA 1
ATOM 2532 C C . PRO A 1 344 ? 53.464 22.152 20.919 1.00 23.88 344 PRO A C 1
ATOM 2533 O O . PRO A 1 344 ? 54.320 21.325 21.245 1.00 21.97 344 PRO A O 1
ATOM 2537 N N . PRO A 1 345 ? 53.791 23.371 20.464 1.00 21.62 345 PRO A N 1
ATOM 2538 C CA . PRO A 1 345 ? 55.197 23.768 20.369 1.00 20.72 345 PRO A CA 1
ATOM 2539 C C . PRO A 1 345 ? 55.764 23.780 21.783 1.00 19.77 345 PRO A C 1
ATOM 2540 O O . PRO A 1 345 ? 55.024 23.971 22.752 1.00 20.87 345 PRO A O 1
ATOM 2544 N N . VAL A 1 346 ? 57.070 23.585 21.900 1.00 19.06 346 VAL A N 1
ATOM 2545 C CA . VAL A 1 346 ? 57.721 23.552 23.202 1.00 19.66 346 VAL A CA 1
ATOM 2546 C C . VAL A 1 346 ? 58.212 24.910 23.690 1.00 19.33 346 VAL A C 1
ATOM 2547 O O . VAL A 1 346 ? 59.104 25.513 23.092 1.00 18.74 346 VAL A O 1
ATOM 2551 N N . TYR A 1 347 ? 57.629 25.377 24.791 1.00 18.91 347 TYR A N 1
ATOM 2552 C CA . TYR A 1 347 ? 58.002 26.654 25.389 1.00 20.18 347 TYR A CA 1
ATOM 2553 C C . TYR A 1 347 ? 58.577 26.440 26.780 1.00 21.81 347 TYR A C 1
ATOM 2554 O O . TYR A 1 347 ? 57.929 25.840 27.639 1.00 22.31 347 TYR A O 1
ATOM 2563 N N . ARG A 1 348 ? 59.792 26.922 27.002 1.00 21.60 348 ARG A N 1
ATOM 2564 C CA . ARG A 1 348 ? 60.407 26.803 28.313 1.00 24.09 348 ARG A CA 1
ATOM 2565 C C . ARG A 1 348 ? 61.625 27.697 28.432 1.00 23.08 348 ARG A C 1
ATOM 2566 O O . ARG A 1 348 ? 62.347 27.930 27.459 1.00 20.70 348 ARG A O 1
ATOM 2574 N N . ASP A 1 349 ? 61.835 28.210 29.637 1.00 21.98 349 ASP A N 1
ATOM 2575 C CA . ASP A 1 349 ? 62.966 29.076 29.919 1.00 21.56 349 ASP A CA 1
ATOM 2576 C C . ASP A 1 349 ? 63.085 30.252 28.953 1.00 21.73 349 ASP A C 1
ATOM 2577 O O . ASP A 1 349 ? 64.134 30.471 28.341 1.00 20.49 349 ASP A O 1
ATOM 2582 N N . PHE A 1 350 ? 61.985 30.991 28.822 1.00 19.50 350 PHE A N 1
ATOM 2583 C CA . PHE A 1 350 ? 61.914 32.184 27.981 1.00 18.96 350 PHE A CA 1
ATOM 2584 C C . PHE A 1 350 ? 62.058 31.958 26.479 1.00 18.71 350 PHE A C 1
ATOM 2585 O O . PHE A 1 350 ? 62.175 32.924 25.726 1.00 18.98 350 PHE A O 1
ATOM 2593 N N . HIS A 1 351 ? 62.036 30.704 26.038 1.00 17.36 351 HIS A N 1
ATOM 2594 C CA . HIS A 1 351 ? 62.193 30.416 24.613 1.00 17.77 351 HIS A CA 1
ATOM 2595 C C . HIS A 1 351 ? 61.213 29.404 24.032 1.00 18.27 351 HIS A C 1
ATOM 2596 O O . HIS A 1 351 ? 60.530 28.677 24.752 1.00 19.52 351 HIS A O 1
ATOM 2603 N N . LEU A 1 352 ? 61.170 29.380 22.703 1.00 17.02 352 LEU A N 1
ATOM 2604 C CA . LEU A 1 352 ? 60.375 28.432 21.937 1.00 17.62 352 LEU A CA 1
ATOM 2605 C C . LEU A 1 352 ? 61.464 27.506 21.407 1.00 18.93 352 LEU A C 1
ATOM 2606 O O . LEU A 1 352 ? 62.456 27.978 20.843 1.00 17.50 352 LEU A O 1
ATOM 2611 N N . HIS A 1 353 ? 61.302 26.203 21.607 1.00 17.21 353 HIS A N 1
ATOM 2612 C CA . HIS A 1 353 ? 62.301 25.242 21.152 1.00 20.03 353 HIS A CA 1
ATOM 2613 C C . HIS A 1 353 ? 61.815 24.461 19.942 1.00 19.40 353 HIS A C 1
ATOM 2614 O O . HIS A 1 353 ? 60.830 23.729 20.013 1.00 21.46 353 HIS A O 1
ATOM 2621 N N . VAL A 1 354 ? 62.523 24.623 18.828 1.00 18.65 354 VAL A N 1
ATOM 2622 C CA . VAL A 1 354 ? 62.160 23.969 17.579 1.00 18.50 354 VAL A CA 1
ATOM 2623 C C . VAL A 1 354 ? 62.960 22.691 17.336 1.00 18.93 354 VAL A C 1
ATOM 2624 O O . VAL A 1 354 ? 64.192 22.696 17.377 1.00 18.22 354 VAL A O 1
ATOM 2628 N N . SER A 1 355 ? 62.244 21.601 17.076 1.00 20.02 355 SER A N 1
ATOM 2629 C CA . SER A 1 355 ? 62.866 20.304 16.836 1.00 20.68 355 SER A CA 1
ATOM 2630 C C . SER A 1 355 ? 63.423 20.199 15.424 1.00 21.65 355 SER A C 1
ATOM 2631 O O . SER A 1 355 ? 63.270 21.109 14.612 1.00 19.94 355 SER A O 1
ATOM 2634 N N . LYS A 1 356 ? 64.060 19.068 15.137 1.00 22.69 356 LYS A N 1
ATOM 2635 C CA . LYS A 1 356 ? 64.627 18.821 13.820 1.00 24.16 356 LYS A CA 1
ATOM 2636 C C . LYS A 1 356 ? 63.811 17.783 13.050 1.00 24.49 356 LYS A C 1
ATOM 2637 O O . LYS A 1 356 ? 64.311 17.154 12.116 1.00 23.65 356 LYS A O 1
ATOM 2643 N N . ALA A 1 357 ? 62.554 17.605 13.450 1.00 23.17 357 ALA A N 1
ATOM 2644 C CA . ALA A 1 357 ? 61.663 16.662 12.778 1.00 23.95 357 ALA A CA 1
ATOM 2645 C C . ALA A 1 357 ? 61.379 17.191 11.371 1.00 23.71 357 ALA A C 1
ATOM 2646 O O . ALA A 1 357 ? 61.450 18.398 11.132 1.00 24.23 357 ALA A O 1
ATOM 2648 N N . PRO A 1 358 ? 61.053 16.296 10.422 1.00 23.78 358 PRO A N 1
ATOM 2649 C CA . PRO A 1 358 ? 60.763 16.686 9.036 1.00 22.76 358 PRO A CA 1
ATOM 2650 C C . PRO A 1 358 ? 59.654 17.732 8.901 1.00 22.73 358 PRO A C 1
ATOM 2651 O O . PRO A 1 358 ? 58.701 17.750 9.684 1.00 22.28 358 PRO A O 1
ATOM 2655 N N . GLY A 1 359 ? 59.784 18.588 7.890 1.00 21.11 359 GLY A N 1
ATOM 2656 C CA . GLY A 1 359 ? 58.794 19.626 7.658 1.00 20.29 359 GLY A CA 1
ATOM 2657 C C . GLY A 1 359 ? 58.668 20.565 8.842 1.00 19.92 359 GLY A C 1
ATOM 2658 O O . GLY A 1 359 ? 59.674 21.002 9.406 1.00 18.53 359 GLY A O 1
ATOM 2659 N N . LEU A 1 360 ? 57.433 20.885 9.214 1.00 18.90 360 LEU A N 1
ATOM 2660 C CA . LEU A 1 360 ? 57.188 21.765 10.348 1.00 19.58 360 LEU A CA 1
ATOM 2661 C C . LEU A 1 360 ? 57.175 20.964 11.649 1.00 20.33 360 LEU A C 1
ATOM 2662 O O . LEU A 1 360 ? 56.900 21.504 12.719 1.00 19.89 360 LEU A O 1
ATOM 2667 N N . GLY A 1 361 ? 57.484 19.671 11.536 1.00 21.72 361 GLY A N 1
ATOM 2668 C CA . GLY A 1 361 ? 57.536 18.789 12.691 1.00 22.94 361 GLY A CA 1
ATOM 2669 C C . GLY A 1 361 ? 56.277 18.730 13.530 1.00 23.57 361 GLY A C 1
ATOM 2670 O O . GLY A 1 361 ? 56.347 18.710 14.762 1.00 24.57 361 GLY A O 1
ATOM 2671 N N . LEU A 1 362 ? 55.123 18.681 12.875 1.00 23.02 362 LEU A N 1
ATOM 2672 C CA . LEU A 1 362 ? 53.857 18.640 13.596 1.00 23.63 362 LEU A CA 1
ATOM 2673 C C . LEU A 1 362 ? 52.825 17.754 12.910 1.00 24.28 362 LEU A C 1
ATOM 2674 O O . LEU A 1 362 ? 52.996 17.358 11.759 1.00 24.11 362 LEU A O 1
ATOM 2679 N N . SER A 1 363 ? 51.755 17.444 13.634 1.00 24.19 363 SER A N 1
ATOM 2680 C CA . SER A 1 363 ? 50.674 16.622 13.105 1.00 24.78 363 SER A CA 1
ATOM 2681 C C . SER A 1 363 ? 49.351 17.163 13.634 1.00 23.92 363 SER A C 1
ATOM 2682 O O . SER A 1 363 ? 49.304 17.790 14.692 1.00 22.73 363 SER A O 1
ATOM 2685 N N . LEU A 1 364 ? 48.280 16.919 12.890 1.00 23.48 364 LEU A N 1
ATOM 2686 C CA . LEU A 1 364 ? 46.960 17.392 13.277 1.00 25.28 364 LEU A CA 1
ATOM 2687 C C . LEU A 1 364 ? 46.295 16.554 14.357 1.00 25.15 364 LEU A C 1
ATOM 2688 O O . LEU A 1 364 ? 46.479 15.338 14.424 1.00 25.27 364 LEU A O 1
ATOM 2693 N N . ASP A 1 365 ? 45.531 17.225 15.210 1.00 24.69 365 ASP A N 1
ATOM 2694 C CA . ASP A 1 365 ? 44.762 16.547 16.240 1.00 25.08 365 ASP A CA 1
ATOM 2695 C C . ASP A 1 365 ? 43.402 16.467 15.553 1.00 25.31 365 ASP A C 1
ATOM 2696 O O . ASP A 1 365 ? 42.677 17.461 15.490 1.00 24.23 365 ASP A O 1
ATOM 2701 N N . GLU A 1 366 ? 43.072 15.297 15.015 1.00 26.27 366 GLU A N 1
ATOM 2702 C CA . GLU A 1 366 ? 41.814 15.110 14.298 1.00 26.89 366 GLU A CA 1
ATOM 2703 C C . GLU A 1 366 ? 40.566 15.439 15.110 1.00 24.90 366 GLU A C 1
ATOM 2704 O O . GLU A 1 366 ? 39.584 15.944 14.567 1.00 23.10 366 GLU A O 1
ATOM 2710 N N . GLU A 1 367 ? 40.598 15.150 16.405 1.00 23.37 367 GLU A N 1
ATOM 2711 C CA . GLU A 1 367 ? 39.452 15.426 17.261 1.00 22.08 367 GLU A CA 1
ATOM 2712 C C . GLU A 1 367 ? 39.194 16.918 17.409 1.00 21.39 367 GLU A C 1
ATOM 2713 O O . GLU A 1 367 ? 38.057 17.374 17.296 1.00 21.26 367 GLU A O 1
ATOM 2719 N N . ARG A 1 368 ? 40.251 17.679 17.664 1.00 21.72 368 ARG A N 1
ATOM 2720 C CA . ARG A 1 368 ? 40.118 19.120 17.820 1.00 21.31 368 ARG A CA 1
ATOM 2721 C C . ARG A 1 368 ? 39.702 19.773 16.506 1.00 21.04 368 ARG A C 1
ATOM 2722 O O . ARG A 1 368 ? 38.862 20.673 16.492 1.00 20.63 368 ARG A O 1
ATOM 2730 N N . LEU A 1 369 ? 40.285 19.318 15.401 1.00 20.13 369 LEU A N 1
ATOM 2731 C CA . LEU A 1 369 ? 39.943 19.873 14.096 1.00 20.48 369 LEU A CA 1
ATOM 2732 C C . LEU A 1 369 ? 38.464 19.648 13.808 1.00 20.86 369 LEU A C 1
ATOM 2733 O O . LEU A 1 369 ? 37.756 20.558 13.385 1.00 20.75 369 LEU A O 1
ATOM 2738 N N . ALA A 1 370 ? 38.001 18.428 14.049 1.00 21.22 370 ALA A N 1
ATOM 2739 C CA . ALA A 1 370 ? 36.609 18.085 13.800 1.00 20.90 370 ALA A CA 1
ATOM 2740 C C . ALA A 1 370 ? 35.632 18.927 14.618 1.00 21.22 370 ALA A C 1
ATOM 2741 O O . ALA A 1 370 ? 34.603 19.369 14.105 1.00 21.45 370 ALA A O 1
ATOM 2743 N N . PHE A 1 371 ? 35.956 19.161 15.885 1.00 20.17 371 PHE A N 1
ATOM 2744 C CA . PHE A 1 371 ? 35.069 19.927 16.753 1.00 20.02 371 PHE A CA 1
ATOM 2745 C C . PHE A 1 371 ? 35.068 21.428 16.502 1.00 20.91 371 PHE A C 1
ATOM 2746 O O . PHE A 1 371 ? 34.017 22.070 16.534 1.00 20.84 371 PHE A O 1
ATOM 2754 N N . PHE A 1 372 ? 36.242 21.989 16.239 1.00 19.51 372 PHE A N 1
ATOM 2755 C CA . PHE A 1 372 ? 36.342 23.427 16.050 1.00 20.45 372 PHE A CA 1
ATOM 2756 C C . PHE A 1 372 ? 36.228 23.973 14.634 1.00 20.78 372 PHE A C 1
ATOM 2757 O O . PHE A 1 372 ? 36.014 25.175 14.457 1.00 19.59 372 PHE A O 1
ATOM 2765 N N . ARG A 1 373 ? 36.358 23.110 13.631 1.00 20.75 373 ARG A N 1
ATOM 2766 C CA . ARG A 1 373 ? 36.244 23.569 12.252 1.00 23.14 373 ARG A CA 1
ATOM 2767 C C . ARG A 1 373 ? 34.831 24.086 12.018 1.00 26.13 373 ARG A C 1
ATOM 2768 O O . ARG A 1 373 ? 33.860 23.543 12.548 1.00 24.56 373 ARG A O 1
ATOM 2776 N N . ARG A 1 374 ? 34.721 25.144 11.226 1.00 26.58 374 ARG A N 1
ATOM 2777 C CA . ARG A 1 374 ? 33.426 25.742 10.946 1.00 31.16 374 ARG A CA 1
ATOM 2778 C C . ARG A 1 374 ? 32.634 24.892 9.955 1.00 32.86 374 ARG A C 1
ATOM 2779 O O . ARG A 1 374 ? 33.265 24.162 9.160 1.00 35.09 374 ARG A O 1
#

Secondary structure (DSSP, 8-state):
-TTBEEEEEEEEEEEEEEEEEE-SS-EEEEEEEEEEEEEETTS-EEEEEEE-STTTTSSS--HHHHHHHIIIIIHHHHTTSBTT-HHHHHHHHHHH--S-HHHHHHHHHHHHHHHHHHHT-BHHHHTT--S-SEEEB-EEE-SS-HHHHHHHHHHHHHTTS-SEEEEE--SS-HHHHHHHHHHHHHHHGGGSEEEEE-TT-B-HHHHHHHHHHHHTTT---EE--B-TT-HHHHHHHHHH-SS-EEESTT-SSHHHHHHHHHHT--SEEEE-HHHHTSHHHHHHHHHHHHHHT-EEEE--S---HHHHHHHHHHHTTSS--TT-B---HHHHBS--SBSS--EEETTEEE----SBTS--B-HHHHHHHB-

Foldseek 3Di:
DQFAWADKAKFKFWFAFPAWFDAQQDIDRTFIKIWIWIATNPGFIFIFIQGFPDAPSQHNDGSVVLNVCCVPPVGVQRGGHRLLPLVVSLVSCVVPDDASLSSLARVSLRSLLRNLVVVFWESLVVLPHFPDQKFFAEEEQGNPDLVVSLVVQVVCLVQLFAQEYEYHDQNDDLVVRLVSQLSSCVSCPPSHAYEYENSQRDDLVSLLVSLQSCLVRRHAEYENNHDLVPLVSLQVSCVSHPHWYEYESVQQELVSLLVCLVSVSTQAYEQASSSHRHLVSSVSSVVNSVVSNHAYEHEYSLIAQSRLLSSVSSVSHDPDRPHTYNSCSNVRTPDDFWPDGFDTHSSITGQDGGGYSPTDGDVVSCVVRTD

CATH classification: 3.30.390.10 (+1 more: 3.20.20.120)

Organism: Pseudomonas fluorescens (strain ATCC BAA-477 / NRRL B-23932 / Pf-5) (NCBI:txid220664)